Protein AF-0000000068498342 (afdb_homodimer)

Sequence (520 aa):
MEYYIVDSFATKLFKGNPAGVCVLDRRIPLELMQKIAEENNLPETAFVVKGKGNYELRWFTPKAEIDLCGHATLAAAYVISNFIDVNVKKIDFFTQSGKLEVTRNGNLYEMIFPEIMPIEIELSPQQANLIGCVPSDVYSSRDLILLLNSEQEVINYKPNYAQLRKLTDWLGIIITAQGSNTDFVSRYFCPELDSEDPVTGSSHCNLIPYWSEKLGKHKMVAAQLSNRGGIIQCEVLKDNTVKISGEAVLFMQGTIKIDIMEYYIVDSFATKLFKGNPAGVCVLDRRIPLELMQKIAEENNLPETAFVVKGKGNYELRWFTPKAEIDLCGHATLAAAYVISNFIDVNVKKIDFFTQSGKLEVTRNGNLYEMIFPEIMPIEIELSPQQANLIGCVPSDVYSSRDLILLLNSEQEVINYKPNYAQLRKLTDWLGIIITAQGSNTDFVSRYFCPELDSEDPVTGSSHCNLIPYWSEKLGKHKMVAAQLSNRGGIIQCEVLKDNTVKISGEAVLFMQGTIKIDI

Nearest PDB structures (foldseek):
  4dun-assembly1_A-2  TM=9.898E-01  e=1.030E-52  Clostridioides difficile 630
  1s7j-assembly2_B  TM=9.704E-01  e=1.236E-37  Enterococcus faecalis V583
  5iwe-assembly1_A-2  TM=8.452E-01  e=4.566E-20  Pseudomonas fluorescens
  1xub-assembly1_A-2  TM=8.490E-01  e=9.617E-20  Pseudomonas fluorescens
  9f96-assembly1_A  TM=8.235E-01  e=3.025E-19  Pseudomonas fluorescens

Secondary structure (DSSP, 8-state):
-EEEEEEET-SSTT-SEEEEEEEESS---HHHHHHHHHHHTSS-EEEEEE-SS-EEEEEE-SS-EES--HHHHHHHHHHIIIIISTT--EEEEEETTEEEEEEEETTEEEEEEE----EE----HHHHHHH-S--SEEEESSSEEEE-S-HHHHHH----HHHHTT-TT-S-EEEEEE-SSSSEEEEEEEGGGTEEESS-TTTHHHHHHHHHHHHT-SEEEEEE-SSS-EEEEEEE-SSSEEEEEE-EEEEEEEEE----/-EEEEEEET-SSTT-SEEEEEEEESS---HHHHHHHHHHHTSS-EEEEEE-SS-EEEEEE-SS-EES--HHHHHHHHHHIIIIISTT--EEEEEETTEEEEEEEETTEEEEEEE----EE----HHHHHHH-S--SEEEESSSEEEE-S-HHHHHH----HHHHTT-TT-S-EEEEEE-SSSSEEEEEEEGGGTEEESS-TTTHHHHHHHHHHHHT-SEEEEEE-SSS-EEEEEEE-SSSEEEEEE-EEEEEEEEE----

Structure (mmCIF, N/CA/C/O backbone):
data_AF-0000000068498342-model_v1
#
loop_
_entity.id
_entity.type
_entity.pdbx_description
1 polymer 'Phenazine biosynthesis PhzC/PhzF protein'
#
loop_
_atom_site.group_PDB
_atom_site.id
_atom_site.type_symbol
_atom_site.label_atom_id
_atom_site.label_alt_id
_atom_site.label_comp_id
_atom_site.label_asym_id
_atom_site.label_entity_id
_atom_site.label_seq_id
_atom_site.pdbx_PDB_ins_code
_atom_site.Cartn_x
_atom_site.Cartn_y
_atom_site.Cartn_z
_atom_site.occupancy
_atom_site.B_iso_or_equiv
_atom_site.auth_seq_id
_atom_site.auth_comp_id
_atom_site.auth_asym_id
_atom_site.auth_atom_id
_atom_site.pdbx_PDB_model_num
ATOM 1 N N . MET A 1 1 ? 15.109 1.883 -10.844 1 95.56 1 MET A N 1
ATOM 2 C CA . MET A 1 1 ? 14.672 3.197 -10.383 1 95.56 1 MET A CA 1
ATOM 3 C C . MET A 1 1 ? 14.742 3.293 -8.859 1 95.56 1 MET A C 1
ATOM 5 O O . MET A 1 1 ? 14.25 2.414 -8.156 1 95.56 1 MET A O 1
ATOM 9 N N . GLU A 1 2 ? 15.414 4.348 -8.328 1 97.88 2 GLU A N 1
ATOM 10 C CA . GLU A 1 2 ? 15.484 4.535 -6.883 1 97.88 2 GLU A CA 1
ATOM 11 C C . GLU A 1 2 ? 14.109 4.855 -6.301 1 97.88 2 GLU A C 1
ATOM 13 O O . GLU A 1 2 ? 13.352 5.641 -6.875 1 97.88 2 GLU A O 1
ATOM 18 N N . TYR A 1 3 ? 13.805 4.215 -5.23 1 98.69 3 TYR A N 1
ATOM 19 C CA . TYR A 1 3 ? 12.477 4.316 -4.621 1 98.69 3 TYR A CA 1
ATOM 20 C C . TYR A 1 3 ? 12.586 4.426 -3.105 1 98.69 3 TYR A C 1
ATOM 22 O O . TYR A 1 3 ? 13.383 3.727 -2.479 1 98.69 3 TYR A O 1
ATOM 30 N N . TYR A 1 4 ? 11.82 5.32 -2.525 1 98.88 4 TYR A N 1
ATOM 31 C CA . TYR A 1 4 ? 11.789 5.586 -1.092 1 98.88 4 TYR A CA 1
ATOM 32 C C . TYR A 1 4 ? 10.359 5.66 -0.582 1 98.88 4 TYR A C 1
ATOM 34 O O . TYR A 1 4 ? 9.453 6.094 -1.303 1 98.88 4 TYR A O 1
ATOM 42 N N . ILE A 1 5 ? 10.133 5.188 0.559 1 98.81 5 ILE A N 1
ATOM 43 C CA . ILE A 1 5 ? 8.898 5.473 1.289 1 98.81 5 ILE A CA 1
ATOM 44 C C . ILE A 1 5 ? 9.203 6.355 2.496 1 98.81 5 ILE A C 1
ATOM 46 O O . ILE A 1 5 ? 10.047 6.008 3.328 1 98.81 5 ILE A O 1
ATOM 50 N N . VAL A 1 6 ? 8.578 7.465 2.598 1 98.88 6 VAL A N 1
ATOM 51 C CA . VAL A 1 6 ? 8.859 8.492 3.594 1 98.88 6 VAL A CA 1
ATOM 52 C C . VAL A 1 6 ? 7.582 8.875 4.328 1 98.88 6 VAL A C 1
ATOM 54 O O . VAL A 1 6 ? 6.527 9.039 3.711 1 98.88 6 VAL A O 1
ATOM 57 N N . ASP A 1 7 ? 7.641 8.891 5.617 1 98.69 7 ASP A N 1
ATOM 58 C CA . ASP A 1 7 ? 6.57 9.469 6.43 1 98.69 7 ASP A CA 1
ATOM 59 C C . ASP A 1 7 ? 6.766 10.969 6.613 1 98.69 7 ASP A C 1
ATOM 61 O O . ASP A 1 7 ? 7.664 11.398 7.34 1 98.69 7 ASP A O 1
ATOM 65 N N . SER A 1 8 ? 5.887 11.75 5.969 1 98.69 8 SER A N 1
ATOM 66 C CA . SER A 1 8 ? 5.945 13.203 6.059 1 98.69 8 SER A CA 1
ATOM 67 C C . SER A 1 8 ? 5.172 13.719 7.266 1 98.69 8 SER A C 1
ATOM 69 O O . SER A 1 8 ? 4.164 13.125 7.664 1 98.69 8 SER A O 1
ATOM 71 N N . PHE A 1 9 ? 5.68 14.836 7.824 1 98.69 9 PHE A N 1
ATOM 72 C CA . PHE A 1 9 ? 5.105 15.469 9.008 1 98.69 9 PHE A CA 1
ATOM 73 C C . PHE A 1 9 ? 5.16 14.523 10.203 1 98.69 9 PHE A C 1
ATOM 75 O O . PHE A 1 9 ? 4.223 14.477 11 1 98.69 9 PHE A O 1
ATOM 82 N N . ALA A 1 10 ? 6.223 13.797 10.266 1 98.25 10 ALA A N 1
ATOM 83 C CA . ALA A 1 10 ? 6.434 12.812 11.32 1 98.25 10 ALA A CA 1
ATOM 84 C C . ALA A 1 10 ? 7.844 12.914 11.898 1 98.25 10 ALA A C 1
ATOM 86 O O . ALA A 1 10 ? 8.797 13.203 11.172 1 98.25 10 ALA A O 1
ATOM 87 N N . THR A 1 11 ? 7.938 12.68 13.18 1 97.06 11 THR A N 1
ATOM 88 C CA . THR A 1 11 ? 9.242 12.641 13.836 1 97.06 11 THR A CA 1
ATOM 89 C C . THR A 1 11 ? 9.633 11.203 14.172 1 97.06 11 THR A C 1
ATOM 91 O O . THR A 1 11 ? 10.758 10.945 14.602 1 97.06 11 THR A O 1
ATOM 94 N N . LYS A 1 12 ? 8.711 10.312 14.055 1 96.56 12 LYS A N 1
ATOM 95 C CA . LYS A 1 12 ? 8.961 8.891 14.25 1 96.56 12 LYS A CA 1
ATOM 96 C C . LYS A 1 12 ? 8.25 8.055 13.18 1 96.56 12 LYS A C 1
ATOM 98 O O . LYS A 1 12 ? 7.312 8.531 12.539 1 96.56 12 LYS A O 1
ATOM 103 N N . LEU A 1 13 ? 8.672 6.824 13.055 1 97.25 13 LEU A N 1
ATOM 104 C CA . LEU A 1 13 ? 8.109 5.914 12.062 1 97.25 13 LEU A CA 1
ATOM 105 C C . LEU A 1 13 ? 6.637 5.645 12.344 1 97.25 13 LEU A C 1
ATOM 107 O O . LEU A 1 13 ? 6.211 5.648 13.508 1 97.25 13 LEU A O 1
ATOM 111 N N . PHE A 1 14 ? 5.816 5.32 11.328 1 97.69 14 PHE A N 1
ATOM 112 C CA . PHE A 1 14 ? 4.43 4.871 11.383 1 97.69 14 PHE A CA 1
ATOM 113 C C . PHE A 1 14 ? 3.506 6.012 11.781 1 97.69 14 PHE A C 1
ATOM 115 O O . PHE A 1 14 ? 2.371 5.777 12.211 1 97.69 14 PHE A O 1
ATOM 122 N N . LYS A 1 15 ? 4.031 7.254 11.75 1 98 15 LYS A N 1
ATOM 123 C CA . LYS A 1 15 ? 3.246 8.469 11.938 1 98 15 LYS A CA 1
ATOM 124 C C . LYS A 1 15 ? 3.254 9.328 10.672 1 98 15 LYS A C 1
ATOM 126 O O . LYS A 1 15 ? 3.852 8.945 9.664 1 98 15 LYS A O 1
ATOM 131 N N . GLY A 1 16 ? 2.547 10.391 10.742 1 98.38 16 GLY A N 1
ATOM 132 C CA . GLY A 1 16 ? 2.518 11.297 9.602 1 98.38 16 GLY A CA 1
ATOM 133 C C . GLY A 1 16 ? 1.775 10.727 8.406 1 98.38 16 GLY A C 1
ATOM 134 O O . GLY A 1 16 ? 0.809 9.984 8.57 1 98.38 16 GLY A O 1
ATOM 135 N N . ASN A 1 17 ? 2.127 11.258 7.301 1 98.56 17 ASN A N 1
ATOM 136 C CA . ASN A 1 17 ? 1.511 10.875 6.035 1 98.56 17 ASN A CA 1
ATOM 137 C C . ASN A 1 17 ? 2.521 10.219 5.098 1 98.56 17 ASN A C 1
ATOM 13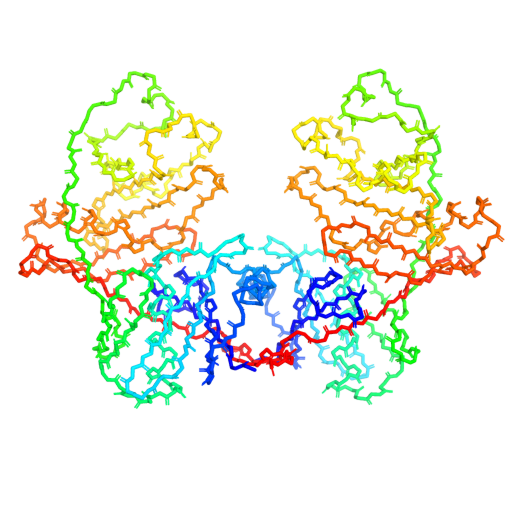9 O O . ASN A 1 17 ? 3.463 10.875 4.641 1 98.56 17 ASN A O 1
ATOM 143 N N . PRO A 1 18 ? 2.336 8.93 4.824 1 98.5 18 PRO A N 1
ATOM 144 C CA . PRO A 1 18 ? 3.328 8.219 4.012 1 98.5 18 PRO A CA 1
ATOM 145 C C . PRO A 1 18 ? 3.23 8.562 2.527 1 98.5 18 PRO A C 1
ATOM 147 O O . PRO A 1 18 ? 2.129 8.773 2.012 1 98.5 18 PRO A O 1
ATOM 150 N N . ALA A 1 19 ? 4.367 8.578 1.86 1 98.62 19 ALA A N 1
ATOM 151 C CA . ALA A 1 19 ? 4.445 8.789 0.417 1 98.62 19 ALA A CA 1
ATOM 152 C C . ALA A 1 19 ? 5.59 7.984 -0.192 1 98.62 19 ALA A C 1
ATOM 154 O O . ALA A 1 19 ? 6.652 7.848 0.417 1 98.62 19 ALA A O 1
ATOM 155 N N . GLY A 1 20 ? 5.309 7.457 -1.33 1 98.81 20 GLY A N 1
ATOM 156 C CA . GLY A 1 20 ? 6.391 6.934 -2.15 1 98.81 20 GLY A CA 1
ATOM 157 C C . GLY A 1 20 ? 7.09 8 -2.967 1 98.81 20 GLY A C 1
ATOM 158 O O . GLY A 1 20 ? 6.453 8.945 -3.447 1 98.81 20 GLY A O 1
ATOM 159 N N . VAL A 1 21 ? 8.398 7.852 -3.109 1 98.94 21 VAL A N 1
ATOM 160 C CA . VAL A 1 21 ? 9.18 8.773 -3.924 1 98.94 21 VAL A CA 1
ATOM 161 C C . VAL A 1 21 ? 10.062 7.988 -4.895 1 98.94 21 VAL A C 1
ATOM 163 O O . VAL A 1 21 ? 10.945 7.238 -4.473 1 98.94 21 VAL A O 1
ATOM 166 N N . CYS A 1 22 ? 9.766 8.164 -6.121 1 98.81 22 CYS A N 1
ATOM 167 C CA . CYS A 1 22 ? 10.594 7.613 -7.188 1 98.81 22 CYS A CA 1
ATOM 168 C C . CYS A 1 22 ? 11.531 8.672 -7.754 1 98.81 22 CYS A C 1
ATOM 170 O O . CYS A 1 22 ? 11.086 9.742 -8.172 1 98.81 22 CYS A O 1
ATOM 172 N N . VAL A 1 23 ? 12.789 8.406 -7.781 1 98.06 23 VAL A N 1
ATOM 173 C CA . VAL A 1 23 ? 13.781 9.328 -8.328 1 98.06 23 VAL A CA 1
ATOM 174 C C . VAL A 1 23 ? 14.258 8.82 -9.688 1 98.06 23 VAL A C 1
ATOM 176 O O . VAL A 1 23 ? 14.797 7.719 -9.797 1 98.06 23 VAL A O 1
ATOM 179 N N . LEU A 1 24 ? 14.07 9.711 -10.672 1 97.31 24 LEU A N 1
ATOM 180 C CA . LEU A 1 24 ? 14.297 9.328 -12.062 1 97.31 24 LEU A CA 1
ATOM 181 C C . LEU A 1 24 ? 15.391 10.188 -12.688 1 97.31 24 LEU A C 1
ATOM 183 O O . LEU A 1 24 ? 15.477 11.383 -12.414 1 97.31 24 LEU A O 1
ATOM 187 N N . ASP A 1 25 ? 16.156 9.547 -13.625 1 94.38 25 ASP A N 1
ATOM 188 C CA . ASP A 1 25 ? 17.156 10.281 -14.398 1 94.38 25 ASP A CA 1
ATOM 189 C C . ASP A 1 25 ? 16.531 10.891 -15.656 1 94.38 25 ASP A C 1
ATOM 191 O O . ASP A 1 25 ? 17.125 11.789 -16.266 1 94.38 25 ASP A O 1
ATOM 195 N N . ARG A 1 26 ? 15.391 10.367 -16.031 1 94.38 26 ARG A N 1
ATOM 196 C CA . ARG A 1 26 ? 14.68 10.859 -17.203 1 94.38 26 ARG A CA 1
ATOM 197 C C . ARG A 1 26 ? 13.18 10.641 -17.062 1 94.38 26 ARG A C 1
ATOM 199 O O . ARG A 1 26 ? 12.734 9.82 -16.25 1 94.38 26 ARG A O 1
ATOM 206 N N . ARG A 1 27 ? 12.516 11.367 -17.859 1 95.25 27 ARG A N 1
ATOM 207 C CA . ARG A 1 27 ? 11.062 11.219 -17.891 1 95.25 27 ARG A CA 1
ATOM 208 C C . ARG A 1 27 ? 10.664 9.828 -18.375 1 95.25 27 ARG A C 1
ATOM 210 O O . ARG A 1 27 ? 11.312 9.266 -19.25 1 95.25 27 ARG A O 1
ATOM 217 N N . ILE A 1 28 ? 9.664 9.273 -17.766 1 97.25 28 ILE A N 1
ATOM 218 C CA . ILE A 1 28 ? 9.062 8.023 -18.219 1 97.25 28 ILE A CA 1
ATOM 219 C C . ILE A 1 28 ? 7.59 8.25 -18.547 1 97.25 28 ILE A C 1
ATOM 221 O O . ILE A 1 28 ? 7.016 9.281 -18.188 1 97.25 28 ILE A O 1
ATOM 225 N N . PRO A 1 29 ? 7 7.293 -19.344 1 97.19 29 PRO A N 1
ATOM 226 C CA . PRO A 1 29 ? 5.598 7.477 -19.719 1 97.19 29 PRO A CA 1
ATOM 227 C C . PRO A 1 29 ? 4.672 7.605 -18.516 1 97.19 29 PRO A C 1
ATOM 229 O O . PRO A 1 29 ? 4.863 6.922 -17.5 1 97.19 29 PRO A O 1
ATOM 232 N N . LEU A 1 30 ? 3.65 8.469 -18.688 1 97.5 30 LEU A N 1
ATOM 233 C CA . LEU A 1 30 ? 2.666 8.703 -17.625 1 97.5 30 LEU A CA 1
ATOM 234 C C . LEU A 1 30 ? 1.96 7.402 -17.266 1 97.5 30 LEU A C 1
ATOM 236 O O . LEU A 1 30 ? 1.656 7.168 -16.078 1 97.5 30 LEU A O 1
ATOM 240 N N . GLU A 1 31 ? 1.682 6.598 -18.234 1 97.31 31 GLU A N 1
ATOM 241 C CA . GLU A 1 31 ? 1.009 5.328 -17.984 1 97.31 31 GLU A CA 1
ATOM 242 C C . GLU A 1 31 ? 1.836 4.438 -17.062 1 97.31 31 GLU A C 1
ATOM 244 O O . GLU A 1 31 ? 1.287 3.746 -16.203 1 97.31 31 GLU A O 1
ATOM 249 N N . LEU A 1 32 ? 3.139 4.43 -17.297 1 97.81 32 LEU A N 1
ATOM 250 C CA . LEU A 1 32 ? 4.023 3.641 -16.438 1 97.81 32 LEU A CA 1
ATOM 251 C C . LEU A 1 32 ? 4.062 4.207 -15.031 1 97.81 32 LEU A C 1
ATOM 253 O O . LEU A 1 32 ? 4.059 3.449 -14.055 1 97.81 32 LEU A O 1
ATOM 257 N N . MET A 1 33 ? 4.129 5.539 -14.875 1 98.31 33 MET A N 1
ATOM 258 C CA . MET A 1 33 ? 4.07 6.172 -13.555 1 98.31 33 MET A CA 1
ATOM 259 C C . MET A 1 33 ? 2.807 5.754 -12.812 1 98.31 33 MET A C 1
ATOM 261 O O . MET A 1 33 ? 2.857 5.441 -11.617 1 98.31 33 MET A O 1
ATOM 265 N N . GLN A 1 34 ? 1.66 5.75 -13.539 1 98.5 34 GLN A N 1
ATOM 266 C CA . GLN A 1 34 ? 0.387 5.367 -12.938 1 98.5 34 GLN A CA 1
ATOM 267 C C . GLN A 1 34 ? 0.414 3.912 -12.477 1 98.5 34 GLN A C 1
ATOM 269 O O . GLN A 1 34 ? -0.055 3.594 -11.383 1 98.5 34 GLN A O 1
ATOM 274 N N . LYS A 1 35 ? 0.98 2.996 -13.281 1 97.69 35 LYS A N 1
ATOM 275 C CA . LYS A 1 35 ? 1.089 1.59 -12.906 1 97.69 35 LYS A CA 1
ATOM 276 C C . LYS A 1 35 ? 1.948 1.421 -11.656 1 97.69 35 LYS A C 1
ATOM 278 O O . LYS A 1 35 ? 1.619 0.626 -10.773 1 97.69 35 LYS A O 1
ATOM 283 N N . ILE A 1 36 ? 3.031 2.15 -11.609 1 98.44 36 ILE A N 1
ATOM 284 C CA . ILE A 1 36 ? 3.934 2.084 -10.461 1 98.44 36 ILE A CA 1
ATOM 285 C C . ILE A 1 36 ? 3.215 2.57 -9.211 1 98.44 36 ILE A C 1
ATOM 287 O O . ILE A 1 36 ? 3.307 1.944 -8.148 1 98.44 36 ILE A O 1
ATOM 291 N N . ALA A 1 37 ? 2.484 3.66 -9.328 1 98.56 37 ALA A N 1
ATOM 292 C CA . ALA A 1 37 ? 1.738 4.195 -8.195 1 98.56 37 ALA A CA 1
ATOM 293 C C . ALA A 1 37 ? 0.696 3.197 -7.699 1 98.56 37 ALA A C 1
ATOM 295 O O . ALA A 1 37 ? 0.507 3.031 -6.492 1 98.56 37 ALA A O 1
ATOM 296 N N . GLU A 1 38 ? -0.014 2.59 -8.633 1 97.38 38 GLU A N 1
ATOM 297 C CA . GLU A 1 38 ? -0.992 1.565 -8.281 1 97.38 38 GLU A CA 1
ATOM 298 C C . GLU A 1 38 ? -0.333 0.402 -7.547 1 97.38 38 GLU A C 1
ATOM 300 O O . GLU A 1 38 ? -0.854 -0.076 -6.539 1 97.38 38 GLU A O 1
ATOM 305 N N . GLU A 1 39 ? 0.87 0.001 -8.039 1 97.12 39 GLU A N 1
ATOM 306 C CA . GLU A 1 39 ? 1.618 -1.102 -7.441 1 97.12 39 GLU A CA 1
ATOM 307 C C . GLU A 1 39 ? 2.082 -0.755 -6.031 1 97.12 39 GLU A C 1
ATOM 309 O O . GLU A 1 39 ? 2.023 -1.593 -5.129 1 97.12 39 GLU A O 1
ATOM 314 N N . ASN A 1 40 ? 2.529 0.423 -5.844 1 97.38 40 ASN A N 1
ATOM 315 C CA . ASN A 1 40 ? 3 0.88 -4.543 1 97.38 40 ASN A CA 1
ATOM 316 C C . ASN A 1 40 ? 1.863 0.954 -3.527 1 97.38 40 ASN A C 1
ATOM 318 O O . ASN A 1 40 ? 2.074 0.729 -2.334 1 97.38 40 ASN A O 1
ATOM 322 N N . ASN A 1 41 ? 0.711 1.356 -4.031 1 96.56 41 ASN A N 1
ATOM 323 C CA . ASN A 1 41 ? -0.539 1.397 -3.281 1 96.56 41 ASN A CA 1
ATOM 324 C C . ASN A 1 41 ? -0.422 2.289 -2.047 1 96.56 41 ASN A C 1
ATOM 326 O O . ASN A 1 41 ? -0.919 1.939 -0.975 1 96.56 41 ASN A O 1
ATOM 330 N N . LEU A 1 42 ? 0.361 3.291 -2.045 1 97.38 42 LEU A N 1
ATOM 331 C CA . LEU A 1 42 ? 0.386 4.355 -1.049 1 97.38 42 LEU A CA 1
ATOM 332 C C . LEU A 1 42 ? -0.542 5.5 -1.45 1 97.38 42 LEU A C 1
ATOM 334 O O . LEU A 1 42 ? -0.97 5.582 -2.604 1 97.38 42 LEU A O 1
ATOM 338 N N . PRO A 1 43 ? -0.891 6.406 -0.487 1 95.81 43 PRO A N 1
ATOM 339 C CA . PRO A 1 43 ? -1.79 7.5 -0.867 1 95.81 43 PRO A CA 1
ATOM 340 C C . PRO A 1 43 ? -1.291 8.273 -2.082 1 95.81 43 PRO A C 1
ATOM 342 O O . PRO A 1 43 ? -2.059 8.539 -3.012 1 95.81 43 PRO A O 1
ATOM 345 N N . GLU A 1 44 ? -0.02 8.594 -2.109 1 97.81 44 GLU A N 1
ATOM 346 C CA . GLU A 1 44 ? 0.592 9.203 -3.289 1 97.81 44 GLU A CA 1
ATOM 347 C C . GLU A 1 44 ? 1.994 8.648 -3.527 1 97.81 44 GLU A C 1
ATOM 349 O O . GLU A 1 44 ? 2.686 8.266 -2.582 1 97.81 44 GLU A O 1
ATOM 354 N N . THR A 1 45 ? 2.334 8.617 -4.703 1 98.75 45 THR A N 1
ATOM 355 C CA . THR A 1 45 ? 3.701 8.414 -5.168 1 98.75 45 THR A CA 1
ATOM 356 C C . THR A 1 45 ? 4.199 9.633 -5.941 1 98.75 45 THR A C 1
ATOM 358 O O . THR A 1 45 ? 3.547 10.078 -6.887 1 98.75 45 THR A O 1
ATOM 361 N N . ALA A 1 46 ? 5.25 10.156 -5.473 1 98.81 46 ALA A N 1
ATOM 362 C CA . ALA A 1 46 ? 5.906 11.266 -6.152 1 98.81 46 ALA A CA 1
ATOM 363 C C . ALA A 1 46 ? 6.984 10.766 -7.113 1 98.81 46 ALA A C 1
ATOM 365 O O . ALA A 1 46 ? 7.785 9.898 -6.762 1 98.81 46 ALA A O 1
ATOM 366 N N . PHE A 1 47 ? 6.984 11.328 -8.281 1 98.75 47 PHE A N 1
ATOM 367 C CA . PHE A 1 47 ? 8.023 11.07 -9.266 1 98.75 47 PHE A CA 1
ATOM 368 C C . PHE A 1 47 ? 8.891 12.305 -9.477 1 98.75 47 PHE A C 1
ATOM 370 O O . PHE A 1 47 ? 8.398 13.344 -9.938 1 98.75 47 PHE A O 1
ATOM 377 N N . VAL A 1 48 ? 10.125 12.141 -9.156 1 98.38 48 VAL A N 1
ATOM 378 C CA . VAL A 1 48 ? 11.094 13.227 -9.266 1 98.38 48 VAL A CA 1
ATOM 379 C C . VAL A 1 48 ? 12.039 12.961 -10.43 1 98.38 48 VAL A C 1
ATOM 381 O O . VAL A 1 48 ? 12.727 11.938 -10.469 1 98.38 48 VAL A O 1
ATOM 384 N N . VAL A 1 49 ? 12.062 13.859 -11.352 1 97.5 49 VAL A N 1
ATOM 385 C CA . VAL A 1 49 ? 13.031 13.766 -12.438 1 97.5 49 VAL A CA 1
ATOM 386 C C . VAL A 1 49 ? 14.156 14.766 -12.211 1 97.5 49 VAL A C 1
ATOM 388 O O . VAL A 1 49 ? 13.906 15.969 -12.094 1 97.5 49 VAL A O 1
ATOM 391 N N . LYS A 1 50 ? 15.328 14.18 -12.242 1 93.44 50 LYS A N 1
ATOM 392 C CA . LYS A 1 50 ? 16.5 15.023 -12.07 1 93.44 50 LYS A CA 1
ATOM 393 C C . LYS A 1 50 ? 16.75 15.891 -13.305 1 93.44 50 LYS A C 1
ATOM 395 O O . LYS A 1 50 ? 16.672 15.398 -14.43 1 93.44 50 LYS A O 1
ATOM 400 N N . GLY A 1 51 ? 16.75 17.266 -12.977 1 83.75 51 GLY A N 1
ATOM 401 C CA . GLY A 1 51 ? 17.203 18.156 -14.031 1 83.75 51 GLY A CA 1
ATOM 402 C C . GLY A 1 51 ? 18.547 18.797 -13.719 1 83.75 51 GLY A C 1
ATOM 403 O O . GLY A 1 51 ? 19.344 18.25 -12.961 1 83.75 51 GLY A O 1
ATOM 404 N N . LYS A 1 52 ? 18.891 19.812 -14.648 1 79 52 LYS A N 1
ATOM 405 C CA . LYS A 1 52 ? 20.109 20.594 -14.383 1 79 52 LYS A CA 1
ATOM 406 C C . LYS A 1 52 ? 19.859 21.641 -13.297 1 79 52 LYS A C 1
ATOM 408 O O . LYS A 1 52 ? 19.469 22.781 -13.602 1 79 52 LYS A O 1
ATOM 413 N N . GLY A 1 53 ? 19.969 21.297 -12.023 1 74.56 53 GLY A N 1
ATOM 414 C CA . GLY A 1 53 ? 19.797 22.188 -10.883 1 74.56 53 GLY A CA 1
ATOM 415 C C . GLY A 1 53 ? 18.344 22.344 -10.461 1 74.56 53 GLY A C 1
ATOM 416 O O . GLY A 1 53 ? 18.031 23.125 -9.562 1 74.56 53 GLY A O 1
ATOM 417 N N . ASN A 1 54 ? 17.5 21.703 -11.094 1 88.5 54 ASN A N 1
ATOM 418 C CA . ASN A 1 54 ? 16.078 21.719 -10.758 1 88.5 54 ASN A CA 1
ATOM 419 C C . ASN A 1 54 ? 15.453 20.328 -10.938 1 88.5 54 ASN A C 1
ATOM 421 O O . ASN A 1 54 ? 16.062 19.438 -11.539 1 88.5 54 ASN A O 1
ATOM 425 N N . TYR A 1 55 ? 14.32 20.188 -10.273 1 96.81 55 TYR A N 1
ATOM 426 C CA . TYR A 1 55 ? 13.641 18.906 -10.328 1 96.81 55 TYR A CA 1
ATOM 427 C C . TYR A 1 55 ? 12.234 19.047 -10.891 1 96.81 55 TYR A C 1
ATOM 429 O O . TYR A 1 55 ? 11.539 20.031 -10.594 1 96.81 55 TYR A O 1
ATOM 437 N N . GLU A 1 56 ? 11.891 18.125 -11.758 1 97.69 56 GLU A N 1
ATOM 438 C CA . GLU A 1 56 ? 10.477 17.969 -12.078 1 97.69 56 GLU A CA 1
ATOM 439 C C . GLU A 1 56 ? 9.773 17.078 -11.062 1 97.69 56 GLU A C 1
ATOM 441 O O . GLU A 1 56 ? 10.367 16.109 -10.57 1 97.69 56 GLU A O 1
ATOM 446 N N . LEU A 1 57 ? 8.562 17.391 -10.805 1 98.12 57 LEU A N 1
ATOM 447 C CA . LEU A 1 57 ? 7.832 16.625 -9.797 1 98.12 57 LEU A CA 1
ATOM 448 C C . LEU A 1 57 ? 6.395 16.375 -10.242 1 98.12 57 LEU A C 1
ATOM 450 O O . LEU A 1 57 ? 5.707 17.297 -10.68 1 98.12 57 LEU A O 1
ATOM 454 N N . ARG A 1 58 ? 5.98 15.148 -10.211 1 98.19 58 ARG A N 1
ATOM 455 C CA . ARG A 1 58 ? 4.609 14.719 -10.477 1 98.19 58 ARG A CA 1
ATOM 456 C C . ARG A 1 58 ? 4.094 13.82 -9.359 1 98.19 58 ARG A C 1
ATOM 458 O O . ARG A 1 58 ? 4.871 13.125 -8.703 1 98.19 58 ARG A O 1
ATOM 465 N N . TRP A 1 59 ? 2.846 13.789 -9.164 1 98.25 59 TRP A N 1
ATOM 466 C CA . TRP A 1 59 ? 2.23 12.977 -8.117 1 98.25 59 TRP A CA 1
ATOM 467 C C . TRP A 1 59 ? 1.134 12.086 -8.695 1 98.25 59 TRP A C 1
ATOM 469 O O . TRP A 1 59 ? 0.335 12.539 -9.523 1 98.25 59 TRP A O 1
ATOM 479 N N . PHE A 1 60 ? 1.084 10.93 -8.203 1 98.56 60 PHE A N 1
ATOM 480 C CA . PHE A 1 60 ? 0.055 9.977 -8.602 1 98.56 60 PHE A CA 1
ATOM 481 C C . PHE A 1 60 ? -0.533 9.281 -7.379 1 98.56 60 PHE A C 1
ATOM 483 O O . PHE A 1 60 ? 0.204 8.836 -6.496 1 98.56 60 PHE A O 1
ATOM 490 N N . THR A 1 61 ? -1.864 9.234 -7.277 1 97.31 61 THR A N 1
ATOM 491 C CA . THR A 1 61 ? -2.535 8.227 -6.453 1 97.31 61 THR A CA 1
ATOM 492 C C . THR A 1 61 ? -2.59 6.887 -7.176 1 97.31 61 THR A C 1
ATOM 494 O O . THR A 1 61 ? -2.215 6.789 -8.344 1 97.31 61 THR A O 1
ATOM 497 N N . PRO A 1 62 ? -3.049 5.832 -6.441 1 96.62 62 PRO A N 1
ATOM 498 C CA . PRO A 1 62 ? -3.193 4.551 -7.137 1 96.62 62 PRO A CA 1
ATOM 499 C C . PRO A 1 62 ? -4.188 4.621 -8.297 1 96.62 62 PRO A C 1
ATOM 501 O O . PRO A 1 62 ? -4.16 3.768 -9.188 1 96.62 62 PRO A O 1
ATOM 504 N N . LYS A 1 63 ? -5.039 5.68 -8.398 1 95.25 63 LYS A N 1
ATOM 505 C CA . LYS A 1 63 ? -6.125 5.727 -9.375 1 95.25 63 LYS A CA 1
ATOM 506 C C . LYS A 1 63 ? -5.832 6.738 -10.477 1 95.25 63 LYS A C 1
ATOM 508 O O . LYS A 1 63 ? -6.309 6.59 -11.609 1 95.25 63 LYS A O 1
ATOM 513 N N . ALA A 1 64 ? -5.047 7.805 -10.07 1 97.06 64 ALA A N 1
ATOM 514 C CA . ALA A 1 64 ? -4.867 8.852 -11.07 1 97.06 64 ALA A CA 1
ATOM 515 C C . ALA A 1 64 ? -3.756 9.812 -10.664 1 97.06 64 ALA A C 1
ATOM 517 O O . ALA A 1 64 ? -3.377 9.875 -9.492 1 97.06 64 ALA A O 1
ATOM 518 N N . GLU A 1 65 ? -3.303 10.516 -11.672 1 97.62 65 GLU A N 1
ATOM 519 C CA . GLU A 1 65 ? -2.426 11.656 -11.398 1 97.62 65 GLU A CA 1
ATOM 520 C C . GLU A 1 65 ? -3.184 12.789 -10.711 1 97.62 65 GLU A C 1
ATOM 522 O O . GLU A 1 65 ? -4.371 12.992 -10.969 1 97.62 65 GLU A O 1
ATOM 527 N N . ILE A 1 66 ? -2.514 13.5 -9.875 1 95.25 66 ILE A N 1
ATOM 528 C CA . ILE A 1 66 ? -3.125 14.664 -9.25 1 95.25 66 ILE A CA 1
ATOM 529 C C . ILE A 1 66 ? -2.221 15.883 -9.43 1 95.25 66 ILE A C 1
ATOM 531 O O . ILE A 1 66 ? -1.037 15.742 -9.75 1 95.25 66 ILE A O 1
ATOM 535 N N . ASP A 1 67 ? -2.738 17.062 -9.172 1 92.5 67 ASP A N 1
ATOM 536 C CA . ASP A 1 67 ? -2.062 18.297 -9.57 1 92.5 67 ASP A CA 1
ATOM 537 C C . ASP A 1 67 ? -1.184 18.828 -8.445 1 92.5 67 ASP A C 1
ATOM 539 O O . ASP A 1 67 ? -0.234 19.578 -8.688 1 92.5 67 ASP A O 1
ATOM 543 N N . LEU A 1 68 ? -1.504 18.5 -7.305 1 91.25 68 LEU A N 1
ATOM 544 C CA . LEU A 1 68 ? -0.773 19.031 -6.164 1 91.25 68 LEU A CA 1
ATOM 545 C C . LEU A 1 68 ? -0.894 18.109 -4.957 1 91.25 68 LEU A C 1
ATOM 547 O O . LEU A 1 68 ? -1.982 17.609 -4.656 1 91.25 68 LEU A O 1
ATOM 551 N N . CYS A 1 69 ? 0.212 17.953 -4.344 1 94.56 69 CYS A N 1
ATOM 552 C CA . CYS A 1 69 ? 0.257 17.156 -3.117 1 94.56 69 CYS A CA 1
ATOM 553 C C . CYS A 1 69 ? 1.358 17.656 -2.188 1 94.56 69 CYS A C 1
ATOM 555 O O . CYS A 1 69 ? 2.543 17.5 -2.488 1 94.56 69 CYS A O 1
ATOM 557 N N . GLY A 1 70 ? 0.999 18.156 -1.058 1 95.31 70 GLY A N 1
ATOM 558 C CA . GLY A 1 70 ? 1.942 18.734 -0.119 1 95.31 70 GLY A CA 1
ATOM 559 C C . GLY A 1 70 ? 2.838 17.703 0.546 1 95.31 70 GLY A C 1
ATOM 560 O O . GLY A 1 70 ? 4.062 17.797 0.466 1 95.31 70 GLY A O 1
ATOM 561 N N . HIS A 1 71 ? 2.266 16.672 1.128 1 97.69 71 HIS A N 1
ATOM 562 C CA . HIS A 1 71 ? 3.051 15.734 1.918 1 97.69 71 HIS A CA 1
ATOM 563 C C . HIS A 1 71 ? 4.031 14.961 1.042 1 97.69 71 HIS A C 1
ATOM 565 O O . HIS A 1 71 ? 5.152 14.672 1.466 1 97.69 71 HIS A O 1
ATOM 571 N N . ALA A 1 72 ? 3.6 14.617 -0.182 1 98.31 72 ALA A N 1
ATOM 572 C CA . ALA A 1 72 ? 4.504 13.898 -1.076 1 98.31 72 ALA A CA 1
ATOM 573 C C . ALA A 1 72 ? 5.605 14.82 -1.595 1 98.31 72 ALA A C 1
ATOM 575 O O . ALA A 1 72 ? 6.695 14.359 -1.945 1 98.31 72 ALA A O 1
ATOM 576 N N . THR A 1 73 ? 5.34 16.141 -1.698 1 98.25 73 THR A N 1
ATOM 577 C CA . THR A 1 73 ? 6.375 17.125 -2.01 1 98.25 73 THR A CA 1
ATOM 578 C C . THR A 1 73 ? 7.414 17.188 -0.893 1 98.25 73 THR A C 1
ATOM 580 O O . THR A 1 73 ? 8.617 17.203 -1.156 1 98.25 73 THR A O 1
ATOM 583 N N . LEU A 1 74 ? 6.895 17.25 0.297 1 98.44 74 LEU A N 1
ATOM 584 C CA . LEU A 1 74 ? 7.777 17.234 1.458 1 98.44 74 LEU A CA 1
ATOM 585 C C . LEU A 1 74 ? 8.641 15.977 1.466 1 98.44 74 LEU A C 1
ATOM 587 O O . LEU A 1 74 ? 9.852 16.062 1.685 1 98.44 74 LEU A O 1
ATOM 591 N N . ALA A 1 75 ? 8.086 14.867 1.226 1 98.81 75 ALA A N 1
ATOM 592 C CA . ALA A 1 75 ? 8.812 13.602 1.152 1 98.81 75 ALA A CA 1
ATOM 593 C C . ALA A 1 75 ? 9.891 13.648 0.074 1 98.81 75 ALA A C 1
ATOM 595 O O . ALA A 1 75 ? 11.016 13.195 0.292 1 98.81 75 ALA A O 1
ATOM 596 N N . ALA A 1 76 ? 9.5 14.156 -1.128 1 98.62 76 ALA A N 1
ATOM 597 C CA . ALA A 1 76 ? 10.461 14.281 -2.225 1 98.62 76 ALA A CA 1
ATOM 598 C C . ALA A 1 76 ? 11.648 15.148 -1.82 1 98.62 76 ALA A C 1
ATOM 600 O O . ALA A 1 76 ? 12.797 14.805 -2.102 1 98.62 76 ALA A O 1
ATOM 601 N N . ALA A 1 77 ? 11.375 16.266 -1.169 1 98.5 77 ALA A N 1
ATOM 602 C CA . ALA A 1 77 ? 12.438 17.156 -0.708 1 98.5 77 ALA A CA 1
ATOM 603 C C . ALA A 1 77 ? 13.352 16.453 0.289 1 98.5 77 ALA A C 1
ATOM 605 O O . ALA A 1 77 ? 14.57 16.594 0.24 1 98.5 77 ALA A O 1
ATOM 606 N N . TYR A 1 78 ? 12.734 15.734 1.187 1 98.69 78 TYR A N 1
ATOM 607 C CA . TYR A 1 78 ? 13.5 14.945 2.143 1 98.69 78 TYR A CA 1
ATOM 608 C C . TYR A 1 78 ? 14.453 13.992 1.427 1 98.69 78 TYR A C 1
ATOM 610 O O . TYR A 1 78 ? 15.641 13.938 1.75 1 98.69 78 TYR A O 1
ATOM 618 N N . VAL A 1 79 ? 13.961 13.266 0.466 1 98.62 79 VAL A N 1
ATOM 619 C CA . VAL A 1 79 ? 14.766 12.289 -0.266 1 98.62 79 VAL A CA 1
ATOM 620 C C . VAL A 1 79 ? 15.906 13 -0.997 1 98.62 79 VAL A C 1
ATOM 622 O O . VAL A 1 79 ? 17.062 12.562 -0.927 1 98.62 79 VAL A O 1
ATOM 625 N N . ILE A 1 80 ? 15.594 14.047 -1.683 1 97.81 80 ILE A N 1
ATOM 626 C CA . ILE A 1 80 ? 16.594 14.773 -2.461 1 97.81 80 ILE A CA 1
ATOM 627 C C . ILE A 1 80 ? 17.703 15.266 -1.539 1 97.81 80 ILE A C 1
ATOM 629 O O . ILE A 1 80 ? 18.891 15.055 -1.813 1 97.81 80 ILE A O 1
ATOM 633 N N . SER A 1 81 ? 17.359 15.922 -0.443 1 97.44 81 SER A N 1
ATOM 634 C CA . SER A 1 81 ? 18.344 16.578 0.411 1 97.44 81 SER A CA 1
ATOM 635 C C . SER A 1 81 ? 19.156 15.57 1.215 1 97.44 81 SER A C 1
ATOM 637 O O . SER A 1 81 ? 20.203 15.906 1.764 1 97.44 81 SER A O 1
ATOM 639 N N . ASN A 1 82 ? 18.688 14.359 1.322 1 97.88 82 ASN A N 1
ATOM 640 C CA . ASN A 1 82 ? 19.391 13.375 2.143 1 97.88 82 ASN A CA 1
ATOM 641 C C . ASN A 1 82 ? 20.125 12.344 1.283 1 97.88 82 ASN A C 1
ATOM 643 O O . ASN A 1 82 ? 21.094 11.742 1.729 1 97.88 82 ASN A O 1
ATOM 647 N N . PHE A 1 83 ? 19.688 12.172 0.011 1 97.12 83 PHE A N 1
ATOM 648 C CA . PHE A 1 83 ? 20.219 11.023 -0.709 1 97.12 83 PHE A CA 1
ATOM 649 C C . PHE A 1 83 ? 20.656 11.414 -2.115 1 97.12 83 PHE A C 1
ATOM 651 O O . PHE A 1 83 ? 21.422 10.703 -2.758 1 97.12 83 PHE A O 1
ATOM 658 N N . ILE A 1 84 ? 20.109 12.484 -2.666 1 95.94 84 ILE A N 1
ATOM 659 C CA . ILE A 1 84 ? 20.391 12.844 -4.051 1 95.94 84 ILE A CA 1
ATOM 660 C C . ILE A 1 84 ? 21.312 14.062 -4.09 1 95.94 84 ILE A C 1
ATOM 662 O O . ILE A 1 84 ? 22.5 13.938 -4.41 1 95.94 84 ILE A O 1
ATOM 666 N N . ASP A 1 85 ? 20.828 15.211 -3.742 1 95.06 85 ASP A N 1
ATOM 667 C CA . ASP A 1 85 ? 21.625 16.422 -3.52 1 95.06 85 ASP A CA 1
ATOM 668 C C . ASP A 1 85 ? 21.75 16.719 -2.029 1 95.06 85 ASP A C 1
ATOM 670 O O . ASP A 1 85 ? 21.125 17.641 -1.517 1 95.06 85 ASP A O 1
ATOM 674 N N . VAL A 1 86 ? 22.703 16.047 -1.469 1 94.56 86 VAL A N 1
ATOM 675 C CA . VAL A 1 86 ? 22.812 15.977 -0.016 1 94.56 86 VAL A CA 1
ATOM 676 C C . VAL A 1 86 ? 23.125 17.359 0.539 1 94.56 86 VAL A C 1
ATOM 678 O O . VAL A 1 86 ? 24.031 18.047 0.045 1 94.56 86 VAL A O 1
ATOM 681 N N . ASN A 1 87 ? 22.328 17.875 1.452 1 92.12 87 ASN A N 1
ATOM 682 C CA . ASN A 1 87 ? 22.5 19.094 2.227 1 92.12 87 ASN A CA 1
ATOM 683 C C . ASN A 1 87 ? 22.031 20.312 1.441 1 92.12 87 ASN A C 1
ATOM 685 O O . ASN A 1 87 ? 22.266 21.453 1.862 1 92.12 87 ASN A O 1
ATOM 689 N N . VAL A 1 88 ? 21.438 19.984 0.313 1 94.62 88 VAL A N 1
ATOM 690 C CA . VAL A 1 88 ? 20.812 21.109 -0.377 1 94.62 88 VAL A CA 1
ATOM 691 C C . VAL A 1 88 ? 19.781 21.781 0.535 1 94.62 88 VAL A C 1
ATOM 693 O O . VAL A 1 88 ? 19.047 21.094 1.239 1 94.62 88 VAL A O 1
ATOM 696 N N . LYS A 1 89 ? 19.797 23.094 0.489 1 95.88 89 LYS A N 1
ATOM 697 C CA . LYS A 1 89 ? 18.922 23.828 1.41 1 95.88 89 LYS A CA 1
ATOM 698 C C . LYS A 1 89 ? 17.641 24.266 0.723 1 95.88 89 LYS A C 1
ATOM 700 O O . LYS A 1 89 ? 16.609 24.422 1.373 1 95.88 89 LYS A O 1
ATOM 705 N N . LYS A 1 90 ? 17.766 24.562 -0.519 1 96.5 90 LYS A N 1
ATOM 706 C CA . LYS A 1 90 ? 16.609 25 -1.298 1 96.5 90 LYS A CA 1
ATOM 707 C C . LYS A 1 90 ? 16.406 24.109 -2.521 1 96.5 90 LYS A C 1
ATOM 709 O O . LYS A 1 90 ? 17.344 23.844 -3.271 1 96.5 90 LYS A O 1
ATOM 714 N N . ILE A 1 91 ? 15.203 23.641 -2.668 1 96.81 91 ILE A N 1
ATOM 715 C CA . ILE A 1 91 ? 14.852 22.766 -3.779 1 96.81 91 ILE A CA 1
ATOM 716 C C . ILE A 1 91 ? 13.68 23.359 -4.555 1 96.81 91 ILE A C 1
ATOM 718 O O . ILE A 1 91 ? 12.633 23.656 -3.977 1 96.81 91 ILE A O 1
ATOM 722 N N . ASP A 1 92 ? 13.867 23.5 -5.832 1 96.19 92 ASP A N 1
ATOM 723 C CA . ASP A 1 92 ? 12.812 23.969 -6.723 1 96.19 92 ASP A CA 1
ATOM 724 C C . ASP A 1 92 ? 12.227 22.812 -7.539 1 96.19 92 ASP A C 1
ATOM 726 O O . ASP A 1 92 ? 12.953 22.141 -8.273 1 96.19 92 ASP A O 1
ATOM 730 N N . PHE A 1 93 ? 10.93 22.688 -7.363 1 96.88 93 PHE A N 1
ATOM 731 C CA . PHE A 1 93 ? 10.211 21.688 -8.141 1 96.88 93 PHE A CA 1
ATOM 732 C C . PHE A 1 93 ? 9.383 22.359 -9.234 1 96.88 93 PHE A C 1
ATOM 734 O O . PHE A 1 93 ? 8.641 23.297 -8.969 1 96.88 93 PHE A O 1
ATOM 741 N N . PHE A 1 94 ? 9.555 21.859 -10.406 1 95.62 94 PHE A N 1
ATOM 742 C CA . PHE A 1 94 ? 8.672 22.25 -11.508 1 95.62 94 PHE A CA 1
ATOM 743 C C . PHE A 1 94 ? 7.562 21.219 -11.695 1 95.62 94 PHE A C 1
ATOM 745 O O . PHE A 1 94 ? 7.836 20.047 -11.984 1 95.62 94 PHE A O 1
ATOM 752 N N . THR A 1 95 ? 6.293 21.672 -11.492 1 95.06 95 THR A N 1
ATOM 753 C CA . THR A 1 95 ? 5.137 20.781 -11.516 1 95.06 95 THR A CA 1
ATOM 754 C C . THR A 1 95 ? 4.109 21.25 -12.539 1 95.06 95 THR A C 1
ATOM 756 O O . THR A 1 95 ? 4.297 22.281 -13.18 1 95.06 95 THR A O 1
ATOM 759 N N . GLN A 1 96 ? 3.029 20.438 -12.734 1 91.81 96 GLN A N 1
ATOM 760 C CA . GLN A 1 96 ? 1.937 20.844 -13.617 1 91.81 96 GLN A CA 1
ATOM 761 C C . GLN A 1 96 ? 1.231 22.094 -13.078 1 91.81 96 GLN A C 1
ATOM 763 O O . GLN A 1 96 ? 0.65 22.859 -13.852 1 91.81 96 GLN A O 1
ATOM 768 N N . SER A 1 97 ? 1.331 22.312 -11.805 1 89.56 97 SER A N 1
ATOM 769 C CA . SER A 1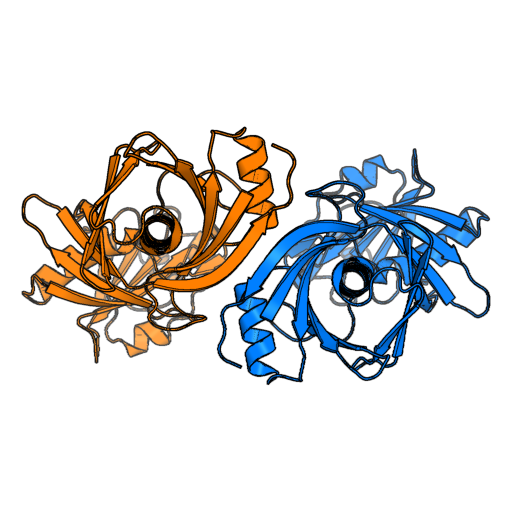 97 ? 0.67 23.438 -11.156 1 89.56 97 SER A CA 1
ATOM 770 C C . SER A 1 97 ? 1.631 24.609 -10.969 1 89.56 97 SER A C 1
ATOM 772 O O . SER A 1 97 ? 1.307 25.594 -10.289 1 89.56 97 SER A O 1
ATOM 774 N N . GLY A 1 98 ? 2.828 24.531 -11.578 1 91.94 98 GLY A N 1
ATOM 775 C CA . GLY A 1 98 ? 3.809 25.594 -11.453 1 91.94 98 GLY A CA 1
ATOM 776 C C . GLY A 1 98 ? 4.98 25.234 -10.562 1 91.94 98 GLY A C 1
ATOM 777 O O . GLY A 1 98 ? 5.188 24.062 -10.258 1 91.94 98 GLY A O 1
ATOM 778 N N . LYS A 1 99 ? 5.746 26.219 -10.281 1 94.25 99 LYS A N 1
ATOM 779 C CA . LYS A 1 99 ? 6.957 26.031 -9.484 1 94.25 99 LYS A CA 1
ATOM 780 C C . LYS A 1 99 ? 6.629 25.938 -7.996 1 94.25 99 LYS A C 1
ATOM 782 O O . LYS A 1 99 ? 5.84 26.719 -7.477 1 94.25 99 LYS A O 1
ATOM 787 N N . LEU A 1 100 ? 7.133 24.984 -7.305 1 94.06 100 LEU A N 1
ATOM 788 C CA . LEU A 1 100 ? 7.059 24.812 -5.859 1 94.06 100 LEU A CA 1
ATOM 789 C C . LEU A 1 100 ? 8.453 24.812 -5.234 1 94.06 100 LEU A C 1
ATOM 791 O O . LEU A 1 100 ? 9.352 24.141 -5.723 1 94.06 100 LEU A O 1
ATOM 795 N N . GLU A 1 101 ? 8.586 25.578 -4.254 1 95.44 101 GLU A N 1
ATOM 796 C CA . GLU A 1 101 ? 9.867 25.672 -3.564 1 95.44 101 GLU A CA 1
ATOM 797 C C . GLU A 1 101 ? 9.789 25.078 -2.164 1 95.44 101 GLU A C 1
ATOM 799 O O . GLU A 1 101 ? 8.82 25.312 -1.438 1 95.44 101 GLU A O 1
ATOM 804 N N . VAL A 1 102 ? 10.758 24.266 -1.833 1 97.69 102 VAL A N 1
ATOM 805 C CA . VAL A 1 102 ? 10.891 23.719 -0.486 1 97.69 102 VAL A CA 1
ATOM 806 C C . VAL A 1 102 ? 12.242 24.125 0.098 1 97.69 102 VAL A C 1
ATOM 808 O O . VAL A 1 102 ? 13.281 23.969 -0.554 1 97.69 102 VAL A O 1
ATOM 811 N N . THR A 1 103 ? 12.25 24.672 1.283 1 98.38 103 THR A N 1
ATOM 812 C CA . THR A 1 103 ? 13.469 25.031 1.996 1 98.38 103 THR A CA 1
ATOM 813 C C . THR A 1 103 ? 13.68 24.125 3.201 1 98.38 103 THR A C 1
ATOM 815 O O . THR A 1 103 ? 12.758 23.875 3.979 1 98.38 103 THR A O 1
ATOM 818 N N . ARG A 1 104 ? 14.867 23.594 3.275 1 97.94 104 ARG A N 1
ATOM 819 C CA . ARG A 1 104 ? 15.234 22.797 4.434 1 97.94 104 ARG A CA 1
ATOM 820 C C . ARG A 1 104 ? 15.867 23.656 5.523 1 97.94 104 ARG A C 1
ATOM 822 O O . ARG A 1 104 ? 16.875 24.328 5.281 1 97.94 104 ARG A O 1
ATOM 829 N N . ASN A 1 105 ? 15.297 23.734 6.645 1 97.31 105 ASN A N 1
ATOM 830 C CA . ASN A 1 105 ? 15.805 24.391 7.844 1 97.31 105 ASN A CA 1
ATOM 831 C C . ASN A 1 105 ? 15.984 23.391 8.992 1 97.31 105 ASN A C 1
ATOM 833 O O . ASN A 1 105 ? 15.047 23.125 9.742 1 97.31 105 ASN A O 1
ATOM 837 N N . GLY A 1 106 ? 17.25 22.891 9.18 1 96.06 106 GLY A N 1
ATOM 838 C CA . GLY A 1 106 ? 17.453 21.766 10.086 1 96.06 106 GLY A CA 1
ATOM 839 C C . GLY A 1 106 ? 16.734 20.5 9.633 1 96.06 106 GLY A C 1
ATOM 840 O O . GLY A 1 106 ? 16.969 20.016 8.523 1 96.06 106 GLY A O 1
ATOM 841 N N . ASN A 1 107 ? 15.859 20.078 10.547 1 96.94 107 ASN A N 1
ATOM 842 C CA . ASN A 1 107 ? 15.102 18.875 10.203 1 96.94 107 ASN A CA 1
ATOM 843 C C . ASN A 1 107 ? 13.742 19.219 9.609 1 96.94 107 ASN A C 1
ATOM 845 O O . ASN A 1 107 ? 12.984 18.328 9.227 1 96.94 107 ASN A O 1
ATOM 849 N N . LEU A 1 108 ? 13.523 20.469 9.438 1 98.44 108 LEU A N 1
ATOM 850 C CA . LEU A 1 108 ? 12.227 20.906 8.945 1 98.44 108 LEU A CA 1
ATOM 851 C C . LEU A 1 108 ? 12.273 21.172 7.445 1 98.44 108 LEU A C 1
ATOM 853 O O . LEU A 1 108 ? 13.219 21.781 6.945 1 98.44 108 LEU A O 1
ATOM 857 N N . TYR A 1 109 ? 11.297 20.719 6.809 1 98.75 109 TYR A N 1
ATOM 858 C CA . TYR A 1 109 ? 11.047 21.062 5.41 1 98.75 109 TYR A CA 1
ATOM 859 C C . TYR A 1 109 ? 9.891 22.047 5.289 1 98.75 109 TYR A C 1
ATOM 861 O O . TYR A 1 109 ? 8.758 21.734 5.66 1 98.75 109 TYR A O 1
ATOM 869 N N . GLU A 1 110 ? 10.242 23.172 4.723 1 98.62 110 GLU A N 1
ATOM 870 C CA . GLU A 1 110 ? 9.312 24.297 4.707 1 98.62 110 GLU A CA 1
ATOM 871 C C . GLU A 1 110 ? 8.758 24.547 3.309 1 98.62 110 GLU A C 1
ATOM 873 O O . GLU A 1 110 ? 9.516 24.609 2.336 1 98.62 110 GLU A O 1
ATOM 878 N N . MET A 1 111 ? 7.465 24.656 3.225 1 97.75 111 MET A N 1
ATOM 879 C CA . MET A 1 111 ? 6.762 24.953 1.979 1 97.75 111 MET A CA 1
ATOM 880 C C . MET A 1 111 ? 5.867 26.172 2.133 1 97.75 111 MET A C 1
ATOM 882 O O . MET A 1 111 ? 5.293 26.406 3.199 1 97.75 111 MET A O 1
ATOM 886 N N . ILE A 1 112 ? 5.75 26.922 1.038 1 96.38 112 ILE A N 1
ATOM 887 C CA . ILE A 1 112 ? 4.922 28.109 1.049 1 96.38 112 ILE A CA 1
ATOM 888 C C . ILE A 1 112 ? 3.686 27.891 0.178 1 96.38 112 ILE A C 1
ATOM 890 O O . ILE A 1 112 ? 3.797 27.453 -0.966 1 96.38 112 ILE A O 1
ATOM 894 N N . PHE A 1 113 ? 2.545 28.156 0.683 1 94.94 113 PHE A N 1
ATOM 895 C CA . PHE A 1 113 ? 1.258 28 0.016 1 94.94 113 PHE A CA 1
ATOM 896 C C . PHE A 1 113 ? 0.408 29.25 0.162 1 94.94 113 PHE A C 1
ATOM 898 O O . PHE A 1 113 ? 0.7 30.109 0.997 1 94.94 113 PHE A O 1
ATOM 905 N N . PRO A 1 114 ? -0.576 29.344 -0.611 1 94.88 114 PRO A N 1
ATOM 906 C CA . PRO A 1 114 ? -1.473 30.484 -0.469 1 94.88 114 PRO A CA 1
ATOM 907 C C . PRO A 1 114 ? -2.273 30.453 0.831 1 94.88 114 PRO A C 1
ATOM 909 O O . PRO A 1 114 ? -2.641 29.375 1.308 1 94.88 114 PRO A O 1
ATOM 912 N N . GLU A 1 115 ? -2.355 31.562 1.302 1 97.06 115 GLU A N 1
ATOM 913 C CA . GLU A 1 115 ? -3.285 31.75 2.41 1 97.06 115 GLU A CA 1
ATOM 914 C C . GLU A 1 115 ? -4.727 31.828 1.916 1 97.06 115 GLU A C 1
ATOM 916 O O . GLU A 1 115 ? -5.055 32.625 1.049 1 97.06 115 GLU A O 1
ATOM 921 N N . ILE A 1 116 ? -5.586 31.016 2.514 1 97.62 116 ILE A N 1
ATOM 922 C CA . ILE A 1 116 ? -6.996 31.016 2.148 1 97.62 116 ILE A CA 1
ATOM 923 C C . ILE A 1 116 ? -7.855 31.141 3.404 1 97.62 116 ILE A C 1
ATOM 925 O O . ILE A 1 116 ? -8.109 30.141 4.094 1 97.62 116 ILE A O 1
ATOM 929 N N . MET A 1 117 ? -8.297 32.312 3.645 1 97.88 117 MET A N 1
ATOM 930 C CA . MET A 1 117 ? -9.164 32.531 4.801 1 97.88 117 MET A CA 1
ATOM 931 C C . MET A 1 117 ? -10.539 31.922 4.562 1 97.88 117 MET A C 1
ATOM 933 O O . MET A 1 117 ? -11.219 32.25 3.59 1 97.88 117 MET A O 1
ATOM 937 N N . PRO A 1 118 ? -10.914 31.031 5.441 1 98.19 118 PRO A N 1
ATOM 938 C CA . PRO A 1 118 ? -12.25 30.469 5.246 1 98.19 118 PRO A CA 1
ATOM 939 C C . PRO A 1 118 ? -13.367 31.453 5.59 1 98.19 118 PRO A C 1
ATOM 941 O O . PRO A 1 118 ? -13.141 32.406 6.32 1 98.19 118 PRO A O 1
ATOM 944 N N . ILE A 1 119 ? -14.531 31.141 5.082 1 98.25 119 ILE A N 1
ATOM 945 C CA . ILE A 1 119 ? -15.68 32 5.281 1 98.25 119 ILE A CA 1
ATOM 946 C C . ILE A 1 119 ? -16.672 31.344 6.227 1 98.25 119 ILE A C 1
ATOM 948 O O . ILE A 1 119 ? -17.016 30.156 6.055 1 98.25 119 ILE A O 1
ATOM 952 N N . GLU A 1 120 ? -17.078 32.125 7.086 1 98.38 120 GLU A N 1
ATOM 953 C CA . GLU A 1 120 ? -18.094 31.625 8.008 1 98.38 120 GLU A CA 1
ATOM 954 C C . GLU A 1 120 ? -19.422 31.391 7.297 1 98.38 120 GLU A C 1
ATOM 956 O O . GLU A 1 120 ? -19.859 32.219 6.488 1 98.38 120 GLU A O 1
ATOM 961 N N . ILE A 1 121 ? -20.031 30.281 7.699 1 98.25 121 ILE A N 1
ATOM 962 C CA . ILE A 1 121 ? -21.328 29.969 7.102 1 98.25 121 ILE A CA 1
ATOM 963 C C . ILE A 1 121 ? -22.25 29.375 8.164 1 98.25 121 ILE A C 1
ATOM 965 O O . ILE A 1 121 ? -21.828 29.109 9.289 1 98.25 121 ILE A O 1
ATOM 969 N N . GLU A 1 122 ? -23.547 29.203 7.664 1 96.06 122 GLU A N 1
ATOM 970 C CA . GLU A 1 122 ? -24.531 28.469 8.445 1 96.06 122 GLU A CA 1
ATOM 971 C C . GLU A 1 122 ? -25 27.219 7.711 1 96.06 122 GLU A C 1
ATOM 973 O O . GLU A 1 122 ? -25.234 27.25 6.5 1 96.06 122 GLU A O 1
ATOM 978 N N . LEU A 1 123 ? -25.016 26.281 8.414 1 94.81 123 LEU A N 1
ATOM 979 C CA . LEU A 1 123 ? -25.547 25.047 7.848 1 94.81 123 LEU A CA 1
ATOM 980 C C . LEU A 1 123 ? -27.062 25 7.961 1 94.81 123 LEU A C 1
ATOM 982 O O . LEU A 1 123 ? -27.625 25.438 8.961 1 94.81 123 LEU A O 1
ATOM 986 N N . SER A 1 124 ? -27.656 24.406 7.031 1 94.56 124 SER A N 1
ATOM 987 C CA . SER A 1 124 ? -29.078 24.078 7.172 1 94.56 124 SER A CA 1
ATOM 988 C C . SER A 1 124 ? -29.297 22.984 8.195 1 94.56 124 SER A C 1
ATOM 990 O O . SER A 1 124 ? -28.359 22.25 8.531 1 94.56 124 SER A O 1
ATOM 992 N N . PRO A 1 125 ? -30.516 22.891 8.539 1 93.44 125 PRO A N 1
ATOM 993 C CA . PRO A 1 125 ? -30.812 21.797 9.461 1 93.44 125 PRO A CA 1
ATOM 994 C C . PRO A 1 125 ? -30.5 20.422 8.867 1 93.44 125 PRO A C 1
ATOM 996 O O . PRO A 1 125 ? -30.016 19.531 9.578 1 93.44 125 PRO A O 1
ATOM 999 N N . GLN A 1 126 ? -30.703 20.344 7.695 1 92.62 126 GLN A N 1
ATOM 1000 C CA . GLN A 1 126 ? -30.422 19.078 7.008 1 92.62 126 GLN A CA 1
ATOM 1001 C C . GLN A 1 126 ? -28.922 18.781 6.996 1 92.62 126 GLN A C 1
ATOM 1003 O O . GLN A 1 126 ? -28.5 17.656 7.27 1 92.62 126 GLN A O 1
ATOM 1008 N N . GLN A 1 127 ? -28.141 19.75 6.684 1 94.56 127 GLN A N 1
ATOM 1009 C CA . GLN A 1 127 ? -26.688 19.594 6.656 1 94.56 127 GLN A CA 1
ATOM 1010 C C . GLN A 1 127 ? -26.141 19.297 8.055 1 94.56 127 GLN A C 1
ATOM 1012 O O . GLN A 1 127 ? -25.25 18.453 8.211 1 94.56 127 GLN A O 1
ATOM 1017 N N . ALA A 1 128 ? -26.719 19.938 9 1 93.94 128 ALA A N 1
ATOM 1018 C CA . ALA A 1 128 ? -26.281 19.766 10.383 1 93.94 128 ALA A CA 1
ATOM 1019 C C . ALA A 1 128 ? -26.5 18.328 10.852 1 93.94 128 ALA A C 1
ATOM 1021 O O . ALA A 1 128 ? -25.688 17.797 11.609 1 93.94 128 ALA A O 1
ATOM 1022 N N . ASN A 1 129 ? -27.547 17.828 10.367 1 93.94 129 ASN A N 1
ATOM 1023 C CA . ASN A 1 129 ? -27.875 16.453 10.75 1 93.94 129 ASN A CA 1
ATOM 1024 C C . ASN A 1 129 ? -26.891 15.453 10.133 1 93.94 129 ASN A C 1
ATOM 1026 O O . ASN A 1 129 ? -26.703 14.359 10.672 1 93.94 129 ASN A O 1
ATOM 1030 N N . LEU A 1 130 ? -26.266 15.891 9.148 1 95.94 130 LEU A N 1
ATOM 1031 C CA . LEU A 1 130 ? -25.391 14.992 8.406 1 95.94 130 LEU A CA 1
ATOM 1032 C C . LEU A 1 130 ? -24.016 14.922 9.047 1 95.94 130 LEU A C 1
ATOM 1034 O O . LEU A 1 130 ? -23.312 13.914 8.922 1 95.94 130 LEU A O 1
ATOM 1038 N N . ILE A 1 131 ? -23.516 15.875 9.703 1 95.75 131 ILE A N 1
ATOM 1039 C CA . ILE A 1 131 ? -22.125 15.969 10.148 1 95.75 131 ILE A CA 1
ATOM 1040 C C . ILE A 1 131 ? -21.953 15.227 11.469 1 95.75 131 ILE A C 1
ATOM 1042 O O . ILE A 1 131 ? -20.828 14.859 11.844 1 95.75 131 ILE A O 1
ATOM 1046 N N . GLY A 1 132 ? -23.047 15.055 12.297 1 93.31 132 GLY A N 1
ATOM 1047 C CA . GLY A 1 132 ? -23 14.203 13.477 1 93.31 132 GLY A CA 1
ATOM 1048 C C . GLY A 1 132 ? -22.359 14.867 14.672 1 93.31 132 GLY A C 1
ATOM 1049 O O . GLY A 1 132 ? -21.844 14.195 15.562 1 93.31 132 GLY A O 1
ATOM 1050 N N . CYS A 1 133 ? -22.172 16.125 14.695 1 94.44 133 CYS A N 1
ATOM 1051 C CA . CYS A 1 133 ? -21.672 16.875 15.844 1 94.44 133 CYS A CA 1
ATOM 1052 C C . CYS A 1 133 ? -22.25 18.281 15.867 1 94.44 133 CYS A C 1
ATOM 1054 O O . CYS A 1 133 ? -22.984 18.672 14.953 1 94.44 133 CYS A O 1
ATOM 1056 N N . VAL A 1 134 ? -22.016 18.969 16.969 1 94.69 134 VAL A N 1
ATOM 1057 C CA . VAL A 1 134 ? -22.438 20.359 17.125 1 94.69 134 VAL A CA 1
ATOM 1058 C C . VAL A 1 134 ? -21.203 21.266 17.188 1 94.69 134 VAL A C 1
ATOM 1060 O O . VAL A 1 134 ? -20.625 21.469 18.266 1 94.69 134 VAL A O 1
ATOM 1063 N N . PRO A 1 135 ? -20.844 21.734 16.062 1 97.69 135 PRO A N 1
ATOM 1064 C CA . PRO A 1 135 ? -19.688 22.641 16.078 1 97.69 135 PRO A CA 1
ATOM 1065 C C . PRO A 1 135 ? -20 24 16.719 1 97.69 135 PRO A C 1
ATOM 1067 O O . PRO A 1 135 ? -21.172 24.406 16.766 1 97.69 135 PRO A O 1
ATOM 1070 N N . SER A 1 136 ? -19.062 24.641 17.297 1 97.75 136 SER A N 1
ATOM 1071 C CA . SER A 1 136 ? -19.219 26 17.797 1 97.75 136 SER A CA 1
ATOM 1072 C C . SER A 1 136 ? -19.344 27 16.656 1 97.75 136 SER A C 1
ATOM 1074 O O . SER A 1 136 ? -20.062 28 16.766 1 97.75 136 SER A O 1
ATOM 1076 N N . ASP A 1 137 ? -18.672 26.734 15.578 1 98 137 ASP A N 1
ATOM 1077 C CA . ASP A 1 137 ? -18.719 27.547 14.359 1 98 137 ASP A CA 1
ATOM 1078 C C . ASP A 1 137 ? -18.453 26.688 13.125 1 98 137 ASP A C 1
ATOM 1080 O O . ASP A 1 137 ? -17.906 25.594 13.227 1 98 137 ASP A O 1
ATOM 1084 N N . VAL A 1 138 ? -18.906 27.25 12.023 1 98.5 138 VAL A N 1
ATOM 1085 C CA . VAL A 1 138 ? -18.766 26.531 10.758 1 98.5 138 VAL A CA 1
ATOM 1086 C C . VAL A 1 138 ? -18.203 27.453 9.688 1 98.5 138 VAL A C 1
ATOM 1088 O O . VAL A 1 138 ? -18.625 28.609 9.57 1 98.5 138 VAL A O 1
ATOM 1091 N N . TYR A 1 139 ? -17.281 26.938 9.023 1 98.62 139 TYR A N 1
ATOM 1092 C CA . TYR A 1 139 ? -16.656 27.703 7.945 1 98.62 139 TYR A CA 1
ATOM 1093 C C . TYR A 1 139 ? -16.625 26.891 6.656 1 98.62 139 TYR A C 1
ATOM 1095 O O . TYR A 1 139 ? -16.859 25.688 6.668 1 98.62 139 TYR A O 1
ATOM 1103 N N . SER A 1 140 ? -16.406 27.656 5.547 1 98.25 140 SER A N 1
ATOM 1104 C CA . SER A 1 140 ? -16.406 27.047 4.227 1 98.25 140 SER A CA 1
ATOM 1105 C C . SER A 1 140 ? -15.227 27.547 3.389 1 98.25 140 SER A C 1
ATOM 1107 O O . SER A 1 140 ? -14.906 28.734 3.412 1 98.25 140 SER A O 1
ATOM 1109 N N . SER A 1 141 ? -14.594 26.688 2.723 1 97.12 141 SER A N 1
ATOM 1110 C CA . SER A 1 141 ? -13.656 26.875 1.622 1 97.12 141 SER A CA 1
ATOM 1111 C C . SER A 1 141 ? -13.797 25.781 0.577 1 97.12 141 SER A C 1
ATOM 1113 O O . SER A 1 141 ? -14.906 25.516 0.092 1 97.12 141 SER A O 1
ATOM 1115 N N . ARG A 1 142 ? -12.727 25.219 0.11 1 95.44 142 ARG A N 1
ATOM 1116 C CA . ARG A 1 142 ? -12.844 24 -0.678 1 95.44 142 ARG A CA 1
ATOM 1117 C C . ARG A 1 142 ? -13.477 22.875 0.14 1 95.44 142 ARG A C 1
ATOM 1119 O O . ARG A 1 142 ? -14.25 22.078 -0.388 1 95.44 142 ARG A O 1
ATOM 1126 N N . ASP A 1 143 ? -13.18 22.953 1.395 1 98 143 ASP A N 1
ATOM 1127 C CA . ASP A 1 143 ? -13.672 21.969 2.359 1 98 143 ASP A CA 1
ATOM 1128 C C . ASP A 1 143 ? -14.633 22.625 3.352 1 98 143 ASP A C 1
ATOM 1130 O O . ASP A 1 143 ? -14.641 23.844 3.508 1 98 143 ASP A O 1
ATOM 1134 N N . LEU A 1 144 ? -15.539 21.797 3.941 1 98.44 144 LEU A N 1
ATOM 1135 C CA . LEU A 1 144 ? -16.297 22.203 5.113 1 98.44 144 LEU A CA 1
ATOM 1136 C C . LEU A 1 144 ? -15.438 22.156 6.367 1 98.44 144 LEU A C 1
ATOM 1138 O O . LEU A 1 144 ? -14.742 21.172 6.617 1 98.44 144 LEU A O 1
ATOM 1142 N N . ILE A 1 145 ? -15.414 23.219 7.062 1 98.75 145 ILE A N 1
ATOM 1143 C CA . ILE A 1 145 ? -14.586 23.328 8.258 1 98.75 145 ILE A CA 1
ATOM 1144 C C . ILE A 1 145 ? -15.477 23.484 9.492 1 98.75 145 ILE A C 1
ATOM 1146 O O . ILE A 1 145 ? -16.25 24.453 9.586 1 98.75 145 ILE A O 1
ATOM 1150 N N . LEU A 1 146 ? -15.359 22.562 10.406 1 98.75 146 LEU A N 1
ATOM 1151 C CA . LEU A 1 146 ? -16.156 22.578 11.633 1 98.75 146 LEU A CA 1
ATOM 1152 C C . LEU A 1 146 ? -15.273 22.859 12.844 1 98.75 146 LEU A C 1
ATOM 1154 O O . LEU A 1 146 ? -14.359 22.094 13.156 1 98.75 146 LEU A O 1
ATOM 1158 N N . LEU A 1 147 ? -15.508 23.953 13.453 1 98.81 147 LEU A N 1
ATOM 1159 C CA . LEU A 1 147 ? -14.844 24.266 14.703 1 98.81 147 LEU A CA 1
ATOM 1160 C C . LEU A 1 147 ? -15.531 23.578 15.883 1 98.81 147 LEU A C 1
ATOM 1162 O O . LEU A 1 147 ? -16.703 23.828 16.156 1 98.81 147 LEU A O 1
ATOM 1166 N N . LEU A 1 148 ? -14.758 22.75 16.5 1 98.62 148 LEU A N 1
ATOM 1167 C CA . LEU A 1 148 ? -15.297 22.062 17.672 1 98.62 148 LEU A CA 1
ATOM 1168 C C . LEU A 1 148 ? -14.828 22.719 18.953 1 98.62 148 LEU A C 1
ATOM 1170 O O . LEU A 1 148 ? -13.992 23.625 18.922 1 98.62 148 LEU A O 1
ATOM 1174 N N . ASN A 1 149 ? -15.414 22.234 20.062 1 97.56 149 ASN A N 1
ATOM 1175 C CA . ASN A 1 149 ? -15.25 22.969 21.312 1 97.56 149 ASN A CA 1
ATOM 1176 C C . ASN A 1 149 ? -13.961 22.562 22.031 1 97.56 149 ASN A C 1
ATOM 1178 O O . ASN A 1 149 ? -13.484 23.281 22.906 1 97.56 149 ASN A O 1
ATOM 1182 N N . SER A 1 150 ? -13.484 21.359 21.641 1 98.12 150 SER A N 1
ATOM 1183 C CA . SER A 1 150 ? -12.297 20.891 22.359 1 98.12 150 SER A CA 1
ATOM 1184 C C . SER A 1 150 ? -11.531 19.859 21.531 1 98.12 150 SER A C 1
ATOM 1186 O O . SER A 1 150 ? -12.078 19.266 20.609 1 98.12 150 SER A O 1
ATOM 1188 N N . GLU A 1 151 ? -10.266 19.734 21.969 1 98.56 151 GLU A N 1
ATOM 1189 C CA . GLU A 1 151 ? -9.43 18.688 21.375 1 98.56 151 GLU A CA 1
ATOM 1190 C C . GLU A 1 151 ? -10.07 17.312 21.547 1 98.56 151 GLU A C 1
ATOM 1192 O O . GLU A 1 151 ? -10.008 16.484 20.641 1 98.56 151 GLU A O 1
ATOM 1197 N N . GLN A 1 152 ? -10.727 17.062 22.625 1 98.25 152 GLN A N 1
ATOM 1198 C CA . GLN A 1 152 ? -11.375 15.781 22.906 1 98.25 152 GLN A CA 1
ATOM 1199 C C . GLN A 1 152 ? -12.5 15.5 21.906 1 98.25 152 GLN A C 1
ATOM 1201 O O . GLN A 1 152 ? -12.695 14.359 21.484 1 98.25 152 GLN A O 1
ATOM 1206 N N . GLU A 1 153 ? -13.18 16.531 21.578 1 98.25 153 GLU A N 1
ATOM 1207 C CA . GLU A 1 153 ? -14.25 16.359 20.609 1 98.25 153 GLU A CA 1
ATOM 1208 C C . GLU A 1 153 ? -13.688 15.969 19.234 1 98.25 153 GLU A C 1
ATOM 1210 O O . GLU A 1 153 ? -14.297 15.18 18.516 1 98.25 153 GLU A O 1
ATOM 1215 N N . VAL A 1 154 ? -12.609 16.562 18.938 1 98.62 154 VAL A N 1
ATOM 1216 C CA . VAL A 1 154 ? -11.945 16.234 17.688 1 98.62 154 VAL A CA 1
ATOM 1217 C C . VAL A 1 154 ? -11.516 14.773 17.703 1 98.62 154 VAL A C 1
ATOM 1219 O O . VAL A 1 154 ? -11.75 14.039 16.734 1 98.62 154 VAL A O 1
ATOM 1222 N N . ILE A 1 155 ? -10.898 14.336 18.781 1 98.06 155 ILE A N 1
ATOM 1223 C CA . ILE A 1 155 ? -10.406 12.969 18.938 1 98.06 155 ILE A CA 1
ATOM 1224 C C . ILE A 1 155 ? -11.57 11.984 18.875 1 98.06 155 ILE A C 1
ATOM 1226 O O . ILE A 1 155 ? -11.469 10.938 18.219 1 98.06 155 ILE A O 1
ATOM 1230 N N . ASN A 1 156 ? -12.742 12.312 19.344 1 97.62 156 ASN A N 1
ATOM 1231 C CA . ASN A 1 156 ? -13.852 11.383 19.547 1 97.62 156 ASN A CA 1
ATOM 1232 C C . ASN A 1 156 ? -14.781 11.367 18.328 1 97.62 156 ASN A C 1
ATOM 1234 O O . ASN A 1 156 ? -15.656 10.508 18.234 1 97.62 156 ASN A O 1
ATOM 1238 N N . TYR A 1 157 ? -14.586 12.312 17.516 1 97.81 157 TYR A N 1
ATOM 1239 C CA . TYR A 1 157 ? -15.477 12.383 16.359 1 97.81 157 TYR A CA 1
ATOM 1240 C C . TYR A 1 157 ? -15.391 11.117 15.523 1 97.81 157 TYR A C 1
ATOM 1242 O O . TYR A 1 157 ? -14.289 10.641 15.219 1 97.81 157 TYR A O 1
ATOM 1250 N N . LYS A 1 158 ? -16.531 10.539 15.195 1 96.06 158 LYS A N 1
ATOM 1251 C CA . LYS A 1 158 ? -16.656 9.367 14.328 1 96.06 158 LYS A CA 1
ATOM 1252 C C . LYS A 1 158 ? -17.422 9.711 13.055 1 96.06 158 LYS A C 1
ATOM 1254 O O . LYS A 1 158 ? -18.656 9.836 13.078 1 96.06 158 LYS A O 1
ATOM 1259 N N . PRO A 1 159 ? -16.734 9.828 11.992 1 96.56 159 PRO A N 1
ATOM 1260 C CA . PRO A 1 159 ? -17.406 10.195 10.75 1 96.56 159 PRO A CA 1
ATOM 1261 C C . PRO A 1 159 ? -18.359 9.102 10.242 1 96.56 159 PRO A C 1
ATOM 1263 O O . PRO A 1 159 ? -18.016 7.918 10.305 1 96.56 159 PRO A O 1
ATOM 1266 N N . ASN A 1 160 ? -19.547 9.469 9.922 1 96 160 ASN A N 1
ATOM 1267 C CA . ASN A 1 160 ? -20.438 8.633 9.125 1 96 160 ASN A CA 1
ATOM 1268 C C . ASN A 1 160 ? -20.344 8.961 7.637 1 96 160 ASN A C 1
ATOM 1270 O O . ASN A 1 160 ? -21.047 9.844 7.148 1 96 160 ASN A O 1
ATOM 1274 N N . TYR A 1 161 ? -19.516 8.203 6.918 1 94.69 161 TYR A N 1
ATOM 1275 C CA . TYR A 1 161 ? -19.172 8.57 5.547 1 94.69 161 TYR A CA 1
ATOM 1276 C C . TYR A 1 161 ? -20.406 8.508 4.645 1 94.69 161 TYR A C 1
ATOM 1278 O O . TYR A 1 161 ? -20.516 9.289 3.699 1 94.69 161 TYR A O 1
ATOM 1286 N N . ALA A 1 162 ? -21.281 7.582 4.891 1 91.81 162 ALA A N 1
ATOM 1287 C CA . ALA A 1 162 ? -22.5 7.504 4.109 1 91.81 162 ALA A CA 1
ATOM 1288 C C . ALA A 1 162 ? -23.297 8.805 4.211 1 91.81 162 ALA A C 1
ATOM 1290 O O . ALA A 1 162 ? -23.875 9.266 3.221 1 91.81 162 ALA A O 1
ATOM 1291 N N . GLN A 1 163 ? -23.375 9.383 5.387 1 95.62 163 GLN A N 1
ATOM 1292 C CA . GLN A 1 163 ? -24.078 10.641 5.598 1 95.62 163 GLN A CA 1
ATOM 1293 C C . GLN A 1 163 ? -23.266 11.82 5.059 1 95.62 163 GLN A C 1
ATOM 1295 O O . GLN A 1 163 ? -23.797 12.688 4.375 1 95.62 163 GLN A O 1
ATOM 1300 N N . LEU A 1 164 ? -21.984 11.727 5.281 1 96.88 164 LEU A N 1
ATOM 1301 C CA . LEU A 1 164 ? -21.125 12.844 4.902 1 96.88 164 LEU A CA 1
ATOM 1302 C C . LEU A 1 164 ? -21.062 12.992 3.387 1 96.88 164 LEU A C 1
ATOM 1304 O O . LEU A 1 164 ? -20.906 14.102 2.869 1 96.88 164 LEU A O 1
ATOM 1308 N N . ARG A 1 165 ? -21.25 11.93 2.717 1 95.12 165 ARG A N 1
ATOM 1309 C CA . ARG A 1 165 ? -21.188 11.953 1.26 1 95.12 165 ARG A CA 1
ATOM 1310 C C . ARG A 1 165 ? -22.344 12.766 0.676 1 95.12 165 ARG A C 1
ATOM 1312 O O . ARG A 1 165 ? -22.281 13.195 -0.479 1 95.12 165 ARG A O 1
ATOM 1319 N N . LYS A 1 166 ? -23.391 12.914 1.377 1 95.5 166 LYS A N 1
ATOM 1320 C CA . LYS A 1 166 ? -24.547 13.688 0.932 1 95.5 166 LYS A CA 1
ATOM 1321 C C . LYS A 1 166 ? -24.219 15.18 0.913 1 95.5 166 LYS A C 1
ATOM 1323 O O . LYS A 1 166 ? -24.969 15.977 0.327 1 95.5 166 LYS A O 1
ATOM 1328 N N . LEU A 1 167 ? -23.125 15.562 1.596 1 96.44 167 LEU A N 1
ATOM 1329 C CA . LEU A 1 167 ? -22.656 16.938 1.542 1 96.44 167 LEU A CA 1
ATOM 1330 C C . LEU A 1 167 ? -21.828 17.188 0.287 1 96.44 167 LEU A C 1
ATOM 1332 O O . LEU A 1 167 ? -20.609 17.234 0.348 1 96.44 167 LEU A O 1
ATOM 1336 N N . THR A 1 168 ? -22.438 17.5 -0.797 1 94.38 168 THR A N 1
ATOM 1337 C CA . THR A 1 168 ? -21.828 17.469 -2.121 1 94.38 168 THR A CA 1
ATOM 1338 C C . THR A 1 168 ? -21.172 18.812 -2.436 1 94.38 168 THR A C 1
ATOM 1340 O O . THR A 1 168 ? -20.438 18.938 -3.416 1 94.38 168 THR A O 1
ATOM 1343 N N . ASP A 1 169 ? -21.391 19.844 -1.504 1 95.5 169 ASP A N 1
ATOM 1344 C CA . ASP A 1 169 ? -20.875 21.188 -1.765 1 95.5 169 ASP A CA 1
ATOM 1345 C C . ASP A 1 169 ? -19.391 21.266 -1.463 1 95.5 169 ASP A C 1
ATOM 1347 O O . ASP A 1 169 ? -18.719 22.219 -1.869 1 95.5 169 ASP A O 1
ATOM 1351 N N . TRP A 1 170 ? -18.891 20.297 -0.791 1 96.62 170 TRP A N 1
ATOM 1352 C CA . TRP A 1 170 ? -17.516 20.344 -0.312 1 96.62 170 TRP A CA 1
ATOM 1353 C C . TRP A 1 170 ? -16.766 19.078 -0.68 1 96.62 170 TRP A C 1
ATOM 1355 O O . TRP A 1 170 ? -17.344 18 -0.742 1 96.62 170 TRP A O 1
ATOM 1365 N N . LEU A 1 171 ? -15.484 19.266 -0.876 1 95.38 171 LEU A N 1
ATOM 1366 C CA . LEU A 1 171 ? -14.617 18.141 -1.22 1 95.38 171 LEU A CA 1
ATOM 1367 C C . LEU A 1 171 ? -14.336 17.281 0.006 1 95.38 171 LEU A C 1
ATOM 1369 O O . LEU A 1 171 ? -14.375 16.047 -0.073 1 95.38 171 LEU A O 1
ATOM 1373 N N . GLY A 1 172 ? -13.977 17.906 1.084 1 97.38 172 GLY A N 1
ATOM 1374 C CA . GLY A 1 172 ? -13.664 17.219 2.332 1 97.38 172 GLY A CA 1
ATOM 1375 C C . GLY A 1 172 ? -14.25 17.922 3.549 1 97.38 172 GLY A C 1
ATOM 1376 O O . GLY A 1 172 ? -14.922 18.938 3.422 1 97.38 172 GLY A O 1
ATOM 1377 N N . ILE A 1 173 ? -14.094 17.281 4.73 1 98.31 173 ILE A N 1
ATOM 1378 C CA . ILE A 1 173 ? -14.539 17.812 6.016 1 98.31 173 ILE A CA 1
ATOM 1379 C C . ILE A 1 173 ? -13.344 17.969 6.953 1 98.31 173 ILE A C 1
ATOM 1381 O O . ILE A 1 173 ? -12.633 17 7.23 1 98.31 173 ILE A O 1
ATOM 1385 N N . ILE A 1 174 ? -13.141 19.156 7.297 1 98.69 174 ILE A N 1
ATOM 1386 C CA . ILE A 1 174 ? -12.125 19.469 8.297 1 98.69 174 ILE A CA 1
ATOM 1387 C C . ILE A 1 174 ? -12.789 19.719 9.648 1 98.69 174 ILE A C 1
ATOM 1389 O O . ILE A 1 174 ? -13.742 20.484 9.75 1 98.69 174 ILE A O 1
ATOM 1393 N N . ILE A 1 175 ? -12.344 19.078 10.664 1 98.81 175 ILE A N 1
ATOM 1394 C CA . ILE A 1 175 ? -12.727 19.438 12.023 1 98.81 175 ILE A CA 1
ATOM 1395 C C . ILE A 1 175 ? -11.5 19.938 12.789 1 98.81 175 ILE A C 1
ATOM 1397 O O . ILE A 1 175 ? -10.391 19.438 12.586 1 98.81 175 ILE A O 1
ATOM 1401 N N . THR A 1 176 ? -11.703 20.906 13.594 1 98.88 176 THR A N 1
ATOM 1402 C CA . THR A 1 176 ? -10.586 21.531 14.289 1 98.88 176 THR A CA 1
ATOM 1403 C C . THR A 1 176 ? -11.023 22.094 15.633 1 98.88 176 THR A C 1
ATOM 1405 O O . THR A 1 176 ? -12.211 22.328 15.852 1 98.88 176 THR A O 1
ATOM 1408 N N . ALA A 1 177 ? -10.062 22.266 16.484 1 98.88 177 ALA A N 1
ATOM 1409 C CA . ALA A 1 177 ? -10.211 22.891 17.797 1 98.88 177 ALA A CA 1
ATOM 1410 C C . ALA A 1 177 ? -8.875 23.406 18.312 1 98.88 177 ALA A C 1
ATOM 1412 O O . ALA A 1 177 ? -7.824 23.109 17.734 1 98.88 177 ALA A O 1
ATOM 1413 N N . GLN A 1 178 ? -9 24.219 19.297 1 98.62 178 GLN A N 1
ATOM 1414 C CA . GLN A 1 178 ? -7.773 24.609 19.984 1 98.62 178 GLN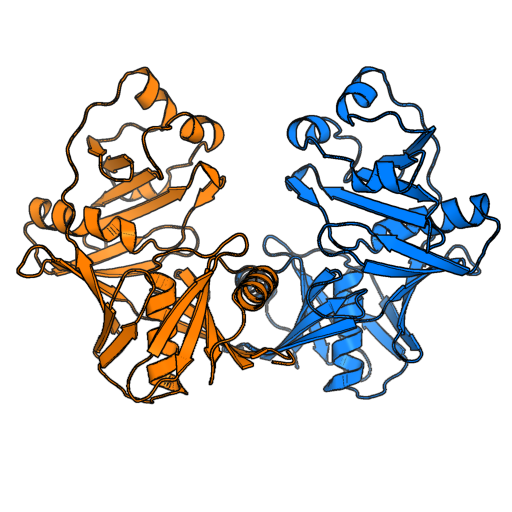 A CA 1
ATOM 1415 C C . GLN A 1 178 ? -7.086 23.406 20.609 1 98.62 178 GLN A C 1
ATOM 1417 O O . GLN A 1 178 ? -7.746 22.531 21.172 1 98.62 178 GLN A O 1
ATOM 1422 N N . GLY A 1 179 ? -5.785 23.438 20.547 1 98.44 179 GLY A N 1
ATOM 1423 C CA . GLY A 1 179 ? -5.039 22.312 21.078 1 98.44 179 GLY A CA 1
ATOM 1424 C C . GLY A 1 179 ? -4.73 22.438 22.547 1 98.44 179 GLY A C 1
ATOM 1425 O O . GLY A 1 179 ? -4.805 23.531 23.109 1 98.44 179 GLY A O 1
ATOM 1426 N N . SER A 1 180 ? -4.402 21.266 23.156 1 97.5 180 SER A N 1
ATOM 1427 C CA . SER A 1 180 ? -3.953 21.25 24.547 1 97.5 180 SER A CA 1
ATOM 1428 C C . SER A 1 180 ? -2.438 21.406 24.641 1 97.5 180 SER A C 1
ATOM 1430 O O . SER A 1 180 ? -1.936 22.172 25.469 1 97.5 180 SER A O 1
ATOM 1432 N N . ASN A 1 181 ? -1.696 20.719 23.781 1 96.75 181 ASN A N 1
ATOM 1433 C CA . ASN A 1 181 ? -0.238 20.75 23.781 1 96.75 181 ASN A CA 1
ATOM 1434 C C . ASN A 1 181 ? 0.306 21.391 22.5 1 96.75 181 ASN A C 1
ATOM 1436 O O . ASN A 1 181 ? 1.521 21.453 22.297 1 96.75 181 ASN A O 1
ATOM 1440 N N . THR A 1 182 ? -0.495 21.719 21.594 1 98.56 182 THR A N 1
ATOM 1441 C CA . THR A 1 182 ? -0.241 22.484 20.375 1 98.56 182 THR A CA 1
ATOM 1442 C C . THR A 1 182 ? -1.195 23.672 20.281 1 98.56 182 THR A C 1
ATOM 1444 O O . THR A 1 182 ? -2.107 23.812 21.094 1 98.56 182 THR A O 1
ATOM 1447 N N . ASP A 1 183 ? -0.914 24.516 19.328 1 98.81 183 ASP A N 1
ATOM 1448 C CA . ASP A 1 183 ? -1.79 25.672 19.219 1 98.81 183 ASP A CA 1
ATOM 1449 C C . ASP A 1 183 ? -3.188 25.266 18.75 1 98.81 183 ASP A C 1
ATOM 1451 O O . ASP A 1 183 ? -4.188 25.766 19.266 1 98.81 183 ASP A O 1
ATOM 1455 N N . PHE A 1 184 ? -3.266 24.344 17.797 1 98.88 184 PHE A N 1
ATOM 1456 C CA . PHE A 1 184 ? -4.555 23.812 17.375 1 98.88 184 PHE A CA 1
ATOM 1457 C C . PHE A 1 184 ? -4.402 22.391 16.828 1 98.88 184 PHE A C 1
ATOM 1459 O O . PHE A 1 184 ? -3.287 21.938 16.547 1 98.88 184 PHE A O 1
ATOM 1466 N N . VAL A 1 185 ? -5.574 21.688 16.75 1 98.94 185 VAL A N 1
ATOM 1467 C CA . VAL A 1 185 ? -5.625 20.312 16.266 1 98.94 185 VAL A CA 1
ATOM 1468 C C . VAL A 1 185 ? -6.684 20.188 15.172 1 98.94 185 VAL A C 1
ATOM 1470 O O . VAL A 1 185 ? -7.582 21.016 15.078 1 98.94 185 VAL A O 1
ATOM 1473 N N . SER A 1 186 ? -6.508 19.203 14.391 1 98.88 186 SER A N 1
ATOM 1474 C CA . SER A 1 186 ? -7.465 19 13.305 1 98.88 186 SER A CA 1
ATOM 1475 C C . SER A 1 186 ? -7.535 17.531 12.898 1 98.88 186 SER A C 1
ATOM 1477 O O . SER A 1 186 ? -6.742 16.719 13.367 1 98.88 186 SER A O 1
ATOM 1479 N N . ARG A 1 187 ? -8.492 17.172 12.211 1 98.75 187 ARG A N 1
ATOM 1480 C CA . ARG A 1 187 ? -8.625 15.969 11.391 1 98.75 187 ARG A CA 1
ATOM 1481 C C . ARG A 1 187 ? -9.266 16.281 10.047 1 98.75 187 ARG A C 1
ATOM 1483 O O . ARG A 1 187 ? -9.938 17.312 9.898 1 98.75 187 ARG A O 1
ATOM 1490 N N . TYR A 1 188 ? -9.023 15.469 9.047 1 98.56 188 TYR A N 1
ATOM 1491 C CA . TYR A 1 188 ? -9.516 15.664 7.691 1 98.56 188 TYR A CA 1
ATOM 1492 C C . TYR A 1 188 ? -10.148 14.383 7.152 1 98.56 188 TYR A C 1
ATOM 1494 O O . TYR A 1 188 ? -9.492 13.344 7.098 1 98.56 188 TYR A O 1
ATOM 1502 N N . PHE A 1 189 ? -11.406 14.484 6.75 1 98.06 189 PHE A N 1
ATOM 1503 C CA . PHE A 1 189 ? -12.148 13.336 6.242 1 98.06 189 PHE A CA 1
ATOM 1504 C C . PHE A 1 189 ? -12.508 13.531 4.777 1 98.06 189 PHE A C 1
ATOM 1506 O O . PHE A 1 189 ? -12.891 14.633 4.363 1 98.06 189 PHE A O 1
ATOM 1513 N N . CYS A 1 190 ? -12.273 12.453 3.949 1 95.56 190 CYS A N 1
ATOM 1514 C CA . CYS A 1 190 ? -12.648 12.398 2.541 1 95.56 190 CYS A CA 1
ATOM 1515 C C . CYS A 1 190 ? -13.836 11.469 2.33 1 95.56 190 CYS A C 1
ATOM 1517 O O . CYS A 1 190 ? -13.664 10.281 2.049 1 95.56 190 CYS A O 1
ATOM 1519 N N . PRO A 1 191 ? -15.078 12.094 2.33 1 94.88 191 PRO A N 1
ATOM 1520 C CA . PRO A 1 191 ? -16.281 11.25 2.283 1 94.88 191 PRO A CA 1
ATOM 1521 C C . PRO A 1 191 ? -16.328 10.383 1.029 1 94.88 191 PRO A C 1
ATOM 1523 O O . PRO A 1 191 ? -16.719 9.211 1.104 1 94.88 191 PRO A O 1
ATOM 1526 N N . GLU A 1 192 ? -15.883 10.852 -0.128 1 89.94 192 GLU A N 1
ATOM 1527 C CA . GLU A 1 192 ? -15.969 10.125 -1.392 1 89.94 192 GLU A CA 1
ATOM 1528 C C . GLU A 1 192 ? -15.094 8.875 -1.372 1 89.94 192 GLU A C 1
ATOM 1530 O O . GLU A 1 192 ? -15.359 7.91 -2.098 1 89.94 192 GLU A O 1
ATOM 1535 N N . LEU A 1 193 ? -14.141 8.914 -0.531 1 88.75 193 LEU A N 1
ATOM 1536 C CA . LEU A 1 193 ? -13.203 7.805 -0.475 1 88.75 193 LEU A CA 1
ATOM 1537 C C . LEU A 1 193 ? -13.406 6.984 0.793 1 88.75 193 LEU A C 1
ATOM 1539 O O . LEU A 1 193 ? -12.672 6.02 1.039 1 88.75 193 LEU A O 1
ATOM 1543 N N . ASP A 1 194 ? -14.414 7.344 1.549 1 91.25 194 ASP A N 1
ATOM 1544 C CA . ASP A 1 194 ? -14.664 6.719 2.842 1 91.25 194 ASP A CA 1
ATOM 1545 C C . ASP A 1 194 ? -13.375 6.598 3.654 1 91.25 194 ASP A C 1
ATOM 1547 O O . ASP A 1 194 ? -13.062 5.523 4.172 1 91.25 194 ASP A O 1
ATOM 1551 N N . SER A 1 195 ? -12.656 7.809 3.701 1 94.38 195 SER A N 1
ATOM 1552 C CA . SER A 1 195 ? -11.344 7.688 4.332 1 94.38 195 SER A CA 1
ATOM 1553 C C . SER A 1 195 ? -10.938 8.984 5.016 1 94.38 195 SER A C 1
ATOM 1555 O O . SER A 1 195 ? -11.578 10.023 4.82 1 94.38 195 SER A O 1
ATOM 1557 N N . GLU A 1 196 ? -9.969 8.859 5.91 1 96.94 196 GLU A N 1
ATOM 1558 C CA . GLU A 1 196 ? -9.328 9.984 6.594 1 96.94 196 GLU A CA 1
ATOM 1559 C C . GLU A 1 196 ? -7.883 10.156 6.133 1 96.94 196 GLU A C 1
ATOM 1561 O O . GLU A 1 196 ? -7.141 9.18 6.031 1 96.94 196 GLU A O 1
ATOM 1566 N N . ASP A 1 197 ? -7.586 11.344 5.777 1 96.94 197 ASP A N 1
ATOM 1567 C CA . ASP A 1 197 ? -6.203 11.656 5.438 1 96.94 197 ASP A CA 1
ATOM 1568 C C . ASP A 1 197 ? -5.352 11.812 6.699 1 96.94 197 ASP A C 1
ATOM 1570 O O . ASP A 1 197 ? -5.738 12.516 7.633 1 96.94 197 ASP A O 1
ATOM 1574 N N . PRO A 1 198 ? -4.18 11.203 6.766 1 97.38 198 PRO A N 1
ATOM 1575 C CA . PRO A 1 198 ? -3.373 11.219 7.988 1 97.38 198 PRO A CA 1
ATOM 1576 C C . PRO A 1 198 ? -2.881 12.625 8.352 1 97.38 198 PRO A C 1
ATOM 1578 O O . PRO A 1 198 ? -2.898 13 9.523 1 97.38 198 PRO A O 1
ATOM 1581 N N . VAL A 1 199 ? -2.35 13.336 7.434 1 98.19 199 VAL A N 1
ATOM 1582 C CA . VAL A 1 199 ? -1.907 14.719 7.562 1 98.19 199 VAL A CA 1
ATOM 1583 C C . VAL A 1 199 ? -2.145 15.461 6.25 1 98.19 199 VAL A C 1
ATOM 1585 O O . VAL A 1 199 ? -1.618 15.078 5.207 1 98.19 199 VAL A O 1
ATOM 1588 N N . THR A 1 200 ? -2.881 16.5 6.336 1 96 200 THR A N 1
ATOM 1589 C CA . THR A 1 200 ? -3.34 17.203 5.141 1 96 200 THR A CA 1
ATOM 1590 C C . THR A 1 200 ? -2.717 18.594 5.059 1 96 200 THR A C 1
ATOM 1592 O O . THR A 1 200 ? -3.199 19.531 5.691 1 96 200 THR A O 1
ATOM 1595 N N . GLY A 1 201 ? -1.776 18.719 4.176 1 92.38 201 GLY A N 1
ATOM 1596 C CA . GLY A 1 201 ? -1.146 20.016 3.998 1 92.38 201 GLY A CA 1
ATOM 1597 C C . GLY A 1 201 ? -2.111 21.094 3.529 1 92.38 201 GLY A C 1
ATOM 1598 O O . GLY A 1 201 ? -2.117 22.203 4.059 1 92.38 201 GLY A O 1
ATOM 1599 N N . SER A 1 202 ? -2.922 20.766 2.572 1 92.06 202 SER A N 1
ATOM 1600 C CA . SER A 1 202 ? -3.812 21.75 1.946 1 92.06 202 SER A CA 1
ATOM 1601 C C . SER A 1 202 ? -4.805 22.312 2.953 1 92.06 202 SER A C 1
ATOM 1603 O O . SER A 1 202 ? -5.219 23.469 2.842 1 92.06 202 SER A O 1
ATOM 1605 N N . SER A 1 203 ? -5.254 21.484 3.883 1 96.75 203 SER A N 1
ATOM 1606 C CA . SER A 1 203 ? -6.207 21.984 4.871 1 96.75 203 SER A CA 1
ATOM 1607 C C . SER A 1 203 ? -5.605 23.125 5.699 1 96.75 203 SER A C 1
ATOM 1609 O O . SER A 1 203 ? -6.336 23.969 6.219 1 96.75 203 SER A O 1
ATOM 1611 N N . HIS A 1 204 ? -4.32 23.141 5.801 1 97.44 204 HIS A N 1
ATOM 1612 C CA . HIS A 1 204 ? -3.664 24.125 6.652 1 97.44 204 HIS A CA 1
ATOM 1613 C C . HIS A 1 204 ? -3.504 25.453 5.934 1 97.44 204 HIS A C 1
ATOM 1615 O O . HIS A 1 204 ? -3.166 26.469 6.559 1 97.44 204 HIS A O 1
ATOM 1621 N N . CYS A 1 205 ? -3.756 25.438 4.68 1 97.06 205 CYS A N 1
ATOM 1622 C CA . CYS A 1 205 ? -3.885 26.719 3.988 1 97.06 205 CYS A CA 1
ATOM 1623 C C . CYS A 1 205 ? -5.066 27.516 4.531 1 97.06 205 CYS A C 1
ATOM 1625 O O . CYS A 1 205 ? -5.062 28.75 4.484 1 97.06 205 CYS A O 1
ATOM 1627 N N . ASN A 1 206 ? -6.074 26.828 4.996 1 98.31 206 ASN A N 1
ATOM 1628 C CA . ASN A 1 206 ? -7.246 27.453 5.609 1 98.31 206 ASN A CA 1
ATOM 1629 C C . ASN A 1 206 ? -7.066 27.609 7.113 1 98.31 206 ASN A C 1
ATOM 1631 O O . ASN A 1 206 ? -7.402 28.656 7.672 1 98.31 206 ASN A O 1
ATOM 1635 N N . LEU A 1 207 ? -6.504 26.641 7.734 1 98.75 207 LEU A N 1
ATOM 1636 C CA . LEU A 1 207 ? -6.496 26.578 9.188 1 98.75 207 LEU A CA 1
ATOM 1637 C C . LEU A 1 207 ? -5.48 27.562 9.766 1 98.75 207 LEU A C 1
ATOM 1639 O O . LEU A 1 207 ? -5.707 28.141 10.828 1 98.75 207 LEU A O 1
ATOM 1643 N N . ILE A 1 208 ? -4.398 27.75 9.078 1 98.75 208 ILE A N 1
ATOM 1644 C CA . ILE A 1 208 ? -3.336 28.609 9.594 1 98.75 208 ILE A CA 1
ATOM 1645 C C . ILE A 1 208 ? -3.84 30.047 9.711 1 98.75 208 ILE A C 1
ATOM 1647 O O . ILE A 1 208 ? -3.787 30.641 10.781 1 98.75 208 ILE A O 1
ATOM 1651 N N . PRO A 1 209 ? -4.312 30.625 8.688 1 98.38 209 PRO A N 1
ATOM 1652 C CA . PRO A 1 209 ? -4.793 32 8.859 1 98.38 209 PRO A CA 1
ATOM 1653 C C . PRO A 1 209 ? -5.945 32.094 9.852 1 98.38 209 PRO A C 1
ATOM 1655 O O . PRO A 1 209 ? -6.027 33.094 10.609 1 98.38 209 PRO A O 1
ATOM 1658 N N . TYR A 1 210 ? -6.855 31.172 9.875 1 98.56 210 TYR A N 1
ATOM 1659 C CA . TYR A 1 210 ? -7.961 31.203 10.828 1 98.56 210 TYR A CA 1
ATOM 1660 C C . TYR A 1 210 ? -7.445 31.219 12.266 1 98.56 210 TYR A C 1
ATOM 1662 O O . TYR A 1 210 ? -7.801 32.125 13.039 1 98.56 210 TYR A O 1
ATOM 1670 N N . TRP A 1 211 ? -6.633 30.297 12.609 1 98.75 211 TRP A N 1
ATOM 1671 C CA . TRP A 1 211 ? -6.18 30.172 13.992 1 98.75 211 TRP A CA 1
ATOM 1672 C C . TRP A 1 211 ? -5.199 31.281 14.352 1 98.75 211 TRP A C 1
ATOM 1674 O O . TRP A 1 211 ? -5.113 31.688 15.508 1 98.75 211 TRP A O 1
ATOM 1684 N N . SER A 1 212 ? -4.461 31.688 13.328 1 98.62 212 SER A N 1
ATOM 1685 C CA . SER A 1 212 ? -3.604 32.844 13.57 1 98.62 212 SER A CA 1
ATOM 1686 C C . SER A 1 212 ? -4.41 34.031 14.062 1 98.62 212 SER A C 1
ATOM 1688 O O . SER A 1 212 ? -4.043 34.688 15.047 1 98.62 212 SER A O 1
ATOM 1690 N N . GLU A 1 213 ? -5.379 34.344 13.469 1 97.75 213 GLU A N 1
ATOM 1691 C CA . GLU A 1 213 ? -6.25 35.438 13.883 1 97.75 213 GLU A CA 1
ATOM 1692 C C . GLU A 1 213 ? -6.883 35.156 15.242 1 97.75 213 GLU A C 1
ATOM 1694 O O . GLU A 1 213 ? -6.93 36.031 16.094 1 97.75 213 GLU A O 1
ATOM 1699 N N . LYS A 1 214 ? -7.359 34.031 15.352 1 97.81 214 LYS A N 1
ATOM 1700 C CA . LYS A 1 214 ? -8.078 33.688 16.578 1 97.81 214 LYS A CA 1
ATOM 1701 C C . LYS A 1 214 ? -7.148 33.719 17.781 1 97.81 214 LYS A C 1
ATOM 1703 O O . LYS A 1 214 ? -7.551 34.156 18.875 1 97.81 214 LYS A O 1
ATOM 1708 N N . LEU A 1 215 ? -5.957 33.312 17.625 1 98.25 215 LEU A N 1
ATOM 1709 C CA . LEU A 1 215 ? -5.039 33.156 18.75 1 98.25 215 LEU A CA 1
ATOM 1710 C C . LEU A 1 215 ? -4.113 34.375 18.844 1 98.25 215 LEU A C 1
ATOM 1712 O O . LEU A 1 215 ? -3.438 34.562 19.859 1 98.25 215 LEU A O 1
ATOM 1716 N N . GLY A 1 216 ? -4.027 35.125 17.828 1 97.94 216 GLY A N 1
ATOM 1717 C CA . GLY A 1 216 ? -3.113 36.25 17.797 1 97.94 216 GLY A CA 1
ATOM 1718 C C . GLY A 1 216 ? -1.659 35.844 17.672 1 97.94 216 GLY A C 1
ATOM 1719 O O . GLY A 1 216 ? -0.777 36.469 18.266 1 97.94 216 GLY A O 1
ATOM 1720 N N . LYS A 1 217 ? -1.416 34.719 16.969 1 97.88 217 LYS A N 1
ATOM 1721 C CA . LYS A 1 217 ? -0.072 34.188 16.781 1 97.88 217 LYS A CA 1
ATOM 1722 C C . LYS A 1 217 ? 0.27 34.094 15.297 1 97.88 217 LYS A C 1
ATOM 1724 O O . LYS A 1 217 ? -0.576 33.719 14.477 1 97.88 217 LYS A O 1
ATOM 1729 N N . HIS A 1 218 ? 1.468 34.406 14.984 1 97.56 218 HIS A N 1
ATOM 1730 C CA . HIS A 1 218 ? 1.926 34.281 13.602 1 97.56 218 HIS A CA 1
ATOM 1731 C C . HIS A 1 218 ? 2.635 32.938 13.375 1 97.56 218 HIS A C 1
ATOM 1733 O O . HIS A 1 218 ? 2.734 32.469 12.242 1 97.56 218 HIS A O 1
ATOM 1739 N N . LYS A 1 219 ? 3.307 32.469 14.383 1 98.44 219 LYS A N 1
ATOM 1740 C CA . LYS A 1 219 ? 3.904 31.141 14.391 1 98.44 219 LYS A CA 1
ATOM 1741 C C . LYS A 1 219 ? 3.148 30.203 15.328 1 98.44 219 LYS A C 1
ATOM 1743 O O . LYS A 1 219 ? 2.855 30.562 16.469 1 98.44 219 LYS A O 1
ATOM 1748 N N . MET A 1 220 ? 2.756 29.031 14.797 1 98.81 220 MET A N 1
ATOM 1749 C CA . MET A 1 220 ? 1.954 28.078 15.555 1 98.81 220 MET A CA 1
ATOM 1750 C C . MET A 1 220 ? 2.428 26.641 15.289 1 98.81 220 MET A C 1
ATOM 1752 O O . MET A 1 220 ? 3.17 26.391 14.336 1 98.81 220 MET A O 1
ATOM 1756 N N . VAL A 1 221 ? 2.154 25.812 16.188 1 98.81 221 VAL A N 1
ATOM 1757 C CA . VAL A 1 221 ? 2.33 24.375 16.031 1 98.81 221 VAL A CA 1
ATOM 1758 C C . VAL A 1 221 ? 0.968 23.688 16.016 1 98.81 221 VAL A C 1
ATOM 1760 O O . VAL A 1 221 ? 0.132 23.922 16.891 1 98.81 221 VAL A O 1
ATOM 1763 N N . ALA A 1 222 ? 0.709 22.953 14.992 1 98.75 222 ALA A N 1
ATOM 1764 C CA . ALA A 1 222 ? -0.547 22.219 14.852 1 98.75 222 ALA A CA 1
ATOM 1765 C C . ALA A 1 222 ? -0.315 20.719 14.891 1 98.75 222 ALA A C 1
ATOM 1767 O O . ALA A 1 222 ? 0.775 20.234 14.562 1 98.75 222 ALA A O 1
ATOM 1768 N N . ALA A 1 223 ? -1.27 19.984 15.352 1 98.69 223 ALA A N 1
ATOM 1769 C CA . ALA A 1 223 ? -1.282 18.516 15.289 1 98.69 223 ALA A CA 1
ATOM 1770 C C . ALA A 1 223 ? -2.527 18.016 14.562 1 98.69 223 ALA A C 1
ATOM 1772 O O . ALA A 1 223 ? -3.646 18.422 14.891 1 98.69 223 ALA A O 1
ATOM 1773 N N . GLN A 1 224 ? -2.375 17.297 13.5 1 98.56 224 GLN A N 1
ATOM 1774 C CA . GLN A 1 224 ? -3.506 16.531 12.984 1 98.56 224 GLN A CA 1
ATOM 1775 C C . GLN A 1 224 ? -3.648 15.203 13.711 1 98.56 224 GLN A C 1
ATOM 1777 O O . GLN A 1 224 ? -2.711 14.406 13.742 1 98.56 224 GLN A O 1
ATOM 1782 N N . LEU A 1 225 ? -4.809 14.977 14.258 1 98.38 225 LEU A N 1
ATOM 1783 C CA . LEU A 1 225 ? -5.02 13.883 15.203 1 98.38 225 LEU A CA 1
ATOM 1784 C C . LEU A 1 225 ? -5.734 12.711 14.531 1 98.38 225 LEU A C 1
ATOM 1786 O O . LEU A 1 225 ? -6.734 12.211 15.047 1 98.38 225 LEU A O 1
ATOM 1790 N N . SER A 1 226 ? -5.277 12.352 13.391 1 97.5 226 SER A N 1
ATOM 1791 C CA . SER A 1 226 ? -5.695 11.102 12.766 1 97.5 226 SER A CA 1
ATOM 1792 C C . SER A 1 226 ? -5.121 9.898 13.5 1 97.5 226 SER A C 1
ATOM 1794 O O . SER A 1 226 ? -4.418 10.047 14.5 1 97.5 226 SER A O 1
ATOM 1796 N N . ASN A 1 227 ? -5.469 8.641 13.062 1 94.75 227 ASN A N 1
ATOM 1797 C CA . ASN A 1 227 ? -4.91 7.434 13.648 1 94.75 227 ASN A CA 1
ATOM 1798 C C . ASN A 1 227 ? -3.383 7.453 13.625 1 94.75 227 ASN A C 1
ATOM 1800 O O . ASN A 1 227 ? -2.738 7.059 14.602 1 94.75 227 ASN A O 1
ATOM 1804 N N . ARG A 1 228 ? -2.756 7.977 12.539 1 96.62 228 ARG A N 1
ATOM 1805 C CA . ARG A 1 228 ? -1.304 8.07 12.438 1 96.62 228 ARG A CA 1
ATOM 1806 C C . ARG A 1 228 ? -0.783 9.32 13.141 1 96.62 228 ARG A C 1
ATOM 1808 O O . ARG A 1 228 ? 0.25 9.281 13.805 1 96.62 228 ARG A O 1
ATOM 1815 N N . GLY A 1 229 ? -1.571 10.383 12.984 1 97.69 229 GLY A N 1
ATOM 1816 C CA . GLY A 1 229 ? -1.172 11.641 13.586 1 97.69 229 GLY A CA 1
ATOM 1817 C C . GLY A 1 229 ? -0.02 12.312 12.859 1 97.69 229 GLY A C 1
ATOM 1818 O O . GLY A 1 229 ? 0.713 11.664 12.117 1 97.69 229 GLY A O 1
ATOM 1819 N N . GLY A 1 230 ? 0.118 13.578 13.07 1 98.19 230 GLY A N 1
ATOM 1820 C CA . GLY A 1 230 ? 1.218 14.352 12.523 1 98.19 230 GLY A CA 1
ATOM 1821 C C . GLY A 1 230 ? 1.33 15.742 13.117 1 98.19 230 GLY A C 1
ATOM 1822 O O . GLY A 1 230 ? 0.362 16.266 13.68 1 98.19 230 GLY A O 1
ATOM 1823 N N . ILE A 1 231 ? 2.547 16.297 13.078 1 98.38 231 ILE A N 1
ATOM 1824 C CA . ILE A 1 231 ? 2.832 17.625 13.609 1 98.38 231 ILE A CA 1
ATOM 1825 C C . ILE A 1 231 ? 3.252 18.562 12.477 1 98.38 231 ILE A C 1
ATOM 1827 O O . ILE A 1 231 ? 4.062 18.188 11.625 1 98.38 231 ILE A O 1
ATOM 1831 N N . ILE A 1 232 ? 2.664 19.734 12.492 1 98.56 232 ILE A N 1
ATOM 1832 C CA . ILE A 1 232 ? 2.906 20.734 11.445 1 98.56 232 ILE A CA 1
ATOM 1833 C C . ILE A 1 232 ? 3.33 22.047 12.078 1 98.56 232 ILE A C 1
ATOM 1835 O O . ILE A 1 232 ? 2.678 22.547 13 1 98.56 232 ILE A O 1
ATOM 1839 N N . GLN A 1 233 ? 4.453 22.578 11.68 1 98.69 233 GLN A N 1
ATOM 1840 C CA . GLN A 1 233 ? 4.828 23.953 12.008 1 98.69 233 GLN A CA 1
ATOM 1841 C C . GLN A 1 233 ? 4.176 24.938 11.047 1 98.69 233 GLN A C 1
ATOM 1843 O O . GLN A 1 233 ? 4.281 24.797 9.828 1 98.69 233 GLN A O 1
ATOM 1848 N N . CYS A 1 234 ? 3.533 25.922 11.594 1 98.38 234 CYS A N 1
ATOM 1849 C CA . CYS A 1 234 ? 2.701 26.844 10.828 1 98.38 234 CYS A CA 1
ATOM 1850 C C . CYS A 1 234 ? 3.188 28.281 10.992 1 98.38 234 CYS A C 1
ATOM 1852 O O . CYS A 1 234 ? 3.543 28.688 12.094 1 98.38 234 CYS A O 1
ATOM 1854 N N . GLU A 1 235 ? 3.193 29 9.945 1 98.44 235 GLU A N 1
ATOM 1855 C CA . GLU A 1 235 ? 3.539 30.406 10.008 1 98.44 235 GLU A CA 1
ATOM 1856 C C . GLU A 1 235 ? 2.762 31.219 8.977 1 98.44 235 GLU A C 1
ATOM 1858 O O . GLU A 1 235 ? 2.682 30.828 7.809 1 98.44 235 GLU A O 1
ATOM 1863 N N . VAL A 1 236 ? 2.15 32.25 9.43 1 98.25 236 VAL A N 1
ATOM 1864 C CA . VAL A 1 236 ? 1.584 33.219 8.5 1 98.25 236 VAL A CA 1
ATOM 1865 C C . VAL A 1 236 ? 2.682 34.156 8 1 98.25 236 VAL A C 1
ATOM 1867 O O . VAL A 1 236 ? 3.457 34.688 8.789 1 98.25 236 VAL A O 1
ATOM 1870 N N . LEU A 1 237 ? 2.816 34.188 6.758 1 96.62 237 LEU A N 1
ATOM 1871 C CA . LEU A 1 237 ? 3.811 35.062 6.164 1 96.62 237 LEU A CA 1
ATOM 1872 C C . LEU A 1 237 ? 3.16 36.344 5.664 1 96.62 237 LEU A C 1
ATOM 1874 O O . LEU A 1 237 ? 1.937 36.5 5.727 1 96.62 237 LEU A O 1
ATOM 1878 N N . LYS A 1 238 ? 4.309 37.156 5.195 1 87.62 238 LYS A N 1
ATOM 1879 C CA . LYS A 1 238 ? 3.842 38.375 4.559 1 87.62 238 LYS A CA 1
ATOM 1880 C C . LYS A 1 238 ? 3.367 38.094 3.133 1 87.62 238 LYS A C 1
ATOM 1882 O O . LYS A 1 238 ? 3.658 37.062 2.562 1 87.62 238 LYS A O 1
ATOM 1887 N N . ASP A 1 239 ? 2.322 38.656 2.531 1 92.5 239 ASP A N 1
ATOM 1888 C CA . ASP A 1 239 ? 1.898 38.594 1.136 1 92.5 239 ASP A CA 1
ATOM 1889 C C . ASP A 1 239 ? 0.802 37.531 0.94 1 92.5 239 ASP A C 1
ATOM 1891 O O . ASP A 1 239 ? 0.751 36.875 -0.095 1 92.5 239 ASP A O 1
ATOM 1895 N N . ASN A 1 240 ? 0.179 37.219 1.823 1 95.88 240 ASN A N 1
ATOM 1896 C CA . ASN A 1 240 ? -0.992 36.375 1.742 1 95.88 240 ASN A CA 1
ATOM 1897 C C . ASN A 1 240 ? -0.598 34.906 1.478 1 95.88 240 ASN A C 1
ATOM 1899 O O . ASN A 1 240 ? -1.188 34.25 0.623 1 95.88 240 ASN A O 1
ATOM 1903 N N . THR A 1 241 ? 0.541 34.562 2.133 1 97.19 241 THR A N 1
ATOM 1904 C CA . THR A 1 241 ? 0.988 33.188 2.059 1 97.19 241 THR A CA 1
ATOM 1905 C C . THR A 1 241 ? 1.206 32.594 3.455 1 97.19 241 THR A C 1
ATOM 1907 O O . THR A 1 241 ? 1.254 33.344 4.438 1 97.19 241 THR A O 1
ATOM 1910 N N . VAL A 1 242 ? 1.202 31.297 3.551 1 97.81 242 VAL A N 1
ATOM 1911 C CA . VAL A 1 242 ? 1.512 30.578 4.785 1 97.81 242 VAL A CA 1
ATOM 1912 C C . VAL A 1 242 ? 2.67 29.609 4.547 1 97.81 242 VAL A C 1
ATOM 1914 O O . VAL A 1 242 ? 2.842 29.094 3.438 1 97.81 242 VAL A O 1
ATOM 1917 N N . LYS A 1 243 ? 3.428 29.484 5.547 1 98.06 243 LYS A N 1
ATOM 1918 C CA . LYS A 1 243 ? 4.492 28.484 5.555 1 98.06 243 LYS A CA 1
ATOM 1919 C C . LYS A 1 243 ? 4.082 27.25 6.352 1 98.06 243 LYS A C 1
ATOM 1921 O O . LYS A 1 243 ? 3.643 27.375 7.496 1 98.06 243 LYS A O 1
ATOM 1926 N N . ILE A 1 244 ? 4.094 26.156 5.695 1 98.25 244 ILE A N 1
ATOM 1927 C CA . ILE A 1 244 ? 3.811 24.844 6.277 1 98.25 244 ILE A CA 1
ATOM 1928 C C . ILE A 1 244 ? 5.086 24 6.309 1 98.25 244 ILE A C 1
ATOM 1930 O O . ILE A 1 244 ? 5.707 23.766 5.266 1 98.25 244 ILE A O 1
ATOM 1934 N N . SER A 1 245 ? 5.469 23.625 7.527 1 98.44 245 SER A N 1
ATOM 1935 C CA . SER A 1 245 ? 6.723 22.891 7.676 1 98.44 245 SER A CA 1
ATOM 1936 C C . SER A 1 245 ? 6.523 21.609 8.5 1 98.44 245 SER A C 1
ATOM 1938 O O . SER A 1 245 ? 5.637 21.547 9.352 1 98.44 245 SER A O 1
ATOM 1940 N N . GLY A 1 246 ? 7.285 20.656 8.227 1 98.5 246 GLY A N 1
ATOM 1941 C CA . GLY A 1 246 ? 7.27 19.422 8.984 1 98.5 246 GLY A CA 1
ATOM 1942 C C . GLY A 1 246 ? 8.531 18.594 8.797 1 98.5 246 GLY A C 1
ATOM 1943 O O . GLY A 1 246 ? 9.336 18.875 7.91 1 98.5 246 GLY A O 1
ATOM 1944 N N . GLU A 1 247 ? 8.773 17.719 9.719 1 98.69 247 GLU A N 1
ATOM 1945 C CA . GLU A 1 247 ? 9.852 16.734 9.617 1 98.69 247 GLU A CA 1
ATOM 1946 C C . GLU A 1 247 ? 9.414 15.508 8.828 1 98.69 247 GLU A C 1
ATOM 1948 O O . GLU A 1 247 ? 8.234 15.367 8.5 1 98.69 247 GLU A O 1
ATOM 1953 N N . ALA A 1 248 ? 10.344 14.742 8.461 1 98.56 248 ALA A N 1
ATOM 1954 C CA . ALA A 1 248 ? 10.078 13.5 7.734 1 98.56 248 ALA A CA 1
ATOM 1955 C C . ALA A 1 248 ? 10.961 12.367 8.242 1 98.56 248 ALA A C 1
ATOM 1957 O O . ALA A 1 248 ? 12.062 12.609 8.75 1 98.56 248 ALA A O 1
ATOM 1958 N N . VAL A 1 249 ? 10.516 11.172 8.172 1 98.44 249 VAL A N 1
ATOM 1959 C CA . VAL A 1 249 ? 11.242 9.977 8.594 1 98.44 249 VAL A CA 1
ATOM 1960 C C . VAL A 1 249 ? 11.25 8.953 7.461 1 98.44 249 VAL A C 1
ATOM 1962 O O . VAL A 1 249 ? 10.219 8.68 6.852 1 98.44 249 VAL A O 1
ATOM 1965 N N . LEU A 1 250 ? 12.414 8.445 7.145 1 98.69 250 LEU A N 1
ATOM 1966 C CA . LEU A 1 250 ? 12.562 7.426 6.109 1 98.69 250 LEU A CA 1
ATOM 1967 C C . LEU A 1 250 ? 12.102 6.066 6.621 1 98.69 250 LEU A C 1
ATOM 1969 O O . LEU A 1 250 ? 12.594 5.586 7.645 1 98.69 250 LEU A O 1
ATOM 1973 N N . PHE A 1 251 ? 11.18 5.449 5.934 1 98.69 251 PHE A N 1
ATOM 1974 C CA . PHE A 1 251 ? 10.703 4.117 6.293 1 98.69 251 PHE A CA 1
ATOM 1975 C C . PHE A 1 251 ? 11.43 3.049 5.484 1 98.69 251 PHE A C 1
ATOM 1977 O O . PHE A 1 251 ? 11.852 2.027 6.031 1 98.69 251 PHE A O 1
ATOM 1984 N N . MET A 1 252 ? 11.562 3.316 4.23 1 98.69 252 MET A N 1
ATOM 1985 C CA . MET A 1 252 ? 12.117 2.299 3.338 1 98.69 252 MET A CA 1
ATOM 1986 C C . MET A 1 252 ? 12.938 2.938 2.223 1 98.69 252 MET A C 1
ATOM 1988 O O . MET A 1 252 ? 12.578 4 1.713 1 98.69 252 MET A O 1
ATOM 1992 N N . GLN A 1 253 ? 14.023 2.344 1.848 1 98.69 253 GLN A N 1
ATOM 1993 C CA . GLN A 1 253 ? 14.859 2.703 0.706 1 98.69 253 GLN A CA 1
ATOM 1994 C C . GLN A 1 253 ? 15.156 1.484 -0.164 1 98.69 253 GLN A C 1
ATOM 1996 O O . GLN A 1 253 ? 15.508 0.42 0.348 1 98.69 253 GLN A O 1
ATOM 2001 N N . GLY A 1 254 ? 14.898 1.622 -1.483 1 98.25 254 GLY A N 1
ATOM 2002 C CA . GLY A 1 254 ? 15.172 0.5 -2.369 1 98.25 254 GLY A CA 1
ATOM 2003 C C . GLY A 1 254 ? 15.102 0.871 -3.838 1 98.25 254 GLY A C 1
ATOM 2004 O O . GLY A 1 254 ? 15.336 2.025 -4.203 1 98.25 254 GLY A O 1
ATOM 2005 N N . THR A 1 255 ? 15 -0.136 -4.715 1 98.25 255 THR A N 1
ATOM 2006 C CA . THR A 1 255 ? 14.969 0.036 -6.16 1 98.25 255 THR A CA 1
ATOM 2007 C C . THR A 1 255 ? 13.789 -0.722 -6.766 1 98.25 255 THR A C 1
ATOM 2009 O O . THR A 1 255 ? 13.555 -1.887 -6.438 1 98.25 255 THR A O 1
ATOM 2012 N N . ILE A 1 256 ? 13.008 0.006 -7.508 1 98.25 256 ILE A N 1
ATOM 2013 C CA . ILE A 1 256 ? 11.984 -0.638 -8.32 1 98.25 256 ILE A CA 1
ATOM 2014 C C . ILE A 1 256 ? 12.625 -1.252 -9.562 1 98.25 256 ILE A C 1
ATOM 2016 O O . ILE A 1 256 ? 13.406 -0.598 -10.258 1 98.25 256 ILE A O 1
ATOM 2020 N N . LYS A 1 257 ? 12.273 -2.568 -9.82 1 96.94 257 LYS A N 1
ATOM 2021 C CA . LYS A 1 257 ? 12.859 -3.324 -10.922 1 96.94 257 LYS A CA 1
ATOM 2022 C C . LYS A 1 257 ? 11.977 -3.254 -12.172 1 96.94 257 LYS A C 1
ATOM 2024 O O . LYS A 1 257 ? 11.133 -4.125 -12.391 1 96.94 257 LYS A O 1
ATOM 2029 N N . ILE A 1 258 ? 12.203 -2.26 -12.891 1 94.12 258 ILE A N 1
ATOM 2030 C CA . ILE A 1 258 ? 11.414 -2.057 -14.102 1 94.12 258 ILE A CA 1
ATOM 2031 C C . ILE A 1 258 ? 12.32 -1.613 -15.242 1 94.12 258 ILE A C 1
ATOM 2033 O O . ILE A 1 258 ? 13.25 -0.826 -15.039 1 94.12 258 ILE A O 1
ATOM 2037 N N . ASP A 1 259 ? 12.07 -2.244 -16.406 1 83.69 259 ASP A N 1
ATOM 2038 C CA . ASP A 1 259 ? 12.812 -1.834 -17.594 1 83.69 259 ASP A CA 1
ATOM 2039 C C . ASP A 1 259 ? 12.289 -0.511 -18.141 1 83.69 259 ASP A C 1
ATOM 2041 O O . ASP A 1 259 ? 11.094 -0.383 -18.422 1 83.69 259 ASP A O 1
ATOM 2045 N N . ILE A 1 260 ? 13.086 0.537 -18.062 1 78.19 260 ILE A N 1
ATOM 2046 C CA . ILE A 1 260 ? 12.688 1.849 -18.562 1 78.19 260 ILE A CA 1
ATOM 2047 C C . ILE A 1 260 ? 13.344 2.109 -19.922 1 78.19 260 ILE A C 1
ATOM 2049 O O . ILE A 1 260 ? 14.492 1.713 -20.156 1 78.19 260 ILE A O 1
ATOM 2053 N N . MET B 1 1 ? 16.016 -4.086 7.734 1 95.56 1 MET B N 1
ATOM 2054 C CA . MET B 1 1 ? 15.305 -5.305 7.359 1 95.56 1 MET B CA 1
ATOM 2055 C C . MET B 1 1 ? 15.133 -5.395 5.844 1 95.56 1 MET B C 1
ATOM 2057 O O . MET B 1 1 ? 14.68 -4.441 5.211 1 95.56 1 MET B O 1
ATOM 2061 N N . GLU B 1 2 ? 15.531 -6.52 5.215 1 97.88 2 GLU B N 1
ATOM 2062 C CA . GLU B 1 2 ? 15.352 -6.703 3.777 1 97.88 2 GLU B CA 1
ATOM 2063 C C . GLU B 1 2 ? 13.875 -6.785 3.416 1 97.88 2 GLU B C 1
ATOM 2065 O O . GLU B 1 2 ? 13.094 -7.445 4.109 1 97.88 2 GLU B O 1
ATOM 2070 N N . TYR B 1 3 ? 13.516 -6.121 2.396 1 98.69 3 TYR B N 1
ATOM 2071 C CA . TYR B 1 3 ? 12.117 -6 1.998 1 98.69 3 TYR B CA 1
ATOM 2072 C C . TYR B 1 3 ? 11.969 -6.105 0.485 1 98.69 3 TYR B C 1
ATOM 2074 O O . TYR B 1 3 ? 12.773 -5.535 -0.263 1 98.69 3 TYR B O 1
ATOM 2082 N N . TYR B 1 4 ? 10.992 -6.859 0.036 1 98.88 4 TYR B N 1
ATOM 2083 C CA . TYR B 1 4 ? 10.703 -7.098 -1.374 1 98.88 4 TYR B CA 1
ATOM 2084 C C . TYR B 1 4 ? 9.219 -6.934 -1.665 1 98.88 4 TYR B C 1
ATOM 2086 O O . TYR B 1 4 ? 8.375 -7.223 -0.812 1 98.88 4 TYR B O 1
ATOM 2094 N N . ILE B 1 5 ? 8.898 -6.465 -2.777 1 98.81 5 ILE B N 1
ATOM 2095 C CA . ILE B 1 5 ? 7.539 -6.539 -3.312 1 98.81 5 ILE B CA 1
ATOM 2096 C C . ILE B 1 5 ? 7.52 -7.441 -4.543 1 98.81 5 ILE B C 1
ATOM 2098 O O . ILE B 1 5 ? 8.273 -7.223 -5.492 1 98.81 5 ILE B O 1
ATOM 2102 N N . VAL B 1 6 ? 6.699 -8.422 -4.52 1 98.88 6 VAL B N 1
ATOM 2103 C CA . VAL B 1 6 ? 6.668 -9.469 -5.535 1 98.88 6 VAL B CA 1
ATOM 2104 C C . VAL B 1 6 ? 5.246 -9.625 -6.066 1 98.88 6 VAL B C 1
ATOM 2106 O O . VAL B 1 6 ? 4.285 -9.633 -5.293 1 98.88 6 VAL B O 1
ATOM 2109 N N . ASP B 1 7 ? 5.102 -9.664 -7.352 1 98.69 7 ASP B N 1
ATOM 2110 C CA . ASP B 1 7 ? 3.846 -10.047 -7.992 1 98.69 7 ASP B CA 1
ATOM 2111 C C . ASP B 1 7 ? 3.766 -11.562 -8.188 1 98.69 7 ASP B C 1
ATOM 2113 O O . ASP B 1 7 ? 4.469 -12.125 -9.031 1 98.69 7 ASP B O 1
ATOM 2117 N N . SER B 1 8 ? 2.873 -12.188 -7.398 1 98.69 8 SER B N 1
ATOM 2118 C CA . SER B 1 8 ? 2.684 -13.633 -7.477 1 98.69 8 SER B CA 1
ATOM 2119 C C . SER B 1 8 ? 1.664 -14 -8.555 1 98.69 8 SER B C 1
ATOM 2121 O O . SER B 1 8 ? 0.72 -13.25 -8.805 1 98.69 8 SER B O 1
ATOM 2123 N N . PHE B 1 9 ? 1.892 -15.195 -9.156 1 98.69 9 PHE B N 1
ATOM 2124 C CA . PHE B 1 9 ? 1.058 -15.719 -10.234 1 98.69 9 PHE B CA 1
ATOM 2125 C C . PHE B 1 9 ? 1.078 -14.773 -11.438 1 98.69 9 PHE B C 1
ATOM 2127 O O . PHE B 1 9 ? 0.051 -14.562 -12.086 1 98.69 9 PHE B O 1
ATOM 2134 N N . ALA B 1 10 ? 2.229 -14.227 -11.68 1 98.31 10 ALA B N 1
ATOM 2135 C CA . ALA B 1 10 ? 2.434 -13.273 -12.766 1 98.31 10 ALA B CA 1
ATOM 2136 C C . ALA B 1 10 ? 3.707 -13.594 -13.539 1 98.31 10 ALA B C 1
ATOM 2138 O O . ALA B 1 10 ? 4.703 -14.023 -12.961 1 98.31 10 ALA B O 1
ATOM 2139 N N . THR B 1 11 ? 3.666 -13.359 -14.844 1 97.06 11 THR B N 1
ATOM 2140 C CA . THR B 1 11 ? 4.852 -13.523 -15.68 1 97.06 11 THR B CA 1
ATOM 2141 C C . THR B 1 11 ? 5.414 -12.156 -16.078 1 97.06 11 THR B C 1
ATOM 2143 O O . THR B 1 11 ? 6.496 -12.078 -16.672 1 97.06 11 THR B O 1
ATOM 2146 N N . LYS B 1 12 ? 4.656 -11.156 -15.812 1 96.62 12 LYS B N 1
ATOM 2147 C CA . LYS B 1 12 ? 5.098 -9.789 -16.062 1 96.62 12 LYS B CA 1
ATOM 2148 C C . LYS B 1 12 ? 4.699 -8.867 -14.922 1 96.62 12 LYS B C 1
ATOM 2150 O O . LYS B 1 12 ? 3.805 -9.188 -14.141 1 96.62 12 LYS B O 1
ATOM 2155 N N . LEU B 1 13 ? 5.352 -7.68 -14.898 1 97.19 13 LEU B N 1
ATOM 2156 C CA . LEU B 1 13 ? 5.102 -6.703 -13.844 1 97.19 13 LEU B CA 1
ATOM 2157 C C . LEU B 1 13 ? 3.668 -6.191 -13.906 1 97.19 13 LEU B C 1
ATOM 2159 O O . LEU B 1 13 ? 3.084 -6.102 -14.992 1 97.19 13 LEU B O 1
ATOM 2163 N N . PHE B 1 14 ? 3.061 -5.785 -12.773 1 97.69 14 PHE B N 1
ATOM 2164 C CA . PHE B 1 14 ? 1.775 -5.117 -12.609 1 97.69 14 PHE B CA 1
ATOM 2165 C C . PHE B 1 14 ? 0.625 -6.086 -12.859 1 97.69 14 PHE B C 1
ATOM 2167 O O . PHE B 1 14 ? -0.505 -5.664 -13.117 1 97.69 14 PHE B O 1
ATOM 2174 N N . LYS B 1 15 ? 0.933 -7.398 -12.891 1 98.06 15 LYS B N 1
ATOM 2175 C CA . LYS B 1 15 ? -0.06 -8.469 -12.938 1 98.06 15 LYS B CA 1
ATOM 2176 C C . LYS B 1 15 ? -0.004 -9.328 -11.68 1 98.06 15 LYS B C 1
ATOM 2178 O O . LYS B 1 15 ? 0.784 -9.055 -10.773 1 98.06 15 LYS B O 1
ATOM 2183 N N . GLY B 1 16 ? -0.877 -10.281 -11.625 1 98.38 16 GLY B N 1
ATOM 2184 C CA . GLY B 1 16 ? -0.883 -11.188 -10.484 1 98.38 16 GLY B CA 1
ATOM 2185 C C . GLY B 1 16 ? -1.335 -10.523 -9.203 1 98.38 16 GLY B C 1
ATOM 2186 O O . GLY B 1 16 ? -2.184 -9.633 -9.219 1 98.38 16 GLY B O 1
ATOM 2187 N N . ASN B 1 17 ? -0.943 -11.078 -8.164 1 98.56 17 ASN B N 1
ATOM 2188 C CA . ASN B 1 17 ? -1.293 -10.609 -6.828 1 98.56 17 ASN B CA 1
ATOM 2189 C C . ASN B 1 17 ? -0.061 -10.141 -6.059 1 98.56 17 ASN B C 1
ATOM 2191 O O . ASN B 1 17 ? 0.817 -10.945 -5.734 1 98.56 17 ASN B O 1
ATOM 2195 N N . PRO B 1 18 ? 0.069 -8.875 -5.766 1 98.5 18 PRO B N 1
ATOM 2196 C CA . PRO B 1 18 ? 1.273 -8.344 -5.121 1 98.5 18 PRO B CA 1
ATOM 2197 C C . PRO B 1 18 ? 1.347 -8.688 -3.635 1 98.5 18 PRO B C 1
ATOM 2199 O O . PRO B 1 18 ? 0.318 -8.727 -2.955 1 98.5 18 PRO B O 1
ATOM 2202 N N . ALA B 1 19 ? 2.502 -8.875 -3.143 1 98.62 19 ALA B N 1
ATOM 2203 C CA . ALA B 1 19 ? 2.758 -9.109 -1.724 1 98.62 19 ALA B CA 1
ATOM 2204 C C . ALA B 1 19 ? 4.094 -8.508 -1.3 1 98.62 19 ALA B C 1
ATOM 2206 O O . ALA B 1 19 ? 5.066 -8.539 -2.061 1 98.62 19 ALA B O 1
ATOM 2207 N N . GLY B 1 20 ? 4.121 -7.938 -0.144 1 98.81 20 GLY B N 1
ATOM 2208 C CA . GLY B 1 20 ? 5.383 -7.605 0.498 1 98.81 20 GLY B CA 1
ATOM 2209 C C . GLY B 1 20 ? 6.02 -8.789 1.207 1 98.81 20 GLY B C 1
ATOM 2210 O O . GLY B 1 20 ? 5.32 -9.625 1.784 1 98.81 20 GLY B O 1
ATOM 2211 N N . VAL B 1 21 ? 7.309 -8.844 1.16 1 98.94 21 VAL B N 1
ATOM 2212 C CA . VAL B 1 21 ? 8.047 -9.891 1.861 1 98.94 21 VAL B CA 1
ATOM 2213 C C . VAL B 1 21 ? 9.18 -9.266 2.678 1 98.94 21 VAL B C 1
ATOM 2215 O O . VAL B 1 21 ? 10.094 -8.664 2.119 1 98.94 21 VAL B O 1
ATOM 2218 N N . CYS B 1 22 ? 9.07 -9.398 3.924 1 98.81 22 CYS B N 1
ATOM 2219 C CA . CYS B 1 22 ? 10.133 -9 4.848 1 98.81 22 CYS B CA 1
ATOM 2220 C C . CYS B 1 22 ? 10.961 -10.203 5.273 1 98.81 22 CYS B C 1
ATOM 2222 O O . CYS B 1 22 ? 10.422 -11.195 5.762 1 98.81 22 CYS B O 1
ATOM 2224 N N . VAL B 1 23 ? 12.211 -10.148 5.133 1 98.12 23 VAL B N 1
ATOM 2225 C CA . VAL B 1 23 ? 13.125 -11.219 5.535 1 98.12 23 VAL B CA 1
ATOM 2226 C C . VAL B 1 23 ? 13.867 -10.812 6.805 1 98.12 23 VAL B C 1
ATOM 2228 O O . VAL B 1 23 ? 14.586 -9.805 6.82 1 98.12 23 VAL B O 1
ATOM 2231 N N . LEU B 1 24 ? 13.719 -11.633 7.809 1 97.31 24 LEU B N 1
ATOM 2232 C CA . LEU B 1 24 ? 14.211 -11.305 9.141 1 97.31 24 LEU B CA 1
ATOM 2233 C C . LEU B 1 24 ? 15.234 -12.336 9.609 1 97.31 24 LEU B C 1
ATOM 2235 O O . LEU B 1 24 ? 15.102 -13.531 9.328 1 97.31 24 LEU B O 1
ATOM 2239 N N . ASP B 1 25 ? 16.203 -11.883 10.422 1 94.31 25 ASP B N 1
ATOM 2240 C CA . ASP B 1 25 ? 17.172 -12.773 11.039 1 94.31 25 ASP B CA 1
ATOM 2241 C C . ASP B 1 25 ? 16.672 -13.289 12.391 1 94.31 25 ASP B C 1
ATOM 2243 O O . ASP B 1 25 ? 17.188 -14.273 12.922 1 94.31 25 ASP B O 1
ATOM 2247 N N . ARG B 1 26 ? 15.688 -12.594 12.945 1 94.38 26 ARG B N 1
ATOM 2248 C CA . ARG B 1 26 ? 15.094 -12.977 14.219 1 94.38 26 ARG B CA 1
ATOM 2249 C C . ARG B 1 26 ? 13.641 -12.516 14.305 1 94.38 26 ARG B C 1
ATOM 2251 O O . ARG B 1 26 ? 13.219 -11.633 13.555 1 94.38 26 ARG B O 1
ATOM 2258 N N . ARG B 1 27 ? 13.008 -13.148 15.188 1 95.38 27 ARG B N 1
ATOM 2259 C CA . ARG B 1 27 ? 11.625 -12.773 15.422 1 95.38 27 ARG B CA 1
ATOM 2260 C C . ARG B 1 27 ? 11.523 -11.344 15.945 1 95.38 27 ARG B C 1
ATOM 2262 O O . ARG B 1 27 ? 12.375 -10.898 16.719 1 95.38 27 ARG B O 1
ATOM 2269 N N . ILE B 1 28 ? 10.555 -10.656 15.5 1 97.25 28 ILE B N 1
ATOM 2270 C CA . ILE B 1 28 ? 10.234 -9.328 16.016 1 97.25 28 ILE B CA 1
ATOM 2271 C C . ILE B 1 28 ? 8.812 -9.328 16.578 1 97.25 28 ILE B C 1
ATOM 2273 O O . ILE B 1 28 ? 8.039 -10.258 16.328 1 97.25 28 ILE B O 1
ATOM 2277 N N . PRO B 1 29 ? 8.484 -8.289 17.438 1 97.12 29 PRO B N 1
ATOM 2278 C CA . PRO B 1 29 ? 7.141 -8.25 18.031 1 97.12 29 PRO B CA 1
ATOM 2279 C C . PRO B 1 29 ? 6.035 -8.211 16.969 1 97.12 29 PRO B C 1
ATOM 2281 O O . PRO B 1 29 ? 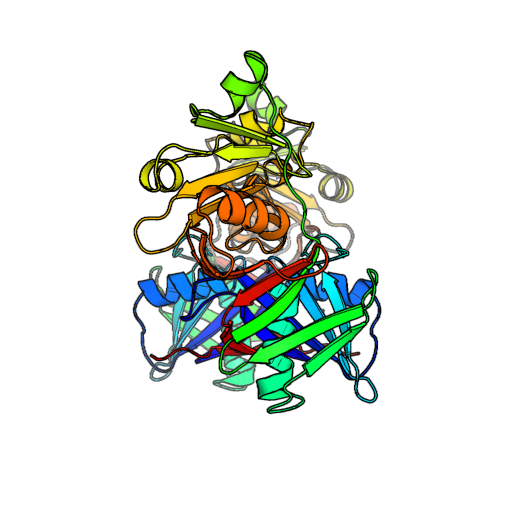6.184 -7.555 15.938 1 97.12 29 PRO B O 1
ATOM 2284 N N . LEU B 1 30 ? 4.941 -8.93 17.297 1 97.44 30 LEU B N 1
ATOM 2285 C CA . LEU B 1 30 ? 3.785 -8.984 16.406 1 97.44 30 LEU B CA 1
ATOM 2286 C C . LEU B 1 30 ? 3.25 -7.582 16.141 1 97.44 30 LEU B C 1
ATOM 2288 O O . LEU B 1 30 ? 2.814 -7.289 15.016 1 97.44 30 LEU B O 1
ATOM 2292 N N . GLU B 1 31 ? 3.271 -6.758 17.141 1 97.25 31 GLU B N 1
ATOM 2293 C CA . GLU B 1 31 ? 2.783 -5.391 16.969 1 97.25 31 GLU B CA 1
ATOM 2294 C C . GLU B 1 31 ? 3.594 -4.637 15.922 1 97.25 31 GLU B C 1
ATOM 2296 O O . GLU B 1 31 ? 3.039 -3.857 15.141 1 97.25 31 GLU B O 1
ATOM 2301 N N . LEU B 1 32 ? 4.898 -4.82 15.945 1 97.81 32 LEU B N 1
ATOM 2302 C CA . LEU B 1 32 ? 5.762 -4.176 14.961 1 97.81 32 LEU B CA 1
ATOM 2303 C C . LEU B 1 32 ? 5.492 -4.723 13.562 1 97.81 32 LEU B C 1
ATOM 2305 O O . LEU B 1 32 ? 5.465 -3.965 12.586 1 97.81 32 LEU B O 1
ATOM 2309 N N . MET B 1 33 ? 5.301 -6.059 13.406 1 98.31 33 MET B N 1
ATOM 2310 C CA . MET B 1 33 ? 4.941 -6.656 12.125 1 98.31 33 MET B CA 1
ATOM 2311 C C . MET B 1 33 ? 3.666 -6.031 11.57 1 98.31 33 MET B C 1
ATOM 2313 O O . MET B 1 33 ? 3.59 -5.715 10.383 1 98.31 33 MET B O 1
ATOM 2317 N N . GLN B 1 34 ? 2.68 -5.852 12.484 1 98.5 34 GLN B N 1
ATOM 2318 C CA . GLN B 1 34 ? 1.409 -5.258 12.078 1 98.5 34 GLN B CA 1
ATOM 2319 C C . GLN B 1 34 ? 1.601 -3.824 11.594 1 98.5 34 GLN B C 1
ATOM 2321 O O . GLN B 1 34 ? 1.029 -3.424 10.578 1 98.5 34 GLN B O 1
ATOM 2326 N N . LYS B 1 35 ? 2.42 -3.016 12.289 1 97.69 35 LYS B N 1
ATOM 2327 C CA . LYS B 1 35 ? 2.693 -1.64 11.883 1 97.69 35 LYS B CA 1
ATOM 2328 C C . LYS B 1 35 ? 3.373 -1.595 10.516 1 97.69 35 LYS B C 1
ATOM 2330 O O . LYS B 1 35 ? 3.051 -0.745 9.688 1 97.69 35 LYS B O 1
ATOM 2335 N N . ILE B 1 36 ? 4.309 -2.496 10.305 1 98.44 36 ILE B N 1
ATOM 2336 C CA . ILE B 1 36 ? 5.031 -2.564 9.031 1 98.44 36 ILE B CA 1
ATOM 2337 C C . ILE B 1 36 ? 4.059 -2.908 7.906 1 98.44 36 ILE B C 1
ATOM 2339 O O . ILE B 1 36 ? 4.094 -2.291 6.84 1 98.44 36 ILE B O 1
ATOM 2343 N N . ALA B 1 37 ? 3.18 -3.867 8.164 1 98.56 37 ALA B N 1
ATOM 2344 C CA . ALA B 1 37 ? 2.197 -4.262 7.156 1 98.56 37 ALA B CA 1
ATOM 2345 C C . ALA B 1 37 ? 1.267 -3.1 6.816 1 98.56 37 ALA B C 1
ATOM 2347 O O . ALA B 1 37 ? 0.93 -2.889 5.648 1 98.56 37 ALA B O 1
ATOM 2348 N N . GLU B 1 38 ? 0.819 -2.396 7.84 1 97.44 38 GLU B N 1
ATOM 2349 C CA . GLU B 1 38 ? -0.022 -1.223 7.625 1 97.44 38 GLU B CA 1
ATOM 2350 C C . GLU B 1 38 ? 0.698 -0.173 6.781 1 97.44 38 GLU B C 1
ATOM 2352 O O . GLU B 1 38 ? 0.114 0.396 5.859 1 97.44 38 GLU B O 1
ATOM 2357 N N . GLU B 1 39 ? 2.002 0.034 7.078 1 97.19 39 GLU B N 1
ATOM 2358 C CA . GLU B 1 39 ? 2.82 1.01 6.363 1 97.19 39 GLU B CA 1
ATOM 2359 C C . GLU B 1 39 ? 3.006 0.61 4.902 1 97.19 39 GLU B C 1
ATOM 2361 O O . GLU B 1 39 ? 2.947 1.459 4.008 1 97.19 39 GLU B O 1
ATOM 2366 N N . ASN B 1 40 ? 3.227 -0.616 4.66 1 97.31 40 ASN B N 1
ATOM 2367 C CA . ASN B 1 40 ? 3.416 -1.125 3.307 1 97.31 40 ASN B CA 1
ATOM 2368 C C . ASN B 1 40 ? 2.143 -0.999 2.477 1 97.31 40 ASN B C 1
ATOM 2370 O O . ASN B 1 40 ? 2.203 -0.784 1.264 1 97.31 40 ASN B O 1
ATOM 2374 N N . ASN B 1 41 ? 1.021 -1.235 3.15 1 96.5 41 ASN B N 1
ATOM 2375 C CA . ASN B 1 41 ? -0.317 -1.066 2.596 1 96.5 41 ASN B CA 1
ATOM 2376 C C . ASN B 1 41 ? -0.533 -1.952 1.372 1 96.5 41 ASN B C 1
ATOM 2378 O O . ASN B 1 41 ? -1.125 -1.518 0.382 1 96.5 41 ASN B O 1
ATOM 2382 N N . LEU B 1 42 ? 0.062 -3.057 1.27 1 97.38 42 LEU B N 1
ATOM 2383 C CA . LEU B 1 42 ? -0.229 -4.102 0.295 1 97.38 42 LEU B CA 1
ATOM 2384 C C . LEU B 1 42 ? -1.26 -5.086 0.843 1 97.38 42 LEU B C 1
ATOM 2386 O O . LEU B 1 42 ? -1.523 -5.105 2.047 1 97.38 42 LEU B O 1
ATOM 2390 N N . PRO B 1 43 ? -1.901 -5.922 -0.047 1 95.81 43 PRO B N 1
ATOM 2391 C CA . PRO B 1 43 ? -2.898 -6.855 0.476 1 95.81 43 PRO B CA 1
ATOM 2392 C C . PRO B 1 43 ? -2.357 -7.723 1.61 1 95.81 43 PRO B C 1
ATOM 2394 O O . PRO B 1 43 ? -3.012 -7.867 2.646 1 95.81 43 PRO B O 1
ATOM 2397 N N . GLU B 1 44 ? -1.158 -8.234 1.464 1 97.75 44 GLU B N 1
ATOM 2398 C CA . GLU B 1 44 ? -0.48 -8.945 2.541 1 97.75 44 GLU B CA 1
ATOM 2399 C C . GLU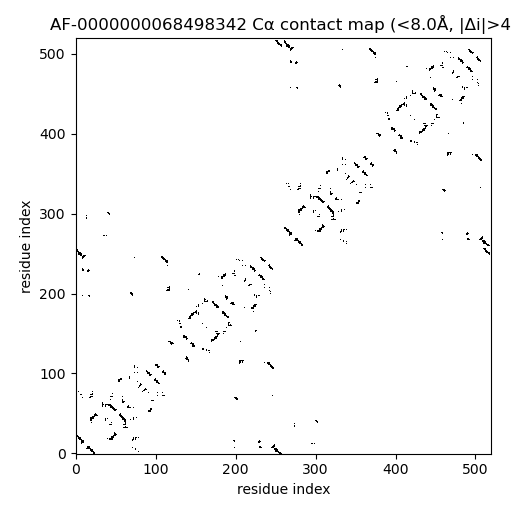 B 1 44 ? 1.014 -8.633 2.557 1 97.75 44 GLU B C 1
ATOM 2401 O O . GLU B 1 44 ? 1.604 -8.352 1.513 1 97.75 44 GLU B O 1
ATOM 2406 N N . THR B 1 45 ? 1.527 -8.664 3.639 1 98.81 45 THR B N 1
ATOM 2407 C CA . THR B 1 45 ? 2.965 -8.695 3.893 1 98.81 45 THR B CA 1
ATOM 2408 C C . THR B 1 45 ? 3.367 -9.984 4.594 1 98.81 45 THR B C 1
ATOM 2410 O O . THR B 1 45 ? 2.797 -10.344 5.625 1 98.81 45 THR B O 1
ATOM 2413 N N . ALA B 1 46 ? 4.227 -10.656 4.004 1 98.81 46 ALA B N 1
ATOM 2414 C CA . ALA B 1 46 ? 4.793 -11.867 4.586 1 98.81 46 ALA B CA 1
ATOM 2415 C C . ALA B 1 46 ? 6.066 -11.562 5.367 1 98.81 46 ALA B C 1
ATOM 2417 O O . ALA B 1 46 ? 6.934 -10.82 4.895 1 98.81 46 ALA B O 1
ATOM 2418 N N . PHE B 1 47 ? 6.164 -12.109 6.516 1 98.75 47 PHE B N 1
ATOM 2419 C CA . PHE B 1 47 ? 7.371 -12.039 7.332 1 98.75 47 PHE B CA 1
ATOM 2420 C C . PHE B 1 47 ? 8.047 -13.398 7.422 1 98.75 47 PHE B C 1
ATOM 2422 O O . PHE B 1 47 ? 7.473 -14.352 7.957 1 98.75 47 PHE B O 1
ATOM 2429 N N . VAL B 1 48 ? 9.227 -13.43 6.934 1 98.38 48 VAL B N 1
ATOM 2430 C CA . VAL B 1 48 ? 10.016 -14.656 6.91 1 98.38 48 VAL B CA 1
ATOM 2431 C C . VAL B 1 48 ? 11.156 -14.562 7.918 1 98.38 48 VAL B C 1
ATOM 2433 O O . VAL B 1 48 ? 12 -13.664 7.836 1 98.38 48 VAL B O 1
ATOM 2436 N N . VAL B 1 49 ? 11.164 -15.438 8.82 1 97.56 49 VAL B N 1
ATOM 2437 C CA . VAL B 1 49 ? 12.289 -15.523 9.742 1 97.56 49 VAL B CA 1
ATOM 2438 C C . VAL B 1 49 ? 13.195 -16.688 9.352 1 97.56 49 VAL B C 1
ATOM 2440 O O . VAL B 1 49 ? 12.742 -17.844 9.273 1 97.56 49 VAL B O 1
ATOM 2443 N N . LYS B 1 50 ? 14.461 -16.266 9.227 1 93.06 50 LYS B N 1
ATOM 2444 C CA . LYS B 1 50 ? 15.453 -17.281 8.883 1 93.06 50 LYS B CA 1
ATOM 2445 C C . LYS B 1 50 ? 15.742 -18.188 10.078 1 93.06 50 LYS B C 1
ATOM 2447 O O . LYS B 1 50 ? 15.914 -17.719 11.203 1 93.06 50 LYS B O 1
ATOM 2452 N N . GLY B 1 51 ? 15.469 -19.562 9.773 1 84.06 51 GLY B N 1
ATOM 2453 C CA . GLY B 1 51 ? 15.93 -20.531 10.758 1 84.06 51 GLY B CA 1
ATOM 2454 C C . GLY B 1 51 ? 17.078 -21.375 10.258 1 84.06 51 GLY B C 1
ATOM 2455 O O . GLY B 1 51 ? 17.859 -20.938 9.406 1 84.06 51 GLY B O 1
ATOM 2456 N N . LYS B 1 52 ? 17.391 -22.438 11.109 1 78.88 52 LYS B N 1
ATOM 2457 C CA . LYS B 1 52 ? 18.391 -23.391 10.68 1 78.88 52 LYS B CA 1
ATOM 2458 C C . LYS B 1 52 ? 17.812 -24.375 9.656 1 78.88 52 LYS B C 1
ATOM 2460 O O . LYS B 1 52 ? 17.297 -25.422 10.023 1 78.88 52 LYS B O 1
ATOM 2465 N N . GLY B 1 53 ? 17.766 -24.047 8.383 1 74.5 53 GLY B N 1
ATOM 2466 C CA . GLY B 1 53 ? 17.297 -24.891 7.297 1 74.5 53 GLY B CA 1
ATOM 2467 C C . GLY B 1 53 ? 15.789 -24.797 7.09 1 74.5 53 GLY B C 1
ATOM 2468 O O . GLY B 1 53 ? 15.234 -25.484 6.23 1 74.5 53 GLY B O 1
ATOM 2469 N N . ASN B 1 54 ? 15.156 -24.062 7.855 1 88.56 54 ASN B N 1
ATOM 2470 C CA . ASN B 1 54 ? 13.719 -23.828 7.738 1 88.56 54 ASN B CA 1
ATOM 2471 C C . ASN B 1 54 ? 13.359 -22.375 8.008 1 88.56 54 ASN B C 1
ATOM 2473 O O . ASN B 1 54 ? 14.188 -21.609 8.5 1 88.56 54 ASN B O 1
ATOM 2477 N N . TYR B 1 55 ? 12.172 -22.047 7.5 1 96.81 55 TYR B N 1
ATOM 2478 C CA . TYR B 1 55 ? 11.727 -20.672 7.645 1 96.81 55 TYR B CA 1
ATOM 2479 C C . TYR B 1 55 ? 10.414 -20.594 8.422 1 96.81 55 TYR B C 1
ATOM 2481 O O . TYR B 1 55 ? 9.531 -21.438 8.242 1 96.81 55 TYR B O 1
ATOM 2489 N N . GLU B 1 56 ? 10.367 -19.641 9.312 1 97.75 56 GLU B N 1
ATOM 2490 C CA . GLU B 1 56 ? 9.055 -19.266 9.836 1 97.75 56 GLU B CA 1
ATOM 2491 C C . GLU B 1 56 ? 8.367 -18.25 8.93 1 97.75 56 GLU B C 1
ATOM 2493 O O . GLU B 1 56 ? 9.023 -17.391 8.344 1 97.75 56 GLU B O 1
ATOM 2498 N N . LEU B 1 57 ? 7.098 -18.375 8.867 1 98.12 57 LEU B N 1
ATOM 2499 C CA . LEU B 1 57 ? 6.348 -17.5 7.977 1 98.12 57 LEU B CA 1
ATOM 2500 C C . LEU B 1 57 ? 5.055 -17.016 8.633 1 98.12 57 LEU B C 1
ATOM 2502 O O . LEU B 1 57 ? 4.305 -17.828 9.188 1 98.12 57 LEU B O 1
ATOM 2506 N N . ARG B 1 58 ? 4.859 -15.773 8.625 1 98.19 58 ARG B N 1
ATOM 2507 C CA . ARG B 1 58 ? 3.631 -15.141 9.086 1 98.19 58 ARG B CA 1
ATOM 2508 C C . ARG B 1 58 ? 3.104 -14.148 8.055 1 98.19 58 ARG B C 1
ATOM 2510 O O . ARG B 1 58 ? 3.877 -13.578 7.281 1 98.19 58 ARG B O 1
ATOM 2517 N N . TRP B 1 59 ? 1.843 -13.922 8.055 1 98.31 59 TRP B N 1
ATOM 2518 C CA . TRP B 1 59 ? 1.218 -13.008 7.105 1 98.31 59 TRP B CA 1
ATOM 2519 C C . TRP B 1 59 ? 0.376 -11.961 7.832 1 98.31 59 TRP B C 1
ATOM 2521 O O . TRP B 1 59 ? -0.356 -12.281 8.773 1 98.31 59 TRP B O 1
ATOM 2531 N N . PHE B 1 60 ? 0.453 -10.805 7.336 1 98.56 60 PHE B N 1
ATOM 2532 C CA . PHE B 1 60 ? -0.335 -9.703 7.871 1 98.56 60 PHE B CA 1
ATOM 2533 C C . PHE B 1 60 ? -0.975 -8.898 6.742 1 98.56 60 PHE B C 1
ATOM 2535 O O . PHE B 1 60 ? -0.314 -8.57 5.758 1 98.56 60 PHE B O 1
ATOM 2542 N N . THR B 1 61 ? -2.303 -8.656 6.84 1 97.31 61 THR B N 1
ATOM 2543 C CA . THR B 1 61 ? -2.922 -7.551 6.121 1 97.31 61 THR B CA 1
ATOM 2544 C C . THR B 1 61 ? -2.65 -6.227 6.832 1 97.31 61 THR B C 1
ATOM 2546 O O . THR B 1 61 ? -2.092 -6.207 7.93 1 97.31 61 THR B O 1
ATOM 2549 N N . PRO B 1 62 ? -3.01 -5.078 6.168 1 96.56 62 PRO B N 1
ATOM 2550 C CA . PRO B 1 62 ? -2.844 -3.801 6.863 1 96.56 62 PRO B CA 1
ATOM 2551 C C . PRO B 1 62 ? -3.65 -3.727 8.156 1 96.56 62 PRO B C 1
ATOM 2553 O O . PRO B 1 62 ? -3.352 -2.904 9.031 1 96.56 62 PRO B O 1
ATOM 2556 N N . LYS B 1 63 ? -4.648 -4.672 8.391 1 95.25 63 LYS B N 1
ATOM 2557 C CA . LYS B 1 63 ? -5.57 -4.551 9.523 1 95.25 63 LYS B CA 1
ATOM 2558 C C . LYS B 1 63 ? -5.281 -5.613 10.578 1 95.25 63 LYS B C 1
ATOM 2560 O O . LYS B 1 63 ? -5.551 -5.406 11.766 1 95.25 63 LYS B O 1
ATOM 2565 N N . ALA B 1 64 ? -4.742 -6.758 10.086 1 97.06 64 ALA B N 1
ATOM 2566 C CA . ALA B 1 64 ? -4.582 -7.836 11.062 1 97.06 64 ALA B CA 1
ATOM 2567 C C . ALA B 1 64 ? -3.719 -8.961 10.5 1 97.06 64 ALA B C 1
ATOM 2569 O O . ALA B 1 64 ? -3.535 -9.062 9.281 1 97.06 64 ALA B O 1
ATOM 2570 N N . GLU B 1 65 ? -3.234 -9.734 11.43 1 97.69 65 GLU B N 1
ATOM 2571 C CA . GLU B 1 65 ? -2.604 -10.992 11.047 1 97.69 65 GLU B CA 1
ATOM 2572 C C . GLU B 1 65 ? -3.631 -11.984 10.492 1 97.69 65 GLU B C 1
ATOM 2574 O O . GLU B 1 65 ? -4.785 -11.992 10.93 1 97.69 65 GLU B O 1
ATOM 2579 N N . ILE B 1 66 ? -3.238 -12.781 9.57 1 95.25 66 ILE B N 1
ATOM 2580 C CA . ILE B 1 66 ? -4.121 -13.82 9.055 1 95.25 66 ILE B CA 1
ATOM 2581 C C . ILE B 1 66 ? -3.412 -15.172 9.117 1 95.25 66 ILE B C 1
ATOM 2583 O O . ILE B 1 66 ? -2.189 -15.234 9.266 1 95.25 66 ILE B O 1
ATOM 2587 N N . ASP B 1 67 ? -4.141 -16.266 8.953 1 92.56 67 ASP B N 1
ATOM 2588 C CA . ASP B 1 67 ? -3.625 -17.594 9.258 1 92.56 67 ASP B CA 1
ATOM 2589 C C . ASP B 1 67 ? -3.027 -18.25 8.016 1 92.56 67 ASP B C 1
ATOM 2591 O O . ASP B 1 67 ? -2.189 -19.141 8.125 1 92.56 67 ASP B O 1
ATOM 2595 N N . LEU B 1 68 ? -3.465 -17.844 6.926 1 91.19 68 LEU B N 1
ATOM 2596 C CA . LEU B 1 68 ? -3.008 -18.484 5.691 1 91.19 68 LEU B CA 1
ATOM 2597 C C . LEU B 1 68 ? -3.158 -17.531 4.508 1 91.19 68 LEU B C 1
ATOM 2599 O O . LEU B 1 68 ? -4.188 -16.875 4.363 1 91.19 68 LEU B O 1
ATOM 2603 N N . CYS B 1 69 ? -2.148 -17.531 3.723 1 94.56 69 CYS B N 1
ATOM 2604 C CA . CYS B 1 69 ? -2.156 -16.75 2.498 1 94.56 69 CYS B CA 1
ATOM 2605 C C . CYS B 1 69 ? -1.304 -17.406 1.418 1 94.56 69 CYS B C 1
ATOM 2607 O O . CYS B 1 69 ? -0.078 -17.453 1.535 1 94.56 69 CYS B O 1
ATOM 2609 N N . GLY B 1 70 ? -1.873 -17.828 0.358 1 95.31 70 GLY B N 1
ATOM 2610 C CA . GLY B 1 70 ? -1.184 -18.547 -0.704 1 95.31 70 GLY B CA 1
ATOM 2611 C C . GLY B 1 70 ? -0.25 -17.656 -1.509 1 95.31 70 GLY B C 1
ATOM 2612 O O . GLY B 1 70 ? 0.946 -17.953 -1.612 1 95.31 70 GLY B O 1
ATOM 2613 N N . HIS B 1 71 ? -0.758 -16.531 -1.979 1 97.62 71 HIS B N 1
ATOM 2614 C CA . HIS B 1 71 ? 0.041 -15.719 -2.889 1 97.62 71 HIS B CA 1
ATOM 2615 C C . HIS B 1 71 ? 1.251 -15.117 -2.18 1 97.62 71 HIS B C 1
ATOM 2617 O O . HIS B 1 71 ? 2.328 -15 -2.77 1 97.62 71 HIS B O 1
ATOM 2623 N N . ALA B 1 72 ? 1.1 -14.742 -0.963 1 98.31 72 ALA B N 1
ATOM 2624 C CA . ALA B 1 72 ? 2.234 -14.195 -0.221 1 98.31 72 ALA B CA 1
ATOM 2625 C C . ALA B 1 72 ? 3.236 -15.289 0.132 1 98.31 72 ALA B C 1
ATOM 2627 O O . ALA B 1 72 ? 4.426 -15.016 0.313 1 98.31 72 ALA B O 1
ATOM 2628 N N . THR B 1 73 ? 2.764 -16.531 0.333 1 98.25 73 THR B N 1
ATOM 2629 C CA . THR B 1 73 ? 3.668 -17.672 0.495 1 98.25 73 THR B CA 1
ATOM 2630 C C . THR B 1 73 ? 4.5 -17.875 -0.768 1 98.25 73 THR B C 1
ATOM 2632 O O . THR B 1 73 ? 5.711 -18.078 -0.692 1 98.25 73 THR B O 1
ATOM 2635 N N . LEU B 1 74 ? 3.814 -17.844 -1.875 1 98.44 74 LEU B N 1
ATOM 2636 C CA . LEU B 1 74 ? 4.504 -17.953 -3.156 1 98.44 74 LEU B CA 1
ATOM 2637 C C . LEU B 1 74 ? 5.547 -16.859 -3.311 1 98.44 74 LEU B C 1
ATOM 2639 O O . LEU B 1 74 ? 6.684 -17.125 -3.709 1 98.44 74 LEU B O 1
ATOM 2643 N N . ALA B 1 75 ? 5.215 -15.672 -2.996 1 98.81 75 ALA B N 1
ATOM 2644 C CA . ALA B 1 75 ? 6.133 -14.539 -3.043 1 98.81 75 ALA B CA 1
ATOM 2645 C C . ALA B 1 75 ? 7.34 -14.773 -2.141 1 98.81 75 ALA B C 1
ATOM 2647 O O . ALA B 1 75 ? 8.477 -14.5 -2.531 1 98.81 75 ALA B O 1
ATOM 2648 N N . ALA B 1 76 ? 7.078 -15.203 -0.89 1 98.69 76 ALA B N 1
ATOM 2649 C CA . ALA B 1 76 ? 8.156 -15.5 0.052 1 98.69 76 ALA B CA 1
ATOM 2650 C C . ALA B 1 76 ? 9.117 -16.531 -0.522 1 98.69 76 ALA B C 1
ATOM 2652 O O . ALA B 1 76 ? 10.336 -16.391 -0.424 1 98.69 76 ALA B O 1
ATOM 2653 N N . ALA B 1 77 ? 8.555 -17.625 -1.122 1 98.5 77 ALA B N 1
ATOM 2654 C CA . ALA B 1 77 ? 9.391 -18.656 -1.729 1 98.5 77 ALA B CA 1
ATOM 2655 C C . ALA B 1 77 ? 10.242 -18.078 -2.857 1 98.5 77 ALA B C 1
ATOM 2657 O O . ALA B 1 77 ? 11.422 -18.422 -2.992 1 98.5 77 ALA B O 1
ATOM 2658 N N . TYR B 1 78 ? 9.625 -17.25 -3.641 1 98.69 78 TYR B N 1
ATOM 2659 C CA . TYR B 1 78 ? 10.359 -16.578 -4.715 1 98.69 78 TYR B CA 1
ATOM 2660 C C . TYR B 1 78 ? 11.547 -15.805 -4.16 1 98.69 78 TYR B C 1
ATOM 2662 O O . TYR B 1 78 ? 12.664 -15.938 -4.656 1 98.69 78 TYR B O 1
ATOM 2670 N N . VAL B 1 79 ? 11.336 -15.016 -3.17 1 98.62 79 VAL B N 1
ATOM 2671 C CA . VAL B 1 79 ? 12.375 -14.188 -2.574 1 98.62 79 VAL B CA 1
ATOM 2672 C C . VAL B 1 79 ? 13.484 -15.086 -2.02 1 98.62 79 VAL B C 1
ATOM 2674 O O . VAL B 1 79 ? 14.672 -14.836 -2.264 1 98.62 79 VAL B O 1
ATOM 2677 N N . ILE B 1 80 ? 13.125 -16.062 -1.25 1 97.88 80 ILE B N 1
ATOM 2678 C CA . ILE B 1 80 ? 14.102 -16.953 -0.627 1 97.88 80 ILE B CA 1
ATOM 2679 C C . ILE B 1 80 ? 14.969 -17.609 -1.702 1 97.88 80 ILE B C 1
ATOM 2681 O O . ILE B 1 80 ? 16.203 -17.594 -1.613 1 97.88 80 ILE B O 1
ATOM 2685 N N . SER B 1 81 ? 14.359 -18.172 -2.732 1 97.44 81 SER B N 1
ATOM 2686 C CA . SER B 1 81 ? 15.086 -18.969 -3.717 1 97.44 81 SER B CA 1
ATOM 2687 C C . SER B 1 81 ? 15.914 -18.094 -4.645 1 97.44 81 SER B C 1
ATOM 2689 O O . SER B 1 81 ? 16.812 -18.578 -5.34 1 97.44 81 SER B O 1
ATOM 2691 N N . ASN B 1 82 ? 15.648 -16.828 -4.695 1 97.88 82 ASN B N 1
ATOM 2692 C CA . ASN B 1 82 ? 16.359 -15.961 -5.625 1 97.88 82 ASN B CA 1
ATOM 2693 C C . ASN B 1 82 ? 17.375 -15.07 -4.898 1 97.88 82 ASN B C 1
ATOM 2695 O O . ASN B 1 82 ? 18.344 -14.625 -5.496 1 97.88 82 ASN B O 1
ATOM 2699 N N . PHE B 1 83 ? 17.156 -14.859 -3.598 1 97.12 83 PHE B N 1
ATOM 2700 C CA . PHE B 1 83 ? 17.969 -13.82 -2.979 1 97.12 83 PHE B CA 1
ATOM 2701 C C . PHE B 1 83 ? 18.547 -14.297 -1.648 1 97.12 83 PHE B C 1
ATOM 2703 O O . PHE B 1 83 ? 19.516 -13.727 -1.138 1 97.12 83 PHE B O 1
ATOM 2710 N N . ILE B 1 84 ? 17.922 -15.227 -0.96 1 96.19 84 ILE B N 1
ATOM 2711 C CA . ILE B 1 84 ? 18.344 -15.656 0.37 1 96.19 84 ILE B CA 1
ATOM 2712 C C . ILE B 1 84 ? 19.062 -17 0.28 1 96.19 84 ILE B C 1
ATOM 2714 O O . ILE B 1 84 ? 20.297 -17.062 0.416 1 96.19 84 ILE B O 1
ATOM 2718 N N . ASP B 1 85 ? 18.359 -18.094 0.02 1 95.06 85 ASP B N 1
ATOM 2719 C CA . ASP B 1 85 ? 18.906 -19.406 -0.308 1 95.06 85 ASP B CA 1
ATOM 2720 C C . ASP B 1 85 ? 18.766 -19.703 -1.8 1 95.06 85 ASP B C 1
ATOM 2722 O O . ASP B 1 85 ? 17.922 -20.516 -2.205 1 95.06 85 ASP B O 1
ATOM 2726 N N . VAL B 1 86 ? 19.703 -19.156 -2.502 1 94.75 86 VAL B N 1
ATOM 2727 C CA . VAL B 1 86 ? 19.625 -19.094 -3.957 1 94.75 86 VAL B CA 1
ATOM 2728 C C . VAL B 1 86 ? 19.625 -20.516 -4.531 1 94.75 86 VAL B C 1
ATOM 2730 O O . VAL B 1 86 ? 20.469 -21.344 -4.168 1 94.75 86 VAL B O 1
ATOM 2733 N N . ASN B 1 87 ? 18.625 -20.875 -5.316 1 91.62 87 ASN B N 1
ATOM 2734 C CA . ASN B 1 87 ? 18.469 -22.094 -6.094 1 91.62 87 ASN B CA 1
ATOM 2735 C C . ASN B 1 87 ? 17.938 -23.25 -5.23 1 91.62 87 ASN B C 1
ATOM 2737 O O . ASN B 1 87 ? 17.922 -24.391 -5.664 1 91.62 87 ASN B O 1
ATOM 2741 N N . VAL B 1 88 ? 17.562 -22.859 -4.039 1 94.5 88 VAL B N 1
ATOM 2742 C CA . VAL B 1 88 ? 16.891 -23.875 -3.252 1 94.5 88 VAL B CA 1
ATOM 2743 C C . VAL B 1 88 ? 15.633 -24.344 -3.994 1 94.5 88 VAL B C 1
ATOM 2745 O O . VAL B 1 88 ? 14.914 -23.547 -4.586 1 94.5 88 VAL B O 1
ATOM 2748 N N . LYS B 1 89 ? 15.414 -25.609 -3.951 1 95.81 89 LYS B N 1
ATOM 2749 C CA . LYS B 1 89 ? 14.32 -26.188 -4.727 1 95.81 89 LYS B CA 1
ATOM 2750 C C . LYS B 1 89 ? 13.094 -26.438 -3.848 1 95.81 89 LYS B C 1
ATOM 2752 O O . LYS B 1 89 ? 11.961 -26.422 -4.336 1 95.81 89 LYS B O 1
ATOM 2757 N N . LYS B 1 90 ? 13.344 -26.781 -2.594 1 96.69 90 LYS B N 1
ATOM 2758 C CA . LYS B 1 90 ? 12.273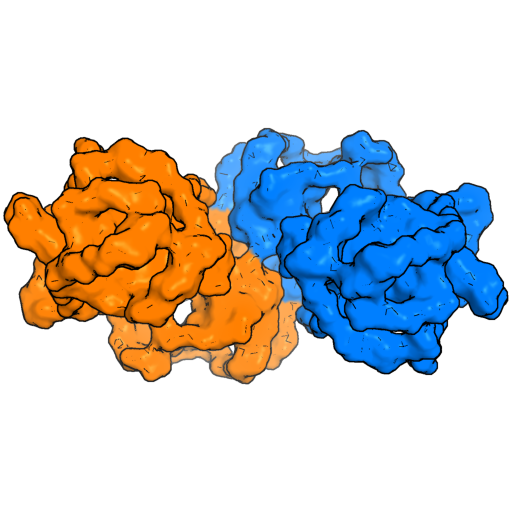 -27.031 -1.638 1 96.69 90 LYS B CA 1
ATOM 2759 C C . LYS B 1 90 ? 12.398 -26.141 -0.412 1 96.69 90 LYS B C 1
ATOM 2761 O O . LYS B 1 90 ? 13.477 -26.031 0.176 1 96.69 90 LYS B O 1
ATOM 2766 N N . ILE B 1 91 ? 11.312 -25.5 -0.15 1 96.69 91 ILE B N 1
ATOM 2767 C CA . ILE B 1 91 ? 11.281 -24.594 0.99 1 96.69 91 ILE B CA 1
ATOM 2768 C C . ILE B 1 91 ? 10.156 -25 1.939 1 96.69 91 ILE B C 1
ATOM 2770 O O . ILE B 1 91 ? 9 -25.125 1.525 1 96.69 91 ILE B O 1
ATOM 2774 N N . ASP B 1 92 ? 10.508 -25.203 3.248 1 96.5 92 ASP B N 1
ATOM 2775 C CA . ASP B 1 92 ? 9.539 -25.5 4.297 1 96.5 92 ASP B CA 1
ATOM 2776 C C . ASP B 1 92 ? 9.281 -24.281 5.172 1 96.5 92 ASP B C 1
ATOM 2778 O O . ASP B 1 92 ? 10.203 -23.719 5.773 1 96.5 92 ASP B O 1
ATOM 2782 N N . PHE B 1 93 ? 8.023 -23.938 5.137 1 96.88 93 PHE B N 1
ATOM 2783 C CA . PHE B 1 93 ? 7.59 -22.844 6.008 1 96.88 93 PHE B CA 1
ATOM 2784 C C . PHE B 1 93 ? 6.844 -23.391 7.219 1 96.88 93 PHE B C 1
ATOM 2786 O O . PHE B 1 93 ? 5.922 -24.203 7.082 1 96.88 93 PHE B O 1
ATOM 2793 N N . PHE B 1 94 ? 7.27 -22.953 8.398 1 95.94 94 PHE B N 1
ATOM 2794 C CA . PHE B 1 94 ? 6.523 -23.203 9.625 1 95.94 94 PHE B CA 1
ATOM 2795 C C . PHE B 1 94 ? 5.633 -22.016 9.969 1 95.94 94 PHE B C 1
ATOM 2797 O O . PHE B 1 94 ? 6.125 -20.906 10.203 1 95.94 94 PHE B O 1
ATOM 2804 N N . THR B 1 95 ? 4.281 -22.266 9.93 1 95.12 95 THR B N 1
ATOM 2805 C CA . THR B 1 95 ? 3.305 -21.203 10.125 1 95.12 95 THR B CA 1
ATOM 2806 C C . THR B 1 95 ? 2.389 -21.516 11.305 1 95.12 95 THR B C 1
ATOM 2808 O O . THR B 1 95 ? 2.502 -22.594 11.914 1 95.12 95 THR B O 1
ATOM 2811 N N . GLN B 1 96 ? 1.509 -20.531 11.672 1 91.81 96 GLN B N 1
ATOM 2812 C CA . GLN B 1 96 ? 0.517 -20.766 12.719 1 91.81 96 GLN B CA 1
ATOM 2813 C C . GLN B 1 96 ? -0.457 -21.875 12.312 1 91.81 96 GLN B C 1
ATOM 2815 O O . 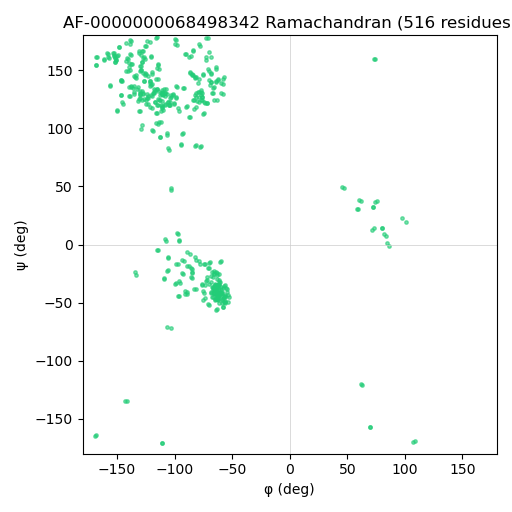GLN B 1 96 ? -1.029 -22.547 13.172 1 91.81 96 GLN B O 1
ATOM 2820 N N . SER B 1 97 ? -0.622 -22.094 11.023 1 89.44 97 SER B N 1
ATOM 2821 C CA . SER B 1 97 ? -1.552 -23.094 10.5 1 89.44 97 SER B CA 1
ATOM 2822 C C . SER B 1 97 ? -0.837 -24.391 10.18 1 89.44 97 SER B C 1
ATOM 2824 O O . SER B 1 97 ? -1.422 -25.297 9.57 1 89.44 97 SER B O 1
ATOM 2826 N N . GLY B 1 98 ? 0.457 -24.516 10.586 1 92.06 98 GLY B N 1
ATOM 2827 C CA . GLY B 1 98 ? 1.216 -25.734 10.312 1 92.06 98 GLY B CA 1
ATOM 2828 C C . GLY B 1 98 ? 2.289 -25.531 9.258 1 92.06 98 GLY B C 1
ATOM 2829 O O . GLY B 1 98 ? 2.643 -24.406 8.922 1 92.06 98 GLY B O 1
ATOM 2830 N N . LYS B 1 99 ? 2.799 -26.641 8.852 1 94.38 99 LYS B N 1
ATOM 2831 C CA . LYS B 1 99 ? 3.891 -26.641 7.879 1 94.38 99 LYS B CA 1
ATOM 2832 C C . LYS B 1 99 ? 3.365 -26.469 6.457 1 94.38 99 LYS B C 1
ATOM 2834 O O . LYS B 1 99 ? 2.389 -27.109 6.07 1 94.38 99 LYS B O 1
ATOM 2839 N N . LEU B 1 100 ? 3.928 -25.562 5.727 1 93.94 100 LEU B N 1
ATOM 2840 C CA . LEU B 1 100 ? 3.67 -25.375 4.305 1 93.94 100 LEU B CA 1
ATOM 2841 C C . LEU B 1 100 ? 4.934 -25.594 3.482 1 93.94 100 LEU B C 1
ATOM 2843 O O . LEU B 1 100 ? 6.004 -25.094 3.832 1 93.94 100 LEU B O 1
ATOM 2847 N N . GLU B 1 101 ? 4.777 -26.406 2.439 1 95.5 101 GLU B N 1
ATOM 2848 C CA . GLU B 1 101 ? 5.906 -26.703 1.563 1 95.5 101 GLU B CA 1
ATOM 2849 C C . GLU B 1 101 ? 5.715 -26.062 0.187 1 95.5 101 GLU B C 1
ATOM 2851 O O . GLU B 1 101 ? 4.621 -26.125 -0.38 1 95.5 101 GLU B O 1
ATOM 2856 N N . VAL B 1 102 ? 6.766 -25.391 -0.252 1 97.56 102 VAL B N 1
ATOM 2857 C CA . VAL B 1 102 ? 6.789 -24.859 -1.611 1 97.56 102 VAL B CA 1
ATOM 2858 C C . VAL B 1 102 ? 7.953 -25.469 -2.387 1 97.56 102 VAL B C 1
ATOM 2860 O O . VAL B 1 102 ? 9.086 -25.5 -1.896 1 97.56 102 VAL B O 1
ATOM 2863 N N . THR B 1 103 ? 7.668 -26.031 -3.596 1 98.38 103 THR B N 1
ATOM 2864 C CA . THR B 1 103 ? 8.695 -26.578 -4.477 1 98.38 103 THR B CA 1
ATOM 2865 C C . THR B 1 103 ? 8.867 -25.703 -5.711 1 98.38 103 THR B C 1
ATOM 2867 O O . THR B 1 103 ? 7.887 -25.312 -6.344 1 98.38 103 THR B O 1
ATOM 2870 N N . ARG B 1 104 ? 10.094 -25.359 -5.945 1 98.06 104 ARG B N 1
ATOM 2871 C CA . ARG B 1 104 ? 10.414 -24.609 -7.156 1 98.06 104 ARG B CA 1
ATOM 2872 C C . ARG B 1 104 ? 10.727 -25.547 -8.312 1 98.06 104 ARG B C 1
ATOM 2874 O O . ARG B 1 104 ? 11.633 -26.375 -8.219 1 98.06 104 ARG B O 1
ATOM 2881 N N . ASN B 1 105 ? 10 -25.5 -9.352 1 97.38 105 ASN B N 1
ATOM 2882 C CA . ASN B 1 105 ? 10.219 -26.203 -10.602 1 97.38 105 ASN B CA 1
ATOM 2883 C C . ASN B 1 105 ? 10.383 -25.234 -11.773 1 97.38 105 ASN B C 1
ATOM 2885 O O . ASN B 1 105 ? 9.398 -24.812 -12.375 1 97.38 105 ASN B O 1
ATOM 2889 N N . GLY B 1 106 ? 11.672 -24.969 -12.141 1 96.06 106 GLY B N 1
ATOM 2890 C CA . GLY B 1 106 ? 11.914 -23.875 -13.07 1 96.06 106 GLY B CA 1
ATOM 2891 C C . GLY B 1 106 ? 11.484 -22.516 -12.531 1 96.06 106 GLY B C 1
ATOM 2892 O O . GLY B 1 106 ? 11.961 -22.094 -11.477 1 96.06 106 GLY B O 1
ATOM 2893 N N . ASN B 1 107 ? 10.555 -21.953 -13.32 1 96.88 107 ASN B N 1
ATOM 2894 C CA . ASN B 1 107 ? 10.062 -20.641 -12.883 1 96.88 107 ASN B CA 1
ATOM 2895 C C . ASN B 1 107 ? 8.766 -20.781 -12.086 1 96.88 107 ASN B C 1
ATOM 2897 O O . ASN B 1 107 ? 8.227 -19.781 -11.609 1 96.88 107 ASN B O 1
ATOM 2901 N N . LEU B 1 108 ? 8.359 -21.984 -11.867 1 98.44 108 LEU B N 1
ATOM 2902 C CA . LEU B 1 108 ? 7.098 -22.219 -11.18 1 98.44 108 LEU B CA 1
ATOM 2903 C C . LEU B 1 108 ? 7.328 -22.5 -9.695 1 98.44 108 LEU B C 1
ATOM 2905 O O . LEU B 1 108 ? 8.227 -23.25 -9.336 1 98.44 108 LEU B O 1
ATOM 2909 N N . TYR B 1 109 ? 6.562 -21.906 -8.93 1 98.75 109 TYR B N 1
ATOM 2910 C CA . TYR B 1 109 ? 6.469 -22.219 -7.508 1 98.75 109 TYR B CA 1
ATOM 2911 C C . TYR B 1 109 ? 5.199 -23 -7.207 1 98.75 109 TYR B C 1
ATOM 2913 O O . TYR B 1 109 ? 4.09 -22.5 -7.406 1 98.75 109 TYR B O 1
ATOM 2921 N N . GLU B 1 110 ? 5.402 -24.188 -6.68 1 98.69 110 GLU B N 1
ATOM 2922 C CA . GLU B 1 110 ? 4.32 -25.156 -6.512 1 98.69 110 GLU B CA 1
ATOM 2923 C C . GLU B 1 110 ? 3.943 -25.312 -5.043 1 98.69 110 GLU B C 1
ATOM 2925 O O . GLU B 1 110 ? 4.816 -25.516 -4.191 1 98.69 110 GLU B O 1
ATOM 2930 N N . MET B 1 111 ? 2.705 -25.219 -4.773 1 97.81 111 MET B N 1
ATOM 2931 C CA . MET B 1 111 ? 2.156 -25.406 -3.434 1 97.81 111 MET B CA 1
ATOM 2932 C C . MET B 1 111 ? 1.06 -26.469 -3.439 1 97.81 111 MET B C 1
ATOM 2934 O O . MET B 1 111 ? 0.304 -26.594 -4.406 1 97.81 111 MET B O 1
ATOM 2938 N N . ILE B 1 112 ? 0.936 -27.203 -2.324 1 96.44 112 ILE B N 1
ATOM 2939 C CA . ILE B 1 112 ? -0.072 -28.25 -2.195 1 96.44 112 ILE B CA 1
ATOM 2940 C C . ILE B 1 112 ? -1.113 -27.844 -1.156 1 96.44 112 ILE B C 1
ATOM 2942 O O . ILE B 1 112 ? -0.764 -27.438 -0.048 1 96.44 112 ILE B O 1
ATOM 2946 N N . PHE B 1 113 ? -2.318 -27.906 -1.472 1 95 113 PHE B N 1
ATOM 2947 C CA . PHE B 1 113 ? -3.447 -27.547 -0.625 1 95 113 PHE B CA 1
ATOM 2948 C C . PHE B 1 113 ? -4.504 -28.641 -0.623 1 95 113 PHE B C 1
ATOM 2950 O O . PHE B 1 113 ? -4.488 -29.531 -1.479 1 95 113 PHE B O 1
ATOM 2957 N N . PRO B 1 114 ? -5.414 -28.562 0.281 1 94.88 114 PRO B N 1
ATOM 2958 C CA . PRO B 1 114 ? -6.5 -29.547 0.293 1 94.88 114 PRO B CA 1
ATOM 2959 C C . PRO B 1 114 ? -7.473 -29.375 -0.869 1 94.88 114 PRO B C 1
ATOM 2961 O O . PRO B 1 114 ? -7.734 -28.25 -1.291 1 94.88 114 PRO B O 1
ATOM 2964 N N . GLU B 1 115 ? -7.82 -30.469 -1.293 1 97.12 115 GLU B N 1
ATOM 2965 C CA . GLU B 1 115 ? -8.922 -30.484 -2.25 1 97.12 115 GLU B CA 1
ATOM 2966 C C . GLU B 1 115 ? -10.266 -30.328 -1.55 1 97.12 115 GLU B C 1
ATOM 2968 O O . GLU B 1 115 ? -10.594 -31.078 -0.632 1 97.12 115 GLU B O 1
ATOM 2973 N N . ILE B 1 116 ? -11.031 -29.359 -2.025 1 97.56 116 ILE B N 1
ATOM 2974 C CA . ILE B 1 116 ? -12.352 -29.141 -1.453 1 97.56 116 ILE B CA 1
ATOM 2975 C C . ILE B 1 116 ? -13.398 -29.109 -2.566 1 97.56 116 ILE B C 1
ATOM 2977 O O . ILE B 1 116 ? -13.586 -28.094 -3.223 1 97.56 116 ILE B O 1
ATOM 2981 N N . MET B 1 117 ? -14.109 -30.234 -2.68 1 97.81 117 MET B N 1
ATOM 2982 C CA . MET B 1 117 ? -15.148 -30.297 -3.699 1 97.81 117 MET B CA 1
ATOM 2983 C C . MET B 1 117 ? -16.359 -29.469 -3.277 1 97.81 117 MET B C 1
ATOM 2985 O O . MET B 1 117 ? -16.938 -29.719 -2.215 1 97.81 117 MET B O 1
ATOM 2989 N N . PRO B 1 118 ? -16.703 -28.5 -4.141 1 98.19 118 PRO B N 1
ATOM 2990 C CA . PRO B 1 118 ? -17.875 -27.719 -3.756 1 98.19 118 PRO B CA 1
ATOM 2991 C C . PRO B 1 118 ? -19.172 -28.516 -3.924 1 98.19 118 PRO B C 1
ATOM 2993 O O . PRO B 1 118 ? -19.219 -29.484 -4.672 1 98.19 118 PRO B O 1
ATOM 2996 N N . ILE B 1 119 ? -20.203 -28.031 -3.168 1 98.25 119 ILE B N 1
ATOM 2997 C CA . ILE B 1 119 ? -21.5 -28.719 -3.182 1 98.25 119 ILE B CA 1
ATOM 2998 C C . ILE B 1 119 ? -22.5 -27.875 -3.973 1 98.25 119 ILE B C 1
ATOM 3000 O O . ILE B 1 119 ? -22.625 -26.672 -3.762 1 98.25 119 ILE B O 1
ATOM 3004 N N . GLU B 1 120 ? -23.188 -28.578 -4.816 1 98.38 120 GLU B N 1
ATOM 3005 C CA . GLU B 1 120 ? -24.219 -27.891 -5.586 1 98.38 120 GLU B CA 1
ATOM 3006 C C . GLU B 1 120 ? -25.375 -27.469 -4.695 1 98.38 120 GLU B C 1
ATOM 3008 O O . GLU B 1 120 ? -25.828 -28.219 -3.832 1 98.38 120 GLU B O 1
ATOM 3013 N N . ILE B 1 121 ? -25.781 -26.281 -4.973 1 98.19 121 ILE B N 1
ATOM 3014 C CA . ILE B 1 121 ? -26.906 -25.766 -4.195 1 98.19 121 ILE B CA 1
ATOM 3015 C C . ILE B 1 121 ? -27.875 -25.016 -5.109 1 98.19 121 ILE B C 1
ATOM 3017 O O . ILE B 1 121 ? -27.578 -24.812 -6.289 1 98.19 121 ILE B O 1
ATOM 3021 N N . GLU B 1 122 ? -29.109 -24.625 -4.414 1 95.94 122 GLU B N 1
ATOM 3022 C CA . GLU B 1 122 ? -30.078 -23.734 -5.055 1 95.94 122 GLU B CA 1
ATOM 3023 C C . GLU B 1 122 ? -30.234 -22.438 -4.277 1 95.94 122 GLU B C 1
ATOM 3025 O O . GLU B 1 122 ? -30.297 -22.438 -3.049 1 95.94 122 GLU B O 1
ATOM 3030 N N . LEU B 1 123 ? -30.125 -21.469 -5.062 1 95.06 123 LEU B N 1
ATOM 3031 C CA . LEU B 1 123 ? -30.359 -20.172 -4.434 1 95.06 123 LEU B CA 1
ATOM 3032 C C . LEU B 1 123 ? -31.844 -19.875 -4.336 1 95.06 123 LEU B C 1
ATOM 3034 O O . LEU B 1 123 ? -32.594 -20.203 -5.246 1 95.06 123 LEU B O 1
ATOM 3038 N N . SER B 1 124 ? -32.219 -19.219 -3.225 1 94.25 124 SER B N 1
ATOM 3039 C CA . SER B 1 124 ? -33.594 -18.688 -3.16 1 94.25 124 SER B CA 1
ATOM 3040 C C . SER B 1 124 ? -33.781 -17.531 -4.152 1 94.25 124 SER B C 1
ATOM 3042 O O . SER B 1 124 ? -32.781 -16.953 -4.629 1 94.25 124 SER B O 1
ATOM 3044 N N . PRO B 1 125 ? -35.031 -17.266 -4.426 1 92.94 125 PRO B N 1
ATOM 3045 C CA . PRO B 1 125 ? -35.281 -16.125 -5.305 1 92.94 125 PRO B CA 1
ATOM 3046 C C . PRO B 1 125 ? -34.656 -14.828 -4.773 1 92.94 125 PRO B C 1
ATOM 3048 O O . PRO B 1 125 ? -34.156 -14.016 -5.547 1 92.94 125 PRO B O 1
ATOM 3051 N N . GLN B 1 126 ? -34.656 -14.719 -3.52 1 94 126 GLN B N 1
ATOM 3052 C CA . GLN B 1 126 ? -34.094 -13.539 -2.898 1 94 126 GLN B CA 1
ATOM 3053 C C . GLN B 1 126 ? -32.562 -13.484 -3.113 1 94 126 GLN B C 1
ATOM 3055 O O . GLN B 1 126 ? -32.031 -12.438 -3.459 1 94 126 GLN B O 1
ATOM 3060 N N . GLN B 1 127 ? -31.891 -14.578 -2.928 1 94.44 127 GLN B N 1
ATOM 3061 C CA . GLN B 1 127 ? -30.453 -14.656 -3.119 1 94.44 127 GLN B CA 1
ATOM 3062 C C . GLN B 1 127 ? -30.078 -14.43 -4.582 1 94.44 127 GLN B C 1
ATOM 3064 O O . GLN B 1 127 ? -29.094 -13.742 -4.879 1 94.44 127 GLN B O 1
ATOM 3069 N N . ALA B 1 128 ? -30.891 -14.984 -5.434 1 93.38 128 ALA B N 1
ATOM 3070 C CA . ALA B 1 128 ? -30.641 -14.875 -6.871 1 93.38 128 ALA B CA 1
ATOM 3071 C C . ALA B 1 128 ? -30.688 -13.422 -7.324 1 93.38 128 ALA B C 1
ATOM 3073 O O . ALA B 1 128 ? -29.938 -13.008 -8.203 1 93.38 128 ALA B O 1
ATOM 3074 N N . ASN B 1 129 ? -31.547 -12.719 -6.688 1 93.38 129 ASN B N 1
ATOM 3075 C CA . ASN B 1 129 ? -31.703 -11.312 -7.039 1 93.38 129 ASN B CA 1
ATOM 3076 C C . ASN B 1 129 ? -30.484 -10.492 -6.586 1 93.38 129 ASN B C 1
ATOM 3078 O O . ASN B 1 129 ? -30.203 -9.43 -7.148 1 93.38 129 ASN B O 1
ATOM 3082 N N . LEU B 1 130 ? -29.766 -11.016 -5.684 1 96.25 130 LEU B N 1
ATOM 3083 C CA . LEU B 1 130 ? -28.656 -10.273 -5.094 1 96.25 130 LEU B CA 1
ATOM 3084 C C . LEU B 1 130 ? -27.406 -10.43 -5.938 1 96.25 130 LEU B C 1
ATOM 3086 O O . LEU B 1 130 ? -26.531 -9.547 -5.938 1 96.25 130 LEU B O 1
ATOM 3090 N N . ILE B 1 131 ? -27.172 -11.484 -6.676 1 95.81 131 ILE B N 1
ATOM 3091 C CA . ILE B 1 131 ? -25.906 -11.789 -7.316 1 95.81 131 ILE B CA 1
ATOM 3092 C C . ILE B 1 131 ? -25.812 -11.078 -8.664 1 95.81 131 ILE B C 1
ATOM 3094 O O . ILE B 1 131 ? -24.719 -10.891 -9.203 1 95.81 131 ILE B O 1
ATOM 3098 N N . GLY B 1 132 ? -26.953 -10.695 -9.336 1 92.88 132 GLY B N 1
ATOM 3099 C CA . GLY B 1 132 ? -26.953 -9.844 -10.516 1 92.88 132 GLY B CA 1
ATOM 3100 C C . GLY B 1 132 ? -26.609 -10.594 -11.789 1 92.88 132 GLY B C 1
ATOM 3101 O O . GLY B 1 132 ? -26.125 -10.008 -12.75 1 92.88 132 GLY B O 1
ATOM 3102 N N . CYS B 1 133 ? -26.625 -11.859 -11.82 1 94.19 133 CYS B N 1
ATOM 3103 C CA . CYS B 1 133 ? -26.422 -12.672 -13.016 1 94.19 133 CYS B CA 1
ATOM 3104 C C . CYS B 1 133 ? -27.219 -13.969 -12.938 1 94.19 133 CYS B C 1
ATOM 3106 O O . CYS B 1 133 ? -27.859 -14.242 -11.93 1 94.19 133 CYS B O 1
ATOM 3108 N N . VAL B 1 134 ? -27.281 -14.688 -14.047 1 94.88 134 VAL B N 1
ATOM 3109 C CA . VAL B 1 134 ? -27.938 -15.984 -14.117 1 94.88 134 VAL B CA 1
ATOM 3110 C C . VAL B 1 134 ? -26.906 -17.078 -14.352 1 94.88 134 VAL B C 1
ATOM 3112 O O . VAL B 1 134 ? -26.531 -17.359 -15.492 1 94.88 134 VAL B O 1
ATOM 3115 N N . PRO B 1 135 ? -26.453 -17.625 -13.266 1 97.31 135 PRO B N 1
ATOM 3116 C CA . PRO B 1 135 ? -25.469 -18.703 -13.43 1 97.31 135 PRO B CA 1
ATOM 3117 C C . PRO B 1 135 ? -26.078 -19.969 -14 1 97.31 135 PRO B C 1
ATOM 3119 O O . PRO B 1 135 ? -27.297 -20.188 -13.859 1 97.31 135 PRO B O 1
ATOM 3122 N N . SER B 1 136 ? -25.344 -20.766 -14.742 1 97.75 136 SER B N 1
ATOM 3123 C CA . SER B 1 136 ? -25.797 -22.062 -15.203 1 97.75 136 SER B CA 1
ATOM 3124 C C . SER B 1 136 ? -25.922 -23.047 -14.039 1 97.75 136 SER B C 1
ATOM 3126 O O . SER B 1 136 ? -26.812 -23.906 -14.039 1 97.75 136 SER B O 1
ATOM 3128 N N . ASP B 1 137 ? -25.078 -22.938 -13 1 98 137 ASP B N 1
ATOM 3129 C CA . ASP B 1 137 ? -25.078 -23.75 -11.781 1 98 137 ASP B CA 1
ATOM 3130 C C . ASP B 1 137 ? -24.5 -22.953 -10.609 1 98 137 ASP B C 1
ATOM 3132 O O . ASP B 1 137 ? -23.812 -21.953 -10.797 1 98 137 ASP B O 1
ATOM 3136 N N . VAL B 1 138 ? -24.875 -23.391 -9.484 1 98.44 138 VAL B N 1
ATOM 3137 C CA . VAL B 1 138 ? -24.438 -22.719 -8.266 1 98.44 138 VAL B CA 1
ATOM 3138 C C . VAL B 1 138 ? -23.875 -23.734 -7.277 1 98.44 138 VAL B C 1
ATOM 3140 O O . VAL B 1 138 ? -24.469 -24.797 -7.074 1 98.44 138 VAL B O 1
ATOM 3143 N N . TYR B 1 139 ? -22.766 -23.453 -6.738 1 98.69 139 TYR B N 1
ATOM 3144 C CA . TYR B 1 139 ? -22.125 -24.312 -5.754 1 98.69 139 TYR B CA 1
ATOM 3145 C C . TYR B 1 139 ? -21.766 -23.547 -4.492 1 98.69 139 TYR B C 1
ATOM 3147 O O . TYR B 1 139 ? -21.828 -22.312 -4.477 1 98.69 139 TYR B O 1
ATOM 3155 N N . SER B 1 140 ? -21.562 -24.266 -3.428 1 98.25 140 SER B N 1
ATOM 3156 C CA . SER B 1 140 ? -21.25 -23.688 -2.129 1 98.25 140 SER B CA 1
ATOM 3157 C C . SER B 1 140 ? -20.062 -24.375 -1.474 1 98.25 140 SER B C 1
ATOM 3159 O O . SER B 1 140 ? -19.938 -25.609 -1.537 1 98.25 140 SER B O 1
ATOM 3161 N N . SER B 1 141 ? -19.172 -23.672 -0.92 1 97.12 141 SER B N 1
ATOM 3162 C CA . SER B 1 141 ? -18.125 -24.016 0.031 1 97.12 141 SER B CA 1
ATOM 3163 C C . SER B 1 141 ? -17.938 -22.922 1.076 1 97.12 141 SER B C 1
ATOM 3165 O O . SER B 1 141 ? -18.906 -22.5 1.709 1 97.12 141 SER B O 1
ATOM 3167 N N . ARG B 1 142 ? -16.734 -22.531 1.379 1 95.25 142 ARG B N 1
ATOM 3168 C CA . ARG B 1 142 ? -16.531 -21.312 2.16 1 95.25 142 ARG B CA 1
ATOM 3169 C C . ARG B 1 142 ? -17.094 -20.094 1.435 1 95.25 142 ARG B C 1
ATOM 3171 O O . ARG B 1 142 ? -17.641 -19.188 2.066 1 95.25 142 ARG B O 1
ATOM 3178 N N . ASP B 1 143 ? -17 -20.219 0.126 1 97.88 143 ASP B N 1
ATOM 3179 C CA . ASP B 1 143 ? -17.469 -19.172 -0.764 1 97.88 143 ASP B CA 1
ATOM 3180 C C . ASP B 1 143 ? -18.656 -19.641 -1.598 1 97.88 143 ASP B C 1
ATOM 3182 O O . ASP B 1 143 ? -18.891 -20.844 -1.737 1 97.88 143 ASP B O 1
ATOM 3186 N N . LEU B 1 144 ? -19.484 -18.656 -2.039 1 98.5 144 LEU B N 1
ATOM 3187 C CA . LEU B 1 144 ? -20.469 -18.938 -3.082 1 98.5 144 LEU B CA 1
ATOM 3188 C C . LEU B 1 144 ? -19.812 -19.016 -4.449 1 98.5 144 LEU B C 1
ATOM 3190 O O . LEU B 1 144 ? -19.016 -18.141 -4.812 1 98.5 144 LEU B O 1
ATOM 3194 N N . ILE B 1 145 ? -20.047 -20.078 -5.152 1 98.69 145 ILE B N 1
ATOM 3195 C CA . ILE B 1 145 ? -19.438 -20.297 -6.457 1 98.69 145 ILE B CA 1
ATOM 3196 C C . ILE B 1 145 ? -20.5 -20.297 -7.543 1 98.69 145 ILE B C 1
ATOM 3198 O O . ILE B 1 145 ? -21.422 -21.125 -7.516 1 98.69 145 ILE B O 1
ATOM 3202 N N . LEU B 1 146 ? -20.375 -19.406 -8.445 1 98.81 146 LEU B N 1
ATOM 3203 C CA . LEU B 1 146 ? -21.328 -19.266 -9.547 1 98.81 146 LEU B CA 1
ATOM 3204 C C . LEU B 1 146 ? -20.688 -19.688 -10.867 1 98.81 146 LEU B C 1
ATOM 3206 O O . LEU B 1 146 ? -19.734 -19.062 -11.32 1 98.81 146 LEU B O 1
ATOM 3210 N N . LEU B 1 147 ? -21.203 -20.719 -11.453 1 98.81 147 LEU B N 1
ATOM 3211 C CA . LEU B 1 147 ? -20.781 -21.141 -12.789 1 98.81 147 LEU B CA 1
ATOM 3212 C C . LEU B 1 147 ? -21.516 -20.328 -13.859 1 98.81 147 LEU B C 1
ATOM 3214 O O . LEU B 1 147 ? -22.75 -20.406 -13.969 1 98.81 147 LEU B O 1
ATOM 3218 N N . LEU B 1 148 ? -20.703 -19.594 -14.586 1 98.62 148 LEU B N 1
ATOM 3219 C CA . LEU B 1 148 ? -21.297 -18.812 -15.664 1 98.62 148 LEU B CA 1
ATOM 3220 C C . LEU B 1 148 ? -21.156 -19.516 -17 1 98.62 148 LEU B C 1
ATOM 3222 O O . LEU B 1 148 ? -20.484 -20.547 -17.094 1 98.62 148 LEU B O 1
ATOM 3226 N N . ASN B 1 149 ? -21.828 -18.953 -18.016 1 97.62 149 ASN B N 1
ATOM 3227 C CA . ASN B 1 149 ? -21.969 -19.688 -19.266 1 97.62 149 ASN B CA 1
ATOM 3228 C C . ASN B 1 149 ? -20.766 -19.484 -20.172 1 97.62 149 ASN B C 1
ATOM 3230 O O . ASN B 1 149 ? -20.547 -20.25 -21.109 1 97.62 149 ASN B O 1
ATOM 3234 N N . SER B 1 150 ? -20 -18.375 -19.938 1 98.19 150 SER B N 1
ATOM 3235 C CA . SER B 1 150 ? -18.875 -18.109 -20.812 1 98.19 150 SER B CA 1
ATOM 3236 C C . SER B 1 150 ? -17.828 -17.234 -20.125 1 98.19 150 SER B C 1
ATOM 3238 O O . SER B 1 150 ? -18.141 -16.562 -19.125 1 98.19 150 SER B O 1
ATOM 3240 N N . GLU B 1 151 ? -16.672 -17.312 -20.703 1 98.56 151 GLU B N 1
ATOM 3241 C CA . GLU B 1 151 ? -15.602 -16.422 -20.266 1 98.56 151 GLU B CA 1
ATOM 3242 C C . GLU B 1 151 ? -16.031 -14.953 -20.344 1 98.56 151 GLU B C 1
ATOM 3244 O O . GLU B 1 151 ? -15.703 -14.156 -19.453 1 98.56 151 GLU B O 1
ATOM 3249 N N . GLN B 1 152 ? -16.766 -14.594 -21.328 1 98.31 152 GLN B N 1
ATOM 3250 C CA . GLN B 1 152 ? -17.219 -13.227 -21.531 1 98.31 152 GLN B CA 1
ATOM 3251 C C . GLN B 1 152 ? -18.141 -12.773 -20.391 1 98.31 152 GLN B C 1
ATOM 3253 O O . GLN B 1 152 ? -18.078 -11.625 -19.953 1 98.31 152 GLN B O 1
ATOM 3258 N N . GLU B 1 153 ? -18.953 -13.672 -19.938 1 98.19 153 GLU B N 1
ATOM 3259 C CA . GLU B 1 153 ? -19.812 -13.336 -18.797 1 98.19 153 GLU B CA 1
ATOM 3260 C C . GLU B 1 153 ? -19 -13.055 -17.547 1 98.19 153 GLU B C 1
ATOM 3262 O O . GLU B 1 153 ? -19.359 -12.188 -16.75 1 98.19 153 GLU B O 1
ATOM 3267 N N . VAL B 1 154 ? -17.938 -13.852 -17.391 1 98.62 154 VAL B N 1
ATOM 3268 C CA . VAL B 1 154 ? -17.047 -13.641 -16.266 1 98.62 154 VAL B CA 1
ATOM 3269 C C . VAL B 1 154 ? -16.391 -12.266 -16.359 1 98.62 154 VAL B C 1
ATOM 3271 O O . VAL B 1 154 ? -16.359 -11.516 -15.383 1 98.62 154 VAL B O 1
ATOM 3274 N N . ILE B 1 155 ? -15.898 -11.898 -17.531 1 98.06 155 ILE B N 1
ATOM 3275 C CA . ILE B 1 155 ? -15.219 -10.633 -17.781 1 98.06 155 ILE B CA 1
ATOM 3276 C C . ILE B 1 155 ? -16.188 -9.469 -17.547 1 98.06 155 ILE B C 1
ATOM 3278 O O . ILE B 1 155 ? -15.82 -8.461 -16.938 1 98.06 155 ILE B O 1
ATOM 3282 N N . ASN B 1 156 ? -17.453 -9.617 -17.859 1 97.62 156 ASN B N 1
ATOM 3283 C CA . ASN B 1 156 ? -18.422 -8.516 -17.891 1 97.62 156 ASN B CA 1
ATOM 3284 C C . ASN B 1 156 ? -19.141 -8.352 -16.562 1 97.62 156 ASN B C 1
ATOM 3286 O O . ASN B 1 156 ? -19.844 -7.359 -16.344 1 97.62 156 ASN B O 1
ATOM 3290 N N . TYR B 1 157 ? -19.016 -9.344 -15.742 1 97.62 157 TYR B N 1
ATOM 3291 C CA . TYR B 1 157 ? -19.719 -9.289 -14.469 1 97.62 157 TYR B CA 1
ATOM 3292 C C . TYR B 1 157 ? -19.312 -8.055 -13.672 1 97.62 157 TYR B C 1
ATOM 3294 O O . TYR B 1 157 ? -18.125 -7.762 -13.539 1 97.62 157 TYR B O 1
ATOM 3302 N N . LYS B 1 158 ? -20.25 -7.281 -13.195 1 95.69 158 LYS B N 1
ATOM 3303 C CA . LYS B 1 158 ? -20.062 -6.117 -12.336 1 95.69 158 LYS B CA 1
ATOM 3304 C C . LYS B 1 158 ? -20.672 -6.34 -10.961 1 95.69 158 LYS B C 1
ATOM 3306 O O . LYS B 1 158 ? -21.891 -6.258 -10.797 1 95.69 158 LYS B O 1
ATOM 3311 N N . PRO B 1 159 ? -19.859 -6.609 -9.992 1 96.31 159 PRO B N 1
ATOM 3312 C CA . PRO B 1 159 ? -20.406 -6.875 -8.664 1 96.31 159 PRO B CA 1
ATOM 3313 C C . PRO B 1 159 ? -21.062 -5.652 -8.039 1 96.31 159 PRO B C 1
ATOM 3315 O O . PRO B 1 159 ? -20.547 -4.539 -8.148 1 96.31 159 PRO B O 1
ATOM 3318 N N . ASN B 1 160 ? -22.281 -5.848 -7.543 1 95.94 160 ASN B N 1
ATOM 3319 C CA . ASN B 1 160 ? -22.891 -4.879 -6.637 1 95.94 160 ASN B CA 1
ATOM 3320 C C . ASN B 1 160 ? -22.625 -5.238 -5.176 1 95.94 160 ASN B C 1
ATOM 3322 O O . ASN B 1 160 ? -23.391 -6.004 -4.578 1 95.94 160 ASN B O 1
ATOM 3326 N N . TYR B 1 161 ? -21.562 -4.605 -4.598 1 94.69 161 TYR B N 1
ATOM 3327 C CA . TYR B 1 161 ? -21.078 -5.031 -3.289 1 94.69 161 TYR B CA 1
ATOM 3328 C C . TYR B 1 161 ? -22.141 -4.777 -2.215 1 94.69 161 TYR B C 1
ATOM 3330 O O . TYR B 1 161 ? -22.25 -5.535 -1.25 1 94.69 161 TYR B O 1
ATOM 3338 N N . ALA B 1 162 ? -22.875 -3.734 -2.355 1 91.19 162 ALA B N 1
ATOM 3339 C CA . ALA B 1 162 ? -23.953 -3.459 -1.398 1 91.19 162 ALA B CA 1
ATOM 3340 C C . ALA B 1 162 ? -24.969 -4.602 -1.363 1 91.19 162 ALA B C 1
ATOM 3342 O O . ALA B 1 162 ? -25.453 -4.977 -0.293 1 91.19 162 ALA B O 1
ATOM 3343 N N . GLN B 1 163 ? -25.312 -5.125 -2.473 1 95.06 163 GLN B N 1
ATOM 3344 C CA . GLN B 1 163 ? -26.234 -6.254 -2.564 1 95.06 163 GLN B CA 1
ATOM 3345 C C . GLN B 1 163 ? -25.562 -7.551 -2.135 1 95.06 163 GLN B C 1
ATOM 3347 O O . GLN B 1 163 ? -26.141 -8.328 -1.366 1 95.06 163 GLN B O 1
ATOM 3352 N N . LEU B 1 164 ? -24.328 -7.699 -2.568 1 96.56 164 LEU B N 1
ATOM 3353 C CA . LEU B 1 164 ? -23.625 -8.945 -2.307 1 96.56 164 LEU B CA 1
ATOM 3354 C C . LEU B 1 164 ? -23.359 -9.117 -0.815 1 96.56 164 LEU B C 1
ATOM 3356 O O . LEU B 1 164 ? -23.312 -10.242 -0.315 1 96.56 164 LEU B O 1
ATOM 3360 N N . ARG B 1 165 ? -23.25 -8.055 -0.125 1 94.44 165 ARG B N 1
ATOM 3361 C CA . ARG B 1 165 ? -22.984 -8.094 1.309 1 94.44 165 ARG B CA 1
ATOM 3362 C C . ARG B 1 165 ? -24.156 -8.727 2.066 1 94.44 165 ARG B C 1
ATOM 3364 O O . ARG B 1 165 ? -24 -9.172 3.203 1 94.44 165 ARG B O 1
ATOM 3371 N N . LYS B 1 166 ? -25.328 -8.664 1.521 1 94.56 166 LYS B N 1
ATOM 3372 C CA . LYS B 1 166 ? -26.516 -9.242 2.143 1 94.56 166 LYS B CA 1
ATOM 3373 C C . LYS B 1 166 ? -26.453 -10.766 2.131 1 94.56 166 LYS B C 1
ATOM 3375 O O . LYS B 1 166 ? -27.219 -11.438 2.828 1 94.56 166 LYS B O 1
ATOM 3380 N N . LEU B 1 167 ? -25.531 -11.336 1.304 1 95.88 167 LEU B N 1
ATOM 3381 C CA . LEU B 1 167 ? -25.297 -12.773 1.308 1 95.88 167 LEU B CA 1
ATOM 3382 C C . LEU B 1 167 ? -24.359 -13.172 2.438 1 95.88 167 LEU B C 1
ATOM 3384 O O . LEU B 1 167 ? -23.156 -13.398 2.205 1 95.88 167 LEU B O 1
ATOM 3388 N N . THR B 1 168 ? -24.859 -13.367 3.572 1 93.06 168 THR B N 1
ATOM 3389 C CA . THR B 1 168 ? -24.078 -13.469 4.793 1 93.06 168 THR B CA 1
ATOM 3390 C C . THR B 1 168 ? -23.609 -14.898 5.016 1 93.06 168 THR B C 1
ATOM 3392 O O . THR B 1 168 ? -22.75 -15.156 5.875 1 93.06 168 THR B O 1
ATOM 3395 N N . ASP B 1 169 ? -24.094 -15.852 4.199 1 95.56 169 ASP B N 1
ATOM 3396 C CA . ASP B 1 169 ? -23.781 -17.266 4.395 1 95.56 169 ASP B CA 1
ATOM 3397 C C . ASP B 1 169 ? -22.375 -17.578 3.869 1 95.56 169 ASP B C 1
ATOM 3399 O O . ASP B 1 169 ? -21.812 -18.641 4.18 1 95.56 169 ASP B O 1
ATOM 3403 N N . TRP B 1 170 ? -21.844 -16.688 3.061 1 96.31 170 TRP B N 1
ATOM 3404 C CA . TRP B 1 170 ? -20.578 -16.969 2.389 1 96.31 170 TRP B CA 1
ATOM 3405 C C . TRP B 1 170 ? -19.578 -15.844 2.625 1 96.31 170 TRP B C 1
ATOM 3407 O O . TRP B 1 170 ? -19.969 -14.68 2.748 1 96.31 170 TRP B O 1
ATOM 3417 N N . LEU B 1 171 ? -18.297 -16.234 2.674 1 95.06 171 LEU B N 1
ATOM 3418 C CA . LEU B 1 171 ? -17.219 -15.266 2.869 1 95.06 171 LEU B CA 1
ATOM 3419 C C . LEU B 1 171 ? -16.984 -14.445 1.604 1 95.06 171 LEU B C 1
ATOM 3421 O O . LEU B 1 171 ? -16.812 -13.227 1.671 1 95.06 171 LEU B O 1
ATOM 3425 N N . GLY B 1 172 ? -16.922 -15.109 0.476 1 97.12 172 GLY B N 1
ATOM 3426 C CA . GLY B 1 172 ? -16.688 -14.477 -0.812 1 97.12 172 GLY B CA 1
ATOM 3427 C C . GLY B 1 172 ? -17.547 -15.055 -1.925 1 97.12 172 GLY B C 1
ATOM 3428 O O . GLY B 1 172 ? -18.359 -15.953 -1.688 1 97.12 172 GLY B O 1
ATOM 3429 N N . ILE B 1 173 ? -17.438 -14.461 -3.096 1 98.38 173 ILE B N 1
ATOM 3430 C CA . ILE B 1 173 ? -18.141 -14.898 -4.293 1 98.38 173 ILE B CA 1
ATOM 3431 C C . ILE B 1 173 ? -17.141 -15.242 -5.391 1 98.38 173 ILE B C 1
ATOM 3433 O O . ILE B 1 173 ? -16.328 -14.406 -5.781 1 98.38 173 ILE B O 1
ATOM 3437 N N . ILE B 1 174 ? -17.188 -16.438 -5.766 1 98.69 174 ILE B N 1
ATOM 3438 C CA . ILE B 1 174 ? -16.391 -16.906 -6.898 1 98.69 174 ILE B CA 1
ATOM 3439 C C . ILE B 1 174 ? -17.266 -17.016 -8.133 1 98.69 174 ILE B C 1
ATOM 3441 O O . ILE B 1 174 ? -18.344 -17.625 -8.086 1 98.69 174 ILE B O 1
ATOM 3445 N N . ILE B 1 175 ? -16.875 -16.469 -9.203 1 98.81 175 ILE B N 1
ATOM 3446 C CA . ILE B 1 175 ? -17.516 -16.734 -10.484 1 98.81 175 ILE B CA 1
ATOM 3447 C C . ILE B 1 175 ? -16.516 -17.422 -11.422 1 98.81 175 ILE B C 1
ATOM 3449 O O . ILE B 1 175 ? -15.328 -17.125 -11.391 1 98.81 175 ILE B O 1
ATOM 3453 N N . THR B 1 176 ? -16.984 -18.328 -12.195 1 98.88 176 THR B N 1
ATOM 3454 C CA . THR B 1 176 ? -16.094 -19.125 -13.039 1 98.88 176 THR B CA 1
ATOM 3455 C C . THR B 1 176 ? -16.812 -19.594 -14.297 1 98.88 176 THR B C 1
ATOM 3457 O O . THR B 1 176 ? -18.047 -19.609 -14.336 1 98.88 176 THR B O 1
ATOM 3460 N N . ALA B 1 177 ? -16.031 -19.891 -15.281 1 98.88 177 ALA B N 1
ATOM 3461 C CA . ALA B 1 177 ? -16.484 -20.469 -16.547 1 98.88 177 ALA B CA 1
ATOM 3462 C C . ALA B 1 177 ? -15.344 -21.188 -17.25 1 98.88 177 ALA B C 1
ATOM 3464 O O . ALA B 1 177 ? -14.188 -21.078 -16.859 1 98.88 177 ALA B O 1
ATOM 3465 N N . GLN B 1 178 ? -15.734 -22 -18.203 1 98.62 178 GLN B N 1
ATOM 3466 C CA . GLN B 1 178 ? -14.695 -22.578 -19.047 1 98.62 178 GLN B CA 1
ATOM 3467 C C . GLN B 1 178 ? -13.93 -21.484 -19.812 1 98.62 178 GLN B C 1
ATOM 3469 O O . GLN B 1 178 ? -14.523 -20.516 -20.281 1 98.62 178 GLN B O 1
ATOM 3474 N N . GLY B 1 179 ? -12.648 -21.688 -19.922 1 98.44 179 GLY B N 1
ATOM 3475 C CA . GLY B 1 179 ? -11.812 -20.688 -20.578 1 98.44 179 GLY B CA 1
ATOM 3476 C C . GLY B 1 179 ? -11.766 -20.859 -22.094 1 98.44 179 GLY B C 1
ATOM 3477 O O . GLY B 1 179 ? -12.102 -21.922 -22.609 1 98.44 179 GLY B O 1
ATOM 3478 N N . SER B 1 180 ? -11.336 -19.781 -22.734 1 97.5 180 SER B N 1
ATOM 3479 C CA . SER B 1 180 ? -11.102 -19.828 -24.172 1 97.5 180 SER B CA 1
ATOM 3480 C C . SER B 1 180 ? -9.664 -20.219 -24.5 1 97.5 180 SER B C 1
ATOM 3482 O O . SER B 1 180 ? -9.422 -21.047 -25.375 1 97.5 180 SER B O 1
ATOM 3484 N N . ASN B 1 181 ? -8.703 -19.672 -23.781 1 96.75 181 ASN B N 1
ATOM 3485 C CA . ASN B 1 181 ? -7.285 -19.953 -24 1 96.75 181 ASN B CA 1
ATOM 3486 C C . ASN B 1 181 ? -6.668 -20.672 -22.797 1 96.75 181 ASN B C 1
ATOM 3488 O O . ASN B 1 181 ? -5.469 -20.938 -22.781 1 96.75 181 ASN B O 1
ATOM 3492 N N . THR B 1 182 ? -7.344 -20.844 -21.797 1 98.56 182 THR B N 1
ATOM 3493 C CA . THR B 1 182 ? -7.039 -21.656 -20.625 1 98.56 182 THR B CA 1
ATOM 3494 C C . THR B 1 182 ? -8.148 -22.656 -20.375 1 98.56 182 THR B C 1
ATOM 3496 O O . THR B 1 182 ? -9.188 -22.641 -21.047 1 98.56 182 THR B O 1
ATOM 3499 N N . ASP B 1 183 ? -7.891 -23.578 -19.438 1 98.81 183 ASP B N 1
ATOM 3500 C CA . ASP B 1 183 ? -8.914 -24.594 -19.172 1 98.81 183 ASP B CA 1
ATOM 3501 C C . ASP B 1 183 ? -10.141 -23.953 -18.516 1 98.81 183 ASP B C 1
ATOM 3503 O O . ASP B 1 183 ? -11.281 -24.281 -18.859 1 98.81 183 ASP B O 1
ATOM 3507 N N . PHE B 1 184 ? -9.93 -23.047 -17.578 1 98.88 184 PHE B N 1
ATOM 3508 C CA . PHE B 1 184 ? -11.039 -22.312 -16.969 1 98.88 184 PHE B CA 1
ATOM 3509 C C . PHE B 1 184 ? -10.578 -20.953 -16.469 1 98.88 184 PHE B C 1
ATOM 3511 O O . PHE B 1 184 ? -9.375 -20.688 -16.375 1 98.88 184 PHE B O 1
ATOM 3518 N N . VAL B 1 185 ? -11.586 -20.047 -16.234 1 98.88 185 VAL B N 1
ATOM 3519 C CA . VAL B 1 185 ? -11.344 -18.688 -15.766 1 98.88 185 VAL B CA 1
ATOM 3520 C C . VAL B 1 185 ? -12.195 -18.406 -14.539 1 98.88 185 VAL B C 1
ATOM 3522 O O . VAL B 1 185 ? -13.195 -19.078 -14.297 1 98.88 185 VAL B O 1
ATOM 3525 N N . SER B 1 186 ? -11.758 -17.484 -13.789 1 98.88 186 SER B N 1
ATOM 3526 C CA . SER B 1 186 ? -12.492 -17.141 -12.57 1 98.88 186 SER B CA 1
ATOM 3527 C C . SER B 1 186 ? -12.266 -15.68 -12.18 1 98.88 186 SER B C 1
ATOM 3529 O O . SER B 1 186 ? -11.438 -15 -12.773 1 98.88 186 SER B O 1
ATOM 3531 N N . ARG B 1 187 ? -13.031 -15.172 -11.352 1 98.75 187 ARG B N 1
ATOM 3532 C CA . ARG B 1 187 ? -12.844 -13.977 -10.547 1 98.75 187 ARG B CA 1
ATOM 3533 C C . ARG B 1 187 ? -13.328 -14.195 -9.117 1 98.75 187 ARG B C 1
ATOM 3535 O O . ARG B 1 187 ? -14.133 -15.086 -8.859 1 98.75 187 ARG B O 1
ATOM 3542 N N . TYR B 1 188 ? -12.812 -13.461 -8.172 1 98.5 188 TYR B N 1
ATOM 3543 C CA . TYR B 1 188 ? -13.133 -13.586 -6.754 1 98.5 188 TYR B CA 1
ATOM 3544 C C . TYR B 1 188 ? -13.453 -12.227 -6.148 1 98.5 188 TYR B C 1
ATOM 3546 O O . TYR B 1 188 ? -12.641 -11.305 -6.211 1 98.5 188 TYR B O 1
ATOM 3554 N N . PHE B 1 189 ? -14.633 -12.117 -5.531 1 98 189 PHE B N 1
ATOM 3555 C CA . PHE B 1 189 ? -15.102 -10.867 -4.934 1 98 189 PHE B CA 1
ATOM 3556 C C . PHE B 1 189 ? -15.273 -11.016 -3.428 1 98 189 PHE B C 1
ATOM 3558 O O . PHE B 1 189 ? -15.758 -12.047 -2.953 1 98 189 PHE B O 1
ATOM 3565 N N . CYS B 1 190 ? -14.75 -10.023 -2.672 1 95.5 190 CYS B N 1
ATOM 3566 C CA . CYS B 1 190 ? -14.906 -9.93 -1.226 1 95.5 190 CYS B CA 1
ATOM 3567 C C . CYS B 1 190 ? -15.883 -8.812 -0.855 1 95.5 190 CYS B C 1
ATOM 3569 O O . CYS B 1 190 ? -15.461 -7.676 -0.616 1 95.5 190 CYS B O 1
ATOM 3571 N N . PRO B 1 191 ? -17.188 -9.18 -0.629 1 94.62 191 PRO B N 1
ATOM 3572 C CA . PRO B 1 191 ? -18.203 -8.156 -0.415 1 94.62 191 PRO B CA 1
ATOM 3573 C C . PRO B 1 191 ? -17.938 -7.305 0.823 1 94.62 191 PRO B C 1
ATOM 3575 O O . PRO B 1 191 ? -18.125 -6.086 0.793 1 94.62 191 PRO B O 1
ATOM 3578 N N . GLU B 1 192 ? -17.422 -7.887 1.858 1 89.19 192 GLU B N 1
ATOM 3579 C CA . GLU B 1 192 ? -17.203 -7.168 3.111 1 89.19 192 GLU B CA 1
ATOM 3580 C C . GLU B 1 192 ? -16.156 -6.078 2.945 1 89.19 192 GLU B C 1
ATOM 3582 O O . GLU B 1 192 ? -16.141 -5.098 3.691 1 89.19 192 GLU B O 1
ATOM 3587 N N . LEU B 1 193 ? -15.32 -6.242 1.992 1 88.12 193 LEU B N 1
ATOM 3588 C CA . LEU B 1 193 ? -14.234 -5.297 1.779 1 88.12 193 LEU B CA 1
ATOM 3589 C C . LEU B 1 193 ? -14.484 -4.441 0.542 1 88.12 193 LEU B C 1
ATOM 3591 O O . LEU B 1 193 ? -13.656 -3.611 0.173 1 88.12 193 LEU B O 1
ATOM 3595 N N . ASP B 1 194 ? -15.641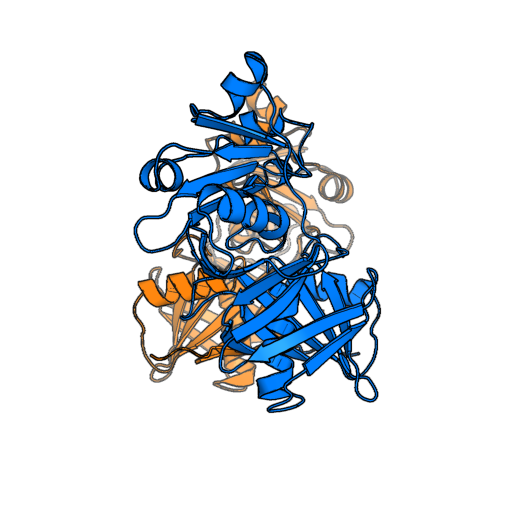 -4.648 -0.074 1 91.38 194 ASP B N 1
ATOM 3596 C CA . ASP B 1 194 ? -15.969 -3.977 -1.326 1 91.38 194 ASP B CA 1
ATOM 3597 C C . ASP B 1 194 ? -14.812 -4.062 -2.32 1 91.38 194 ASP B C 1
ATOM 3599 O O . ASP B 1 194 ? -14.406 -3.053 -2.896 1 91.38 194 ASP B O 1
ATOM 3603 N N . SER B 1 195 ? -14.312 -5.371 -2.445 1 94.38 195 SER B N 1
ATOM 3604 C CA . SER B 1 195 ? -13.109 -5.461 -3.26 1 94.38 195 SER B CA 1
ATOM 3605 C C . SER B 1 195 ? -13.023 -6.805 -3.98 1 94.38 195 SER B C 1
ATOM 3607 O O . SER B 1 195 ? -13.797 -7.719 -3.688 1 94.38 195 SER B O 1
ATOM 3609 N N . GLU B 1 196 ? -12.172 -6.785 -4.98 1 96.94 196 GLU B N 1
ATOM 3610 C CA . GLU B 1 196 ? -11.828 -7.984 -5.738 1 96.94 196 GLU B CA 1
ATOM 3611 C C . GLU B 1 196 ? -10.383 -8.398 -5.484 1 96.94 196 GLU B C 1
ATOM 3613 O O . GLU B 1 196 ? -9.477 -7.559 -5.492 1 96.94 196 GLU B O 1
ATOM 3618 N N . ASP B 1 197 ? -10.242 -9.664 -5.184 1 96.88 197 ASP B N 1
ATOM 3619 C CA . ASP B 1 197 ? -8.891 -10.211 -5.062 1 96.88 197 ASP B CA 1
ATOM 3620 C C . ASP B 1 197 ? -8.281 -10.492 -6.434 1 96.88 197 ASP B C 1
ATOM 3622 O O . ASP B 1 197 ? -8.922 -11.109 -7.289 1 96.88 197 ASP B O 1
ATOM 3626 N N . PRO B 1 198 ? -7.031 -10.039 -6.707 1 97.38 198 PRO B N 1
ATOM 3627 C CA . PRO B 1 198 ? -6.441 -10.172 -8.039 1 97.38 198 PRO B CA 1
ATOM 3628 C C . PRO B 1 198 ? -6.242 -11.633 -8.453 1 97.38 198 PRO B C 1
ATOM 3630 O O . PRO B 1 198 ? -6.496 -11.992 -9.602 1 97.38 198 PRO B O 1
ATOM 3633 N N . VAL B 1 199 ? -5.703 -12.445 -7.609 1 98.12 199 VAL B N 1
ATOM 3634 C CA . VAL B 1 199 ? -5.508 -13.883 -7.785 1 98.12 199 VAL B CA 1
ATOM 3635 C C . VAL B 1 199 ? -5.676 -14.594 -6.445 1 98.12 199 VAL B C 1
ATOM 3637 O O . VAL B 1 199 ? -4.949 -14.305 -5.488 1 98.12 199 VAL B O 1
ATOM 3640 N N . THR B 1 200 ? -6.605 -15.477 -6.406 1 95.94 200 THR B N 1
ATOM 3641 C CA . THR B 1 200 ? -6.984 -16.109 -5.148 1 95.94 200 THR B CA 1
ATOM 3642 C C . THR B 1 200 ? -6.594 -17.578 -5.145 1 95.94 200 THR B C 1
ATOM 3644 O O . THR B 1 200 ? -7.316 -18.422 -5.684 1 95.94 200 THR B O 1
ATOM 3647 N N . GLY B 1 201 ? -5.527 -17.875 -4.398 1 92.25 201 GLY B N 1
ATOM 3648 C CA . GLY B 1 201 ? -5.102 -19.266 -4.309 1 92.25 201 GLY B CA 1
ATOM 3649 C C . GLY B 1 201 ? -6.145 -20.172 -3.684 1 92.25 201 GLY B C 1
ATOM 3650 O O . GLY B 1 201 ? -6.414 -21.266 -4.195 1 92.25 201 GLY B O 1
ATOM 3651 N N . SER B 1 202 ? -6.789 -19.703 -2.625 1 92.06 202 SER B N 1
ATOM 3652 C CA . SER B 1 202 ? -7.719 -20.531 -1.858 1 92.06 202 SER B CA 1
ATOM 3653 C C . SER B 1 202 ? -8.93 -20.922 -2.695 1 92.06 202 SER B C 1
ATOM 3655 O O . SER B 1 202 ? -9.5 -22 -2.512 1 92.06 202 SER B O 1
ATOM 3657 N N . SER B 1 203 ? -9.344 -20.062 -3.564 1 96.69 203 SER B N 1
ATOM 3658 C CA . SER B 1 203 ? -10.5 -20.375 -4.398 1 96.69 203 SER B CA 1
ATOM 3659 C C . SER B 1 203 ? -10.227 -21.578 -5.293 1 96.69 203 SER B C 1
ATOM 3661 O O . SER B 1 203 ? -11.156 -22.297 -5.688 1 96.69 203 SER B O 1
ATOM 3663 N N . HIS B 1 204 ? -9.023 -21.797 -5.586 1 97.44 204 HIS B N 1
ATOM 3664 C CA . HIS B 1 204 ? -8.656 -22.859 -6.516 1 97.44 204 HIS B CA 1
ATOM 3665 C C . HIS B 1 204 ? -8.617 -24.219 -5.812 1 97.44 204 HIS B C 1
ATOM 3667 O O . HIS B 1 204 ? -8.547 -25.25 -6.469 1 97.44 204 HIS B O 1
ATOM 3673 N N . CYS B 1 205 ? -8.641 -24.156 -4.516 1 97.06 205 CYS B N 1
ATOM 3674 C CA . CYS B 1 205 ? -8.867 -25.406 -3.799 1 97.06 205 CYS B CA 1
ATOM 3675 C C . CYS B 1 205 ? -10.227 -26 -4.148 1 97.06 205 CYS B C 1
ATOM 3677 O O . CYS B 1 205 ? -10.414 -27.219 -4.09 1 97.06 205 CYS B O 1
ATOM 3679 N N . ASN B 1 206 ? -11.195 -25.156 -4.461 1 98.38 206 ASN B N 1
ATOM 3680 C CA . ASN B 1 206 ? -12.531 -25.562 -4.875 1 98.38 206 ASN B CA 1
ATOM 3681 C C . ASN B 1 206 ? -12.617 -25.75 -6.391 1 98.38 206 ASN B C 1
ATOM 3683 O O . ASN B 1 206 ? -13.195 -26.719 -6.871 1 98.38 206 ASN B O 1
ATOM 3687 N N . LEU B 1 207 ? -12 -24.875 -7.129 1 98.75 207 LEU B N 1
ATOM 3688 C CA . LEU B 1 207 ? -12.195 -24.812 -8.57 1 98.75 207 LEU B CA 1
ATOM 3689 C C . LEU B 1 207 ? -11.453 -25.938 -9.281 1 98.75 207 LEU B C 1
ATOM 3691 O O . LEU B 1 207 ? -11.922 -26.453 -10.297 1 98.75 207 LEU B O 1
ATOM 3695 N N . ILE B 1 208 ? -10.297 -26.297 -8.75 1 98.75 208 ILE B N 1
ATOM 3696 C CA . ILE B 1 208 ? -9.477 -27.312 -9.398 1 98.75 208 ILE B CA 1
ATOM 3697 C C . ILE B 1 208 ? -10.219 -28.641 -9.422 1 98.75 208 ILE B C 1
ATOM 3699 O O . ILE B 1 208 ? -10.422 -29.234 -10.484 1 98.75 208 ILE B O 1
ATOM 3703 N N . PRO B 1 209 ? -10.648 -29.156 -8.305 1 98.38 209 PRO B N 1
ATOM 3704 C CA . PRO B 1 209 ? -11.367 -30.438 -8.383 1 98.38 209 PRO B CA 1
ATOM 3705 C C . PRO B 1 209 ? -12.656 -30.344 -9.195 1 98.38 209 PRO B C 1
ATOM 3707 O O . PRO B 1 209 ? -13.008 -31.281 -9.914 1 98.38 209 PRO B O 1
ATOM 3710 N N . TYR B 1 210 ? -13.406 -29.281 -9.117 1 98.62 210 TYR B N 1
ATOM 3711 C CA . TYR B 1 210 ? -14.633 -29.109 -9.891 1 98.62 210 TYR B CA 1
ATOM 3712 C C . TYR B 1 210 ? -14.352 -29.203 -11.383 1 98.62 210 TYR B C 1
ATOM 3714 O O . TYR B 1 210 ? -14.961 -30.016 -12.086 1 98.62 210 TYR B O 1
ATOM 3722 N N . TRP B 1 211 ? -13.445 -28.438 -11.867 1 98.75 211 TRP B N 1
ATOM 3723 C CA . TRP B 1 211 ? -13.18 -28.359 -13.297 1 98.75 211 TRP B CA 1
ATOM 3724 C C . TRP B 1 211 ? -12.461 -29.625 -13.781 1 98.75 211 TRP B C 1
ATOM 3726 O O . TRP B 1 211 ? -12.617 -30.031 -14.938 1 98.75 211 TRP B O 1
ATOM 3736 N N . SER B 1 212 ? -11.625 -30.125 -12.891 1 98.62 212 SER B N 1
ATOM 3737 C CA . SER B 1 212 ? -11.016 -31.406 -13.242 1 98.62 212 SER B CA 1
ATOM 3738 C C . SER B 1 212 ? -12.07 -32.438 -13.594 1 98.62 212 SER B C 1
ATOM 3740 O O . SER B 1 212 ? -11.961 -33.125 -14.617 1 98.62 212 SER B O 1
ATOM 3742 N N . GLU B 1 213 ? -13.039 -32.594 -12.812 1 97.81 213 GLU B N 1
ATOM 3743 C CA . GLU B 1 213 ? -14.125 -33.531 -13.07 1 97.81 213 GLU B CA 1
ATOM 3744 C C . GLU B 1 213 ? -14.906 -33.156 -14.32 1 97.81 213 GLU B C 1
ATOM 3746 O O . GLU B 1 213 ? -15.219 -34 -15.148 1 97.81 213 GLU B O 1
ATOM 3751 N N . LYS B 1 214 ? -15.164 -31.969 -14.438 1 97.81 214 LYS B N 1
ATOM 3752 C CA . LYS B 1 214 ? -15.992 -31.484 -15.547 1 97.81 214 LYS B CA 1
ATOM 3753 C C . LYS B 1 214 ? -15.281 -31.672 -16.875 1 97.81 214 LYS B C 1
ATOM 3755 O O . LYS B 1 214 ? -15.906 -32.031 -17.891 1 97.81 214 LYS B O 1
ATOM 3760 N N . LEU B 1 215 ? -14.031 -31.438 -16.875 1 98.25 215 LEU B N 1
ATOM 3761 C CA . LEU B 1 215 ? -13.273 -31.438 -18.125 1 98.25 215 LEU B CA 1
ATOM 3762 C C . LEU B 1 215 ? -12.586 -32.781 -18.344 1 98.25 215 LEU B C 1
ATOM 3764 O O . LEU B 1 215 ? -12.109 -33.062 -19.438 1 98.25 215 LEU B O 1
ATOM 3768 N N . GLY B 1 216 ? -12.461 -33.562 -17.344 1 97.94 216 GLY B N 1
ATOM 3769 C CA . GLY B 1 216 ? -11.742 -34.812 -17.438 1 97.94 216 GLY B CA 1
ATOM 3770 C C . GLY B 1 216 ? -10.242 -34.625 -17.531 1 97.94 216 GLY B C 1
ATOM 3771 O O . GLY B 1 216 ? -9.57 -35.375 -18.25 1 97.94 216 GLY B O 1
ATOM 3772 N N . LYS B 1 217 ? -9.703 -33.594 -16.906 1 97.88 217 LYS B N 1
ATOM 3773 C CA . LYS B 1 217 ? -8.281 -33.281 -16.922 1 97.88 217 LYS B CA 1
ATOM 3774 C C . LYS B 1 217 ? -7.711 -33.25 -15.508 1 97.88 217 LYS B C 1
ATOM 3776 O O . LYS B 1 217 ? -8.352 -32.75 -14.578 1 97.88 217 LYS B O 1
ATOM 3781 N N . HIS B 1 218 ? -6.539 -33.75 -15.367 1 97.62 218 HIS B N 1
ATOM 3782 C CA . HIS B 1 218 ? -5.863 -33.719 -14.07 1 97.62 218 HIS B CA 1
ATOM 3783 C C . HIS B 1 218 ? -4.926 -32.531 -13.969 1 97.62 218 HIS B C 1
ATOM 3785 O O . HIS B 1 218 ? -4.578 -32.094 -12.867 1 97.62 218 HIS B O 1
ATOM 3791 N N . LYS B 1 219 ? -4.379 -32.156 -15.078 1 98.5 219 LYS B N 1
ATOM 3792 C CA . LYS B 1 219 ? -3.574 -30.938 -15.195 1 98.5 219 LYS B CA 1
ATOM 3793 C C . LYS B 1 219 ? -4.293 -29.875 -16.016 1 98.5 219 LYS B C 1
ATOM 3795 O O . LYS B 1 219 ? -4.812 -30.172 -17.109 1 98.5 219 LYS B O 1
ATOM 3800 N N . MET B 1 220 ? -4.332 -28.688 -15.438 1 98.75 220 MET B N 1
ATOM 3801 C CA . MET B 1 220 ? -5.07 -27.609 -16.078 1 98.75 220 MET B CA 1
ATOM 3802 C C . MET B 1 220 ? -4.344 -26.281 -15.906 1 98.75 220 MET B C 1
ATOM 3804 O O . MET B 1 220 ? -3.441 -26.156 -15.07 1 98.75 220 MET B O 1
ATOM 3808 N N . VAL B 1 221 ? -4.66 -25.375 -16.781 1 98.81 221 VAL B N 1
ATOM 3809 C CA . VAL B 1 221 ? -4.227 -24 -16.672 1 98.81 221 VAL B CA 1
ATOM 3810 C C . VAL B 1 221 ? -5.438 -23.094 -16.453 1 98.81 221 VAL B C 1
ATOM 3812 O O . VAL B 1 221 ? -6.422 -23.172 -17.203 1 98.81 221 VAL B O 1
ATOM 3815 N N . ALA B 1 222 ? -5.383 -22.344 -15.43 1 98.75 222 ALA B N 1
ATOM 3816 C CA . ALA B 1 222 ? -6.469 -21.422 -15.109 1 98.75 222 ALA B CA 1
ATOM 3817 C C . ALA B 1 222 ? -6 -19.969 -15.203 1 98.75 222 ALA B C 1
ATOM 3819 O O . ALA B 1 222 ? -4.812 -19.688 -15.047 1 98.75 222 ALA B O 1
ATOM 3820 N N . ALA B 1 223 ? -6.906 -19.094 -15.508 1 98.69 223 ALA B N 1
ATOM 3821 C CA . ALA B 1 223 ? -6.668 -17.656 -15.461 1 98.69 223 ALA B CA 1
ATOM 3822 C C . ALA B 1 223 ? -7.695 -16.953 -14.578 1 98.69 223 ALA B C 1
ATOM 3824 O O . ALA B 1 223 ? -8.898 -17.172 -14.727 1 98.69 223 ALA B O 1
ATOM 3825 N N . GLN B 1 224 ? -7.219 -16.281 -13.562 1 98.5 224 GLN B N 1
ATOM 3826 C CA . GLN B 1 224 ? -8.125 -15.344 -12.898 1 98.5 224 GLN B CA 1
ATOM 3827 C C . GLN B 1 224 ? -8.148 -14 -13.617 1 98.5 224 GLN B C 1
ATOM 3829 O O . GLN B 1 224 ? -7.109 -13.359 -13.797 1 98.5 224 GLN B O 1
ATOM 3834 N N . LEU B 1 225 ? -9.391 -13.594 -13.992 1 98.38 225 LEU B N 1
ATOM 3835 C CA . LEU B 1 225 ? -9.555 -12.477 -14.906 1 98.38 225 LEU B CA 1
ATOM 3836 C C . LEU B 1 225 ? -9.969 -11.211 -14.156 1 98.38 225 LEU B C 1
ATOM 3838 O O . LEU B 1 225 ? -10.938 -10.555 -14.531 1 98.38 225 LEU B O 1
ATOM 3842 N N . SER B 1 226 ? -9.25 -10.914 -13.086 1 97.5 226 SER B N 1
ATOM 3843 C CA . SER B 1 226 ? -9.367 -9.617 -12.414 1 97.5 226 SER B CA 1
ATOM 3844 C C . SER B 1 226 ? -8.719 -8.508 -13.234 1 97.5 226 SER B C 1
ATOM 3846 O O . SER B 1 226 ? -8.195 -8.758 -14.328 1 97.5 226 SER B O 1
ATOM 3848 N N . ASN B 1 227 ? -8.805 -7.266 -12.758 1 94.75 227 ASN B N 1
ATOM 3849 C CA . ASN B 1 227 ? -8.141 -6.152 -13.43 1 94.75 227 ASN B CA 1
ATOM 3850 C C . ASN B 1 227 ? -6.652 -6.418 -13.633 1 94.75 227 ASN B C 1
ATOM 3852 O O . ASN B 1 227 ? -6.102 -6.117 -14.688 1 94.75 227 ASN B O 1
ATOM 3856 N N . ARG B 1 228 ? -5.945 -7 -12.648 1 96.62 228 ARG B N 1
ATOM 3857 C CA . ARG B 1 228 ? -4.531 -7.328 -12.766 1 96.62 228 ARG B CA 1
ATOM 3858 C C . ARG B 1 228 ? -4.332 -8.641 -13.523 1 96.62 228 ARG B C 1
ATOM 3860 O O . ARG B 1 228 ? -3.42 -8.75 -14.344 1 96.62 228 ARG B O 1
ATOM 3867 N N . GLY B 1 229 ? -5.25 -9.586 -13.234 1 97.69 229 GLY B N 1
ATOM 3868 C CA . GLY B 1 229 ? -5.152 -10.891 -13.875 1 97.69 229 GLY B CA 1
ATOM 3869 C C . GLY B 1 229 ? -4.031 -11.742 -13.32 1 97.69 229 GLY B C 1
ATOM 3870 O O . GLY B 1 229 ? -3.107 -11.234 -12.688 1 97.69 229 GLY B O 1
ATOM 3871 N N . GLY B 1 230 ? -4.133 -13.008 -13.531 1 98.19 230 GLY B N 1
ATOM 3872 C CA . GLY B 1 230 ? -3.105 -13.961 -13.148 1 98.19 230 GLY B CA 1
ATOM 3873 C C . GLY B 1 230 ? -3.316 -15.336 -13.742 1 98.19 230 GLY B C 1
ATOM 3874 O O . GLY B 1 230 ? -4.434 -15.688 -14.133 1 98.19 230 GLY B O 1
ATOM 3875 N N . ILE B 1 231 ? -2.197 -16.094 -13.898 1 98.44 231 ILE B N 1
ATOM 3876 C CA . ILE B 1 231 ? -2.213 -17.453 -14.445 1 98.44 231 ILE B CA 1
ATOM 3877 C C . ILE B 1 231 ? -1.795 -18.453 -13.375 1 98.44 231 ILE B C 1
ATOM 3879 O O . ILE B 1 231 ? -0.82 -18.219 -12.648 1 98.44 231 ILE B O 1
ATOM 3883 N N . ILE B 1 232 ? -2.588 -19.5 -13.273 1 98.62 232 ILE B N 1
ATOM 3884 C CA . ILE B 1 232 ? -2.355 -20.531 -12.258 1 98.62 232 ILE B CA 1
ATOM 3885 C C . ILE B 1 232 ? -2.254 -21.891 -12.93 1 98.62 232 ILE B C 1
ATOM 3887 O O . ILE B 1 232 ? -3.111 -22.266 -13.742 1 98.62 232 ILE B O 1
ATOM 3891 N N . GLN B 1 233 ? -1.163 -22.625 -12.711 1 98.69 233 GLN B N 1
ATOM 3892 C CA . GLN B 1 233 ? -1.072 -24.031 -13.07 1 98.69 233 GLN B CA 1
ATOM 3893 C C . GLN B 1 233 ? -1.725 -24.922 -12.008 1 98.69 233 GLN B C 1
ATOM 3895 O O . GLN B 1 233 ? -1.42 -24.797 -10.82 1 98.69 233 GLN B O 1
ATOM 3900 N N . CYS B 1 234 ? -2.629 -25.766 -12.438 1 98.44 234 CYS B N 1
ATOM 3901 C CA . CYS B 1 234 ? -3.477 -26.547 -11.547 1 98.44 234 CYS B CA 1
ATOM 3902 C C . CYS B 1 234 ? -3.264 -28.031 -11.766 1 98.44 234 CYS B C 1
ATOM 3904 O O . CYS B 1 234 ? -3.15 -28.484 -12.906 1 98.44 234 CYS B O 1
ATOM 3906 N N . GLU B 1 235 ? -3.213 -28.766 -10.727 1 98.5 235 GLU B N 1
ATOM 3907 C CA . GLU B 1 235 ? -3.117 -30.219 -10.82 1 98.5 235 GLU B CA 1
ATOM 3908 C C . GLU B 1 235 ? -3.854 -30.891 -9.672 1 98.5 235 GLU B C 1
ATOM 3910 O O . GLU B 1 235 ? -3.693 -30.516 -8.508 1 98.5 235 GLU B O 1
ATOM 3915 N N . VAL B 1 236 ? -4.695 -31.797 -9.992 1 98.25 236 VAL B N 1
ATOM 3916 C CA . VAL B 1 236 ? -5.27 -32.688 -8.977 1 98.25 236 VAL B CA 1
ATOM 3917 C C . VAL B 1 236 ? -4.277 -33.781 -8.633 1 98.25 236 VAL B C 1
ATOM 3919 O O . VAL B 1 236 ? -3.721 -34.438 -9.523 1 98.25 236 VAL B O 1
ATOM 3922 N N . LEU B 1 237 ? -3.977 -33.844 -7.422 1 96.69 237 LEU B N 1
ATOM 3923 C CA . LEU B 1 237 ? -3.068 -34.906 -6.969 1 96.69 237 LEU B CA 1
ATOM 3924 C C . LEU B 1 237 ? -3.842 -36.062 -6.359 1 96.69 237 LEU B C 1
ATOM 3926 O O . LEU B 1 237 ? -5.07 -36 -6.25 1 96.69 237 LEU B O 1
ATOM 3930 N N . LYS B 1 238 ? -2.799 -37.031 -6.047 1 87.62 238 LYS B N 1
ATOM 3931 C CA . LYS B 1 238 ? -3.359 -38.156 -5.332 1 87.62 238 LYS B CA 1
ATOM 3932 C C . LYS B 1 238 ? -3.572 -37.844 -3.857 1 87.62 238 LYS B C 1
ATOM 3934 O O . LYS B 1 238 ? -3.027 -36.844 -3.348 1 87.62 238 LYS B O 1
ATOM 3939 N N . ASP B 1 239 ? -4.621 -38.188 -3.107 1 92.62 239 ASP B N 1
ATOM 3940 C CA . ASP B 1 239 ? -4.82 -38.062 -1.665 1 92.62 239 ASP B CA 1
ATOM 3941 C C . ASP B 1 239 ? -5.688 -36.875 -1.318 1 92.62 239 ASP B C 1
ATOM 3943 O O . ASP B 1 239 ? -5.477 -36.219 -0.291 1 92.62 239 ASP B O 1
ATOM 3947 N N . ASN B 1 240 ? -6.336 -36.438 -2.105 1 95.94 240 ASN B N 1
ATOM 3948 C CA . ASN B 1 240 ? -7.324 -35.406 -1.862 1 95.94 240 ASN B CA 1
ATOM 3949 C C . ASN B 1 240 ? -6.668 -34.031 -1.683 1 95.94 240 ASN B C 1
ATOM 3951 O O . ASN B 1 240 ? -7.008 -33.312 -0.759 1 95.94 240 ASN B O 1
ATOM 3955 N N . THR B 1 241 ? -5.594 -33.875 -2.523 1 97.19 241 THR B N 1
ATOM 3956 C CA . THR B 1 241 ? -4.918 -32.594 -2.535 1 97.19 241 THR B CA 1
ATOM 3957 C C . THR B 1 241 ? -4.82 -32.031 -3.957 1 97.19 241 THR B C 1
ATOM 3959 O O . THR B 1 241 ? -5.047 -32.75 -4.926 1 97.19 241 THR B O 1
ATOM 3962 N N . VAL B 1 242 ? -4.59 -30.75 -4.043 1 97.88 242 VAL B N 1
ATOM 3963 C CA . VAL B 1 242 ? -4.352 -30.094 -5.32 1 97.88 242 VAL B CA 1
ATOM 3964 C C . VAL B 1 242 ? -3.029 -29.328 -5.266 1 97.88 242 VAL B C 1
ATOM 3966 O O . VAL B 1 242 ? -2.617 -28.859 -4.203 1 97.88 242 VAL B O 1
ATOM 3969 N N . LYS B 1 243 ? -2.412 -29.328 -6.414 1 98.12 243 LYS B N 1
ATOM 3970 C CA . LYS B 1 243 ? -1.213 -28.516 -6.59 1 98.12 243 LYS B CA 1
ATOM 3971 C C . LYS B 1 243 ? -1.53 -27.219 -7.332 1 98.12 243 LYS B C 1
ATOM 3973 O O . LYS B 1 243 ? -2.152 -27.234 -8.398 1 98.12 243 LYS B O 1
ATOM 3978 N N . ILE B 1 244 ? -1.223 -26.141 -6.676 1 98.25 244 ILE B N 1
ATOM 3979 C CA . ILE B 1 244 ? -1.372 -24.797 -7.227 1 98.25 244 ILE B CA 1
ATOM 3980 C C . ILE B 1 244 ? 0.004 -24.172 -7.457 1 98.25 244 ILE B C 1
ATOM 3982 O O . ILE B 1 244 ? 0.805 -24.062 -6.527 1 98.25 244 ILE B O 1
ATOM 3986 N N . SER B 1 245 ? 0.285 -23.828 -8.742 1 98.44 245 SER B N 1
ATOM 3987 C CA . SER B 1 245 ? 1.603 -23.312 -9.086 1 98.44 245 SER B CA 1
ATOM 3988 C C . SER B 1 245 ? 1.49 -22.016 -9.883 1 98.44 245 SER B C 1
ATOM 3990 O O . SER B 1 245 ? 0.507 -21.797 -10.594 1 98.44 245 SER B O 1
ATOM 3992 N N . GLY B 1 246 ? 2.438 -21.188 -9.742 1 98.56 246 GLY B N 1
ATOM 3993 C CA . GLY B 1 246 ? 2.512 -19.953 -10.5 1 98.56 246 GLY B CA 1
ATOM 3994 C C . GLY B 1 246 ? 3.902 -19.344 -10.508 1 98.56 246 GLY B C 1
ATOM 3995 O O . GLY B 1 246 ? 4.777 -19.766 -9.758 1 98.56 246 GLY B O 1
ATOM 3996 N N . GLU B 1 247 ? 4.16 -18.5 -11.484 1 98.69 247 GLU B N 1
ATOM 3997 C CA . GLU B 1 247 ? 5.387 -17.703 -11.555 1 98.69 247 GLU B CA 1
ATOM 3998 C C . GLU B 1 247 ? 5.277 -16.438 -10.727 1 98.69 247 GLU B C 1
ATOM 4000 O O . GLU B 1 247 ? 4.199 -16.109 -10.227 1 98.69 247 GLU B O 1
ATOM 4005 N N . ALA B 1 248 ? 6.363 -15.812 -10.523 1 98.62 248 ALA B N 1
ATOM 4006 C CA . ALA B 1 248 ? 6.41 -14.555 -9.781 1 98.62 248 ALA B CA 1
ATOM 4007 C C . ALA B 1 248 ? 7.379 -13.57 -10.43 1 98.62 248 ALA B C 1
ATOM 4009 O O . ALA B 1 248 ? 8.336 -13.977 -11.094 1 98.62 248 ALA B O 1
ATOM 4010 N N . VAL B 1 249 ? 7.172 -12.336 -10.273 1 98.44 249 VAL B N 1
ATOM 4011 C CA . VAL B 1 249 ? 8.008 -11.266 -10.812 1 98.44 249 VAL B CA 1
ATOM 4012 C C . VAL B 1 249 ? 8.352 -10.273 -9.711 1 98.44 249 VAL B C 1
ATOM 4014 O O . VAL B 1 249 ? 7.469 -9.852 -8.953 1 98.44 249 VAL B O 1
ATOM 4017 N N . LEU B 1 250 ? 9.625 -9.938 -9.586 1 98.75 250 LEU B N 1
ATOM 4018 C CA . LEU B 1 250 ? 10.086 -8.969 -8.602 1 98.75 250 LEU B CA 1
ATOM 4019 C C . LEU B 1 250 ? 9.773 -7.543 -9.055 1 98.75 250 LEU B C 1
ATOM 4021 O O . LEU B 1 250 ? 10.18 -7.129 -10.141 1 98.75 250 LEU B O 1
ATOM 4025 N N . PHE B 1 251 ? 9.078 -6.805 -8.227 1 98.69 251 PHE B N 1
ATOM 4026 C CA . PHE B 1 251 ? 8.766 -5.41 -8.523 1 98.69 251 PHE B CA 1
ATOM 4027 C C . PHE B 1 251 ? 9.766 -4.48 -7.844 1 98.69 251 PHE B C 1
ATOM 4029 O O . PHE B 1 251 ? 10.258 -3.533 -8.461 1 98.69 251 PHE B O 1
ATOM 4036 N N . MET B 1 252 ? 10.055 -4.766 -6.633 1 98.69 252 MET B N 1
ATOM 4037 C CA . MET B 1 252 ? 10.891 -3.861 -5.84 1 98.69 252 MET B CA 1
ATOM 4038 C C . MET B 1 252 ? 11.758 -4.637 -4.855 1 98.69 252 MET B C 1
ATOM 4040 O O . MET B 1 252 ? 11.312 -5.641 -4.289 1 98.69 252 MET B O 1
ATOM 4044 N N . GLN B 1 253 ? 12.969 -4.227 -4.641 1 98.69 253 GLN B N 1
ATOM 4045 C CA . GLN B 1 253 ? 13.898 -4.727 -3.631 1 98.69 253 GLN B CA 1
ATOM 4046 C C . GLN B 1 253 ? 14.508 -3.58 -2.83 1 98.69 253 GLN B C 1
ATOM 4048 O O . GLN B 1 253 ? 14.945 -2.578 -3.402 1 98.69 253 GLN B O 1
ATOM 4053 N N . GLY B 1 254 ? 14.445 -3.697 -1.51 1 98.25 254 GLY B N 1
ATOM 4054 C CA . GLY B 1 254 ? 15.016 -2.641 -0.689 1 98.25 254 GLY B CA 1
ATOM 4055 C C . GLY B 1 254 ? 15.117 -3.016 0.777 1 98.25 254 GLY B C 1
ATOM 4056 O O . GLY B 1 254 ? 15.219 -4.199 1.115 1 98.25 254 GLY B O 1
ATOM 4057 N N . THR B 1 255 ? 15.344 -1.994 1.672 1 98.19 255 THR B N 1
ATOM 4058 C CA . THR B 1 255 ? 15.5 -2.172 3.111 1 98.19 255 THR B CA 1
ATOM 4059 C C . THR B 1 255 ? 14.57 -1.24 3.879 1 98.19 255 THR B C 1
ATOM 4061 O O . THR B 1 255 ? 14.484 -0.048 3.576 1 98.19 255 THR B O 1
ATOM 4064 N N . ILE B 1 256 ? 13.789 -1.896 4.707 1 98.19 256 ILE B N 1
ATOM 4065 C CA . ILE B 1 256 ? 13.016 -1.106 5.66 1 98.19 256 ILE B CA 1
ATOM 4066 C C . ILE B 1 256 ? 13.93 -0.623 6.789 1 98.19 256 ILE B C 1
ATOM 4068 O O . ILE B 1 256 ? 14.695 -1.405 7.352 1 98.19 256 ILE B O 1
ATOM 4072 N N . LYS B 1 257 ? 13.844 0.778 7.082 1 96.94 257 LYS B N 1
ATOM 4073 C CA . LYS B 1 257 ? 14.703 1.413 8.078 1 96.94 257 LYS B CA 1
ATOM 4074 C C . LYS B 1 257 ? 14.016 1.471 9.438 1 96.94 257 LYS B C 1
ATOM 4076 O O . LYS B 1 257 ? 13.359 2.461 9.766 1 96.94 257 LYS B O 1
ATOM 4081 N N . ILE B 1 258 ? 14.172 0.389 10.148 1 94.25 258 ILE B N 1
ATOM 4082 C CA . ILE B 1 258 ? 13.547 0.303 11.461 1 94.25 258 ILE B CA 1
ATOM 4083 C C . ILE B 1 258 ? 14.531 -0.286 12.469 1 94.25 258 ILE B C 1
ATOM 4085 O O . ILE B 1 258 ? 15.281 -1.208 12.141 1 94.25 258 ILE B O 1
ATOM 4089 N N . ASP B 1 259 ? 14.562 0.396 13.633 1 83.69 259 ASP B N 1
ATOM 4090 C CA . ASP B 1 259 ? 15.391 -0.138 14.711 1 83.69 259 ASP B CA 1
ATOM 4091 C C . ASP B 1 259 ? 14.742 -1.365 15.344 1 83.69 259 ASP B C 1
ATOM 4093 O O . ASP B 1 259 ? 13.602 -1.304 15.797 1 83.69 259 ASP B O 1
ATOM 4097 N N . ILE B 1 260 ? 15.352 -2.562 15.188 1 78.31 260 ILE B N 1
ATOM 4098 C CA . ILE B 1 260 ? 14.812 -3.799 15.742 1 78.31 260 ILE B CA 1
ATOM 4099 C C . ILE B 1 260 ? 15.57 -4.16 17.016 1 78.31 260 ILE B C 1
ATOM 4101 O O . ILE B 1 260 ? 16.781 -3.943 17.109 1 78.31 260 ILE B O 1
#

Solvent-accessible surface area (backbone atoms only — not comparable to full-atom values): 26302 Å² total; per-residue (Å²): 74,46,32,34,34,24,19,15,24,10,91,49,84,86,21,12,24,59,20,33,31,35,50,32,83,55,88,71,60,67,70,58,53,39,51,49,18,37,71,53,39,39,75,32,25,24,41,35,27,59,52,95,89,36,30,36,43,48,41,20,24,49,87,44,75,53,71,76,57,56,44,38,48,50,32,42,50,52,47,35,26,67,72,68,48,65,72,50,45,70,46,50,30,44,38,92,75,41,80,44,57,39,37,48,58,88,71,30,41,33,32,72,44,61,50,41,74,55,40,78,56,81,73,49,73,70,56,45,64,35,68,75,64,80,54,79,44,40,32,40,62,71,32,36,34,34,33,38,90,31,47,66,53,58,66,66,59,74,84,51,38,79,47,40,47,71,50,75,87,33,70,32,40,34,39,31,20,56,33,89,92,36,59,28,33,30,42,40,36,31,32,90,69,67,42,68,51,31,48,61,53,72,60,44,27,31,49,44,57,48,50,22,63,74,69,72,39,53,67,45,40,35,31,27,61,33,96,44,16,25,46,37,41,36,30,62,48,84,86,60,25,27,37,48,25,27,30,61,30,67,44,32,47,34,34,38,60,63,93,127,75,45,32,35,34,23,18,16,24,11,92,48,86,86,22,12,27,58,19,33,32,35,51,31,82,56,88,70,59,68,68,57,54,40,52,50,17,38,70,53,38,40,73,31,26,22,41,34,26,59,53,94,91,38,30,36,43,48,41,21,25,49,86,45,76,55,73,78,58,57,43,37,48,49,30,42,52,52,47,34,29,67,70,68,49,63,73,51,42,72,46,50,32,46,36,93,74,41,78,44,58,38,38,49,56,88,72,30,41,34,32,72,44,60,50,40,75,59,41,78,54,81,74,50,74,72,55,46,66,35,68,75,63,80,52,77,44,39,29,40,62,70,32,37,33,34,34,36,88,31,48,65,54,58,66,65,60,73,83,51,38,81,47,40,48,71,49,73,90,34,70,32,40,35,39,30,20,58,34,90,90,37,60,27,32,32,42,41,37,31,33,88,69,66,40,66,50,32,46,60,55,72,60,44,27,30,47,45,57,48,48,24,65,74,68,71,40,53,67,44,39,34,31,28,62,34,96,45,18,25,47,36,43,36,31,62,47,84,86,59,26,28,37,47,24,26,31,60,31,68,43,32,46,34,35,38,62,64,94,127

Foldseek 3Di:
DKKFWKAWQDPDPLFHAIEMEAEAQDDDDPVVVLCVQLVVQGQKYWYWHDDDQAIEIWIYHNVGTDFDDDRNVQVNVVCCCVPNVPPDAKHWYQTPNGIWIWGDDPQKIKTKFFADAWAWDDDDPLLVVLAPDDAPTWTDDLATEGEHAAPVCQLPDDHDLVSVVVVVSHQKYKYKYQYDVWRIEIWIGGSVVRDTGRDGPVVCSHVQVVSCVVVVHQWTWYWYNDPRIGIWTWGDDPPRMIMIMRGMDTDDIDDDDDDD/DKKFWKAWQDPDPLFHAIEMEAEAQDDDDPVVVLCVQLVVQGQKYWYWHDDDQAIEIWIYHNVGTDFDDDRNVQVNVVCCCVPNVPPDAWHWYQTPNGIWIWGDDPQKIKTKFFADAWAWDDDDPLLVVLAPDDAPTWTDDLATEGEHAAPVCQLPRDHDLVSVVVVPSHQKYKYKYQYDPWRIEIWIGGSVVRDTGRDGPVVCSHVQVVSCVVVVHQWTWYWYNDPRIGIWTWGDDDPRMIMTMRGMDTDDIDDDDDDD

Radius of gyration: 25.19 Å; Cα contacts (8 Å, |Δi|>4): 1319; chains: 2; bounding box: 58×77×49 Å

pLDDT: mean 96.63, std 3.2, range [74.5, 98.94]

Organism: Clostridioides difficile (strain 630) (NCBI:txid272563)

InterPro domains:
  IPR003719 Phenazine biosynthesis PhzF-like [PF02567] (6-254)
  IPR003719 Phenazine biosynthesis PhzF-like [PIRSF016184] (2-258)
  IPR003719 Phenazine biosynthesis PhzF-like [PTHR13774] (1-258)
  IPR003719 Phenazine biosynthesis PhzF-like [TIGR00654] (2-258)